Protein AF-0000000080302001 (afdb_homodimer)

Sequence (692 aa):
MNLHLGKTWGLRRMANEAGHFTMVALDQRPPIANLVAAKRGIAPADVGFADMVAVKRLLVDVLGRSASAMLMDPNYAFPAALDRLPAQAGLVVTLEDHRFRDTPGGRLSHSIRDWSVEKIKRAGGDGVKVLAWYRPDAAPDVLAHQKDYVRTIGEACRRWDIPYVLELLVYPFPKSAGHTTDYVEAPEKLPQLVLDSVAEFARPEYGVDLYKLESPLPGATLPAPDGSAAHAAAQRWFDDLGAICRQAGIPWVMLSAGVTPAQFQRVMAYAYAAGANGFLAGRAIWWEALQAFPDLEACRARLQAQGVRTLDELGALTQRHATAWRPDYSAFGRMQAEGELCAAYAMNLHLGKTWGLRRMANEAGHFTMVALDQRPPIANLVAAKRGIAPADVGFADMVAVKRLLVDVLGRSASAMLMDPNYAFPAALDRLPAQAGLVVTLEDHRFRDTPGGRLSHSIRDWSVEKIKRAGGDGVKVLAWYRPDAAPDVLAHQKDYVRTIGEACRRWDIPYVLELLVYPFPKSAGHTTDYVEAPEKLPQLVLDSVAEFARPEYGVDLYKLESPLPGATLPAPDGSAAHAAAQRWFDDLGAICRQAGIPWVMLSAGVTPAQFQRVMAYAYAAGANGFLAGRAIWWEALQAFPDLEACRARLQAQGVRTLDELGALTQRHATAWRPDYSAFGRMQAEGELCAAYA

Structure (mmCIF, N/CA/C/O backbone):
data_AF-0000000080302001-model_v1
#
loop_
_entity.id
_entity.type
_entity.pdbx_description
1 polymer 'Tagatose 1,6-bisphosphate aldolase'
#
loop_
_atom_site.group_PDB
_atom_site.id
_atom_site.type_symbol
_atom_site.label_atom_id
_atom_site.label_alt_id
_atom_site.label_comp_id
_atom_site.label_asym_id
_atom_site.label_entity_id
_atom_site.label_seq_id
_atom_site.pdbx_PDB_ins_code
_atom_site.Cartn_x
_atom_site.Cartn_y
_atom_site.Cartn_z
_atom_site.occupancy
_atom_site.B_iso_or_equiv
_atom_site.auth_seq_id
_atom_site.auth_comp_id
_atom_site.auth_asym_id
_atom_site.auth_atom_id
_atom_site.pdbx_PDB_model_num
ATOM 1 N N . MET A 1 1 ? 18.281 9.445 -14.266 1 58.34 1 MET A N 1
ATOM 2 C CA . MET A 1 1 ? 18.125 8.258 -13.43 1 58.34 1 MET A CA 1
ATOM 3 C C . MET A 1 1 ? 16.672 7.773 -13.438 1 58.34 1 MET A C 1
ATOM 5 O O . MET A 1 1 ? 15.75 8.586 -13.43 1 58.34 1 MET A O 1
ATOM 9 N N . ASN A 1 2 ? 16.391 6.535 -13.992 1 70.69 2 ASN A N 1
ATOM 10 C CA . ASN A 1 2 ? 15.023 6.008 -14 1 70.69 2 ASN A CA 1
ATOM 11 C C . ASN A 1 2 ? 14.625 5.445 -12.641 1 70.69 2 ASN A C 1
ATOM 13 O O . ASN A 1 2 ? 15.203 4.461 -12.18 1 70.69 2 ASN A O 1
ATOM 17 N N . LEU A 1 3 ? 13.859 6.285 -11.844 1 86.69 3 LEU A N 1
ATOM 18 C CA . LEU A 1 3 ? 13.406 5.863 -10.523 1 86.69 3 LEU A CA 1
ATOM 19 C C . LEU A 1 3 ? 12.156 4.996 -10.625 1 86.69 3 LEU A C 1
ATOM 21 O O . LEU A 1 3 ? 11.234 5.32 -11.375 1 86.69 3 LEU A O 1
ATOM 25 N N . HIS A 1 4 ? 12.297 3.797 -10.125 1 92.19 4 HIS A N 1
ATOM 26 C CA . HIS A 1 4 ? 11.133 2.918 -10.008 1 92.19 4 HIS A CA 1
ATOM 27 C C . HIS A 1 4 ? 10.703 2.764 -8.555 1 92.19 4 HIS A C 1
ATOM 29 O O . HIS A 1 4 ? 10.789 1.673 -7.988 1 92.19 4 HIS A O 1
ATOM 35 N N . LEU A 1 5 ? 10.125 3.818 -8.047 1 96.25 5 LEU A N 1
ATOM 36 C CA . LEU A 1 5 ? 9.789 3.869 -6.629 1 96.25 5 LEU A CA 1
ATOM 37 C C . LEU A 1 5 ? 8.633 2.93 -6.312 1 96.25 5 LEU A C 1
ATOM 39 O O . LEU A 1 5 ? 8.656 2.229 -5.297 1 96.25 5 LEU A O 1
ATOM 43 N N . GLY A 1 6 ? 7.66 2.934 -7.23 1 97.5 6 GLY A N 1
ATOM 44 C CA . GLY A 1 6 ? 6.496 2.088 -7.023 1 97.5 6 GLY A CA 1
ATOM 45 C C . GLY A 1 6 ? 6.816 0.606 -7.078 1 97.5 6 GLY A C 1
ATOM 46 O O . GLY A 1 6 ? 6.289 -0.179 -6.289 1 97.5 6 GLY A O 1
ATOM 47 N N . LYS A 1 7 ? 7.672 0.201 -8.023 1 97.88 7 LYS A N 1
ATOM 48 C CA . LYS A 1 7 ? 8.086 -1.195 -8.109 1 97.88 7 LYS A CA 1
ATOM 49 C C . LYS A 1 7 ? 8.828 -1.626 -6.848 1 97.88 7 LYS A C 1
ATOM 51 O O . LYS A 1 7 ? 8.531 -2.676 -6.273 1 97.88 7 LYS A O 1
ATOM 56 N N . THR A 1 8 ? 9.719 -0.781 -6.398 1 97.31 8 THR A N 1
ATOM 57 C CA . THR A 1 8 ? 10.492 -1.113 -5.207 1 97.31 8 THR A CA 1
ATOM 58 C C . THR A 1 8 ? 9.594 -1.171 -3.975 1 97.31 8 THR A C 1
ATOM 60 O O . THR A 1 8 ? 9.672 -2.115 -3.186 1 97.31 8 THR A O 1
ATOM 63 N N . TRP A 1 9 ? 8.75 -0.205 -3.826 1 97.56 9 TRP A N 1
ATOM 64 C CA . TRP A 1 9 ? 7.859 -0.138 -2.672 1 97.56 9 TRP A CA 1
ATOM 65 C C . TRP A 1 9 ? 6.895 -1.319 -2.656 1 97.56 9 TRP A C 1
ATOM 67 O O . TRP A 1 9 ? 6.648 -1.912 -1.604 1 97.56 9 TRP A O 1
ATOM 77 N N . GLY A 1 10 ? 6.359 -1.658 -3.814 1 98.5 10 GLY A N 1
ATOM 78 C CA . GLY A 1 10 ? 5.484 -2.816 -3.908 1 98.5 10 GLY A CA 1
ATOM 79 C C . GLY A 1 10 ? 6.16 -4.109 -3.49 1 98.5 10 GLY A C 1
ATOM 80 O O . GLY A 1 10 ? 5.59 -4.895 -2.73 1 98.5 10 GLY A O 1
ATOM 81 N N . LEU A 1 11 ? 7.391 -4.312 -3.963 1 98.69 11 LEU A N 1
ATOM 82 C CA . LEU A 1 11 ? 8.141 -5.504 -3.572 1 98.69 11 LEU A CA 1
ATOM 83 C C . LEU A 1 11 ? 8.391 -5.516 -2.068 1 98.69 11 LEU A C 1
ATOM 85 O O . LEU A 1 11 ? 8.281 -6.562 -1.425 1 98.69 11 LEU A O 1
ATOM 89 N N . ARG A 1 12 ? 8.68 -4.41 -1.46 1 98.12 12 ARG A N 1
ATOM 90 C CA . ARG A 1 12 ? 8.883 -4.324 -0.017 1 98.12 12 ARG A CA 1
ATOM 91 C C . ARG A 1 12 ? 7.617 -4.715 0.739 1 98.12 12 ARG A C 1
ATOM 93 O O . ARG A 1 12 ? 7.684 -5.434 1.738 1 98.12 12 ARG A O 1
ATOM 100 N N . ARG A 1 13 ? 6.531 -4.281 0.211 1 98.31 13 ARG A N 1
ATOM 101 C CA . ARG A 1 13 ? 5.266 -4.551 0.887 1 98.31 13 ARG A CA 1
ATOM 102 C C . ARG A 1 13 ? 4.883 -6.02 0.763 1 98.31 13 ARG A C 1
ATOM 104 O O . ARG A 1 13 ? 4.164 -6.555 1.61 1 98.31 13 ARG A O 1
ATOM 111 N N . MET A 1 14 ? 5.375 -6.629 -0.263 1 98.69 14 MET A N 1
ATOM 112 C CA . MET A 1 14 ? 5.047 -8.039 -0.465 1 98.69 14 MET A CA 1
ATOM 113 C C . MET A 1 14 ? 5.953 -8.93 0.376 1 98.69 14 MET A C 1
ATOM 115 O O . MET A 1 14 ? 5.645 -10.109 0.589 1 98.69 14 MET A O 1
ATOM 119 N N . ALA A 1 15 ? 7.117 -8.438 0.822 1 98.38 15 ALA A N 1
ATOM 120 C CA . ALA A 1 15 ? 8.078 -9.203 1.613 1 98.38 15 ALA A CA 1
ATOM 121 C C . ALA A 1 15 ? 7.848 -8.992 3.107 1 98.38 15 ALA A C 1
ATOM 123 O O . ALA A 1 15 ? 7.25 -7.996 3.516 1 98.38 15 ALA A O 1
ATOM 124 N N . ASN A 1 16 ? 8.203 -9.945 3.916 1 97.19 16 ASN A N 1
ATOM 125 C CA . ASN A 1 16 ? 8.219 -9.703 5.355 1 97.19 16 ASN A CA 1
ATOM 126 C C . ASN A 1 16 ? 9.383 -8.812 5.762 1 97.19 16 ASN A C 1
ATOM 128 O O . ASN A 1 16 ? 10.148 -8.359 4.91 1 97.19 16 ASN A O 1
ATOM 132 N N . GLU A 1 17 ? 9.5 -8.492 6.98 1 94 17 GLU A N 1
ATOM 133 C CA . GLU A 1 17 ? 10.469 -7.512 7.465 1 94 17 GLU A CA 1
ATOM 134 C C . GLU A 1 17 ? 11.898 -7.953 7.172 1 94 17 GLU A C 1
ATOM 136 O O . GLU A 1 17 ? 12.781 -7.121 6.961 1 94 17 GLU A O 1
ATOM 141 N N . ALA A 1 18 ? 12.094 -9.273 7.098 1 96.38 18 ALA A N 1
ATOM 142 C CA . ALA A 1 18 ? 13.43 -9.812 6.875 1 96.38 18 ALA A CA 1
ATOM 143 C C . ALA A 1 18 ? 13.773 -9.852 5.391 1 96.38 18 ALA A C 1
ATOM 145 O O . ALA A 1 18 ? 14.875 -10.242 5.008 1 96.38 18 ALA A O 1
ATOM 146 N N . GLY A 1 19 ? 12.828 -9.445 4.52 1 97.25 19 GLY A N 1
ATOM 147 C CA . GLY A 1 19 ? 13.094 -9.398 3.09 1 97.25 19 GLY A CA 1
ATOM 148 C C . GLY A 1 19 ? 12.766 -10.695 2.375 1 97.25 19 GLY A C 1
ATOM 149 O O . GLY A 1 19 ? 13.273 -10.953 1.281 1 97.25 19 GLY A O 1
ATOM 150 N N . HIS A 1 20 ? 11.992 -11.57 3.043 1 98.56 20 HIS A N 1
ATOM 151 C CA . HIS A 1 20 ? 11.562 -12.82 2.426 1 98.56 20 HIS A CA 1
ATOM 152 C C . HIS A 1 20 ? 10.109 -12.734 1.978 1 98.56 20 HIS A C 1
ATOM 154 O O . HIS A 1 20 ? 9.273 -12.141 2.664 1 98.56 20 HIS A O 1
ATOM 160 N N . PHE A 1 21 ? 9.812 -13.383 0.868 1 98.81 21 PHE A N 1
ATOM 161 C CA . PHE A 1 21 ? 8.438 -13.469 0.393 1 98.81 21 PHE A CA 1
ATOM 162 C C . PHE A 1 21 ? 7.75 -14.719 0.946 1 98.81 21 PHE A C 1
ATOM 164 O O . PHE A 1 21 ? 8.062 -15.836 0.534 1 98.81 21 PHE A O 1
ATOM 171 N N . THR A 1 22 ? 6.898 -14.594 1.874 1 98.75 22 THR A N 1
ATOM 172 C CA . THR A 1 22 ? 6.105 -15.672 2.453 1 98.75 22 THR A CA 1
ATOM 173 C C . THR A 1 22 ? 4.621 -15.477 2.145 1 98.75 22 THR A C 1
ATOM 175 O O . THR A 1 22 ? 3.842 -15.117 3.027 1 98.75 22 THR A O 1
ATOM 178 N N . MET A 1 23 ? 4.246 -15.719 0.925 1 98.88 23 MET A N 1
ATOM 179 C CA . MET A 1 23 ? 2.965 -15.258 0.395 1 98.88 23 MET A CA 1
ATOM 180 C C . MET A 1 23 ? 2.012 -16.438 0.185 1 98.88 23 MET A C 1
ATOM 182 O O . MET A 1 23 ? 2.445 -17.547 -0.104 1 98.88 23 MET A O 1
ATOM 186 N N . VAL A 1 24 ? 0.754 -16.141 0.308 1 98.81 24 VAL A N 1
ATOM 187 C CA . VAL A 1 24 ? -0.282 -17.141 0.104 1 98.81 24 VAL A CA 1
ATOM 188 C C . VAL A 1 24 ? -1.119 -16.781 -1.122 1 98.81 24 VAL A C 1
ATOM 190 O O . VAL A 1 24 ? -1.542 -15.641 -1.276 1 98.81 24 VAL A O 1
ATOM 193 N N . ALA A 1 25 ? -1.299 -17.75 -1.963 1 98.5 25 ALA A N 1
ATOM 194 C CA . ALA A 1 25 ? -2.088 -17.547 -3.176 1 98.5 25 ALA A CA 1
ATOM 195 C C . ALA A 1 25 ? -3.502 -18.109 -3.008 1 98.5 25 ALA A C 1
ATOM 197 O O . ALA A 1 25 ? -3.682 -19.25 -2.578 1 98.5 25 ALA A O 1
ATOM 198 N N . LEU A 1 26 ? -4.453 -17.328 -3.309 1 96.69 26 LEU A N 1
ATOM 199 C CA . LEU A 1 26 ? -5.824 -17.828 -3.295 1 96.69 26 LEU A CA 1
ATOM 200 C C . LEU A 1 26 ? -6.543 -17.469 -4.594 1 96.69 26 LEU A C 1
ATOM 202 O O . LEU A 1 26 ? -7.773 -17.5 -4.656 1 96.69 26 LEU A O 1
ATOM 206 N N . ASP A 1 27 ? -5.785 -17.141 -5.621 1 97.94 27 ASP A N 1
ATOM 207 C CA . ASP A 1 27 ? -6.398 -16.766 -6.895 1 97.94 27 ASP A CA 1
ATOM 208 C C . ASP A 1 27 ? -6.711 -18 -7.73 1 97.94 27 ASP A C 1
ATOM 210 O O . ASP A 1 27 ? -7.086 -17.891 -8.898 1 97.94 27 ASP A O 1
ATOM 214 N N . GLN A 1 28 ? -6.605 -19.234 -7.105 1 96.31 28 GLN A N 1
ATOM 215 C CA . GLN A 1 28 ? -7.012 -20.469 -7.762 1 96.31 28 GLN A CA 1
ATOM 216 C C . GLN A 1 28 ? -8.516 -20.5 -7.996 1 96.31 28 GLN A C 1
ATOM 218 O O . GLN A 1 28 ? -9.297 -20.547 -7.043 1 96.31 28 GLN A O 1
ATOM 223 N N . ARG A 1 29 ? -8.914 -20.453 -9.227 1 96.56 29 ARG A N 1
ATOM 224 C CA . ARG A 1 29 ? -10.336 -20.469 -9.547 1 96.56 29 ARG A CA 1
ATOM 225 C C . ARG A 1 29 ? -10.789 -21.859 -9.969 1 96.56 29 ARG A C 1
ATOM 227 O O . ARG A 1 29 ? -11.57 -22.5 -9.273 1 96.56 29 ARG A O 1
ATOM 234 N N . PRO A 1 30 ? -10.141 -22.5 -10.945 1 95.19 30 PRO A N 1
ATOM 235 C CA . PRO A 1 30 ? -10.625 -23.828 -11.336 1 95.19 30 PRO A CA 1
ATOM 236 C C . PRO A 1 30 ? -10.453 -24.859 -10.227 1 95.19 30 PRO A C 1
ATOM 238 O O . PRO A 1 30 ? -11.383 -25.609 -9.922 1 95.19 30 PRO A O 1
ATOM 241 N N . PRO A 1 31 ? -9.281 -24.891 -9.555 1 94.5 31 PRO A N 1
ATOM 242 C CA . PRO A 1 31 ? -9.133 -25.906 -8.508 1 94.5 31 PRO A CA 1
ATOM 243 C C . PRO A 1 31 ? -10.188 -25.781 -7.41 1 94.5 31 PRO A C 1
ATOM 245 O O . PRO A 1 31 ? -10.742 -26.797 -6.965 1 94.5 31 PRO A O 1
ATOM 248 N N . ILE A 1 32 ? -10.539 -24.578 -6.973 1 97 32 ILE A N 1
ATOM 249 C CA . ILE A 1 32 ? -11.516 -24.391 -5.906 1 97 32 ILE A CA 1
ATOM 250 C C . ILE A 1 32 ? -12.922 -24.672 -6.434 1 97 32 ILE A C 1
ATOM 252 O O . ILE A 1 32 ? -13.719 -25.344 -5.766 1 97 32 ILE A O 1
ATOM 256 N N . ALA A 1 33 ? -13.227 -24.219 -7.684 1 97.19 33 ALA A N 1
ATOM 257 C CA . ALA A 1 33 ? -14.523 -24.516 -8.297 1 97.19 33 ALA A CA 1
ATOM 258 C C . ALA A 1 33 ? -14.727 -26.031 -8.445 1 97.19 33 ALA A C 1
ATOM 260 O O . ALA A 1 33 ? -15.812 -26.531 -8.172 1 97.19 33 ALA A O 1
ATOM 261 N N . ASN A 1 34 ? -13.711 -26.734 -8.859 1 96.44 34 ASN A N 1
ATOM 262 C CA . ASN A 1 34 ? -13.789 -28.188 -9.016 1 96.44 34 ASN A CA 1
ATOM 263 C C . ASN A 1 34 ? -14.047 -28.875 -7.688 1 96.44 34 ASN A C 1
ATOM 265 O O . ASN A 1 34 ? -14.844 -29.828 -7.617 1 96.44 34 ASN A O 1
ATOM 269 N N . LEU A 1 35 ? -13.359 -28.406 -6.648 1 96.75 35 LEU A N 1
ATOM 270 C CA . LEU A 1 35 ? -13.57 -28.984 -5.324 1 96.75 35 LEU A CA 1
ATOM 271 C 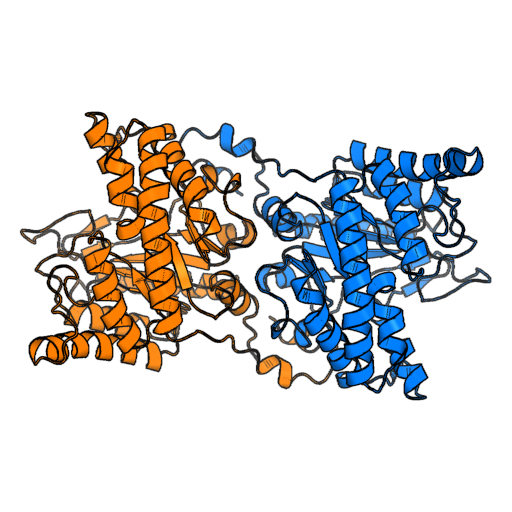C . LEU A 1 35 ? -15.016 -28.766 -4.867 1 96.75 35 LEU A C 1
ATOM 273 O O . LEU A 1 35 ? -15.68 -29.703 -4.441 1 96.75 35 LEU A O 1
ATOM 277 N N . VAL A 1 36 ? -15.5 -27.531 -5.016 1 98.25 36 VAL A N 1
ATOM 278 C CA . VAL A 1 36 ? -16.859 -27.172 -4.602 1 98.25 36 VAL A CA 1
ATOM 279 C C . VAL A 1 36 ? -17.859 -27.984 -5.402 1 98.25 36 VAL A C 1
ATOM 281 O O . VAL A 1 36 ? -18.812 -28.531 -4.84 1 98.25 36 VAL A O 1
ATOM 284 N N . ALA A 1 37 ? -17.625 -28.062 -6.703 1 98.19 37 ALA A N 1
ATOM 285 C CA . ALA A 1 37 ? -18.516 -28.828 -7.59 1 98.19 37 ALA A CA 1
ATOM 286 C C . ALA A 1 37 ? -18.609 -30.281 -7.156 1 98.19 37 ALA A C 1
ATOM 288 O O . ALA A 1 37 ? -19.703 -30.828 -7.055 1 98.19 37 ALA A O 1
ATOM 289 N N . ALA A 1 38 ? -17.484 -30.891 -6.906 1 97.88 38 ALA A N 1
ATOM 290 C CA . ALA A 1 38 ? -17.438 -32.281 -6.488 1 97.88 38 ALA A CA 1
ATOM 291 C C . ALA A 1 38 ? -18.188 -32.5 -5.184 1 97.88 38 ALA A C 1
ATOM 293 O O . ALA A 1 38 ? -18.953 -33.469 -5.043 1 97.88 38 ALA A O 1
ATOM 294 N N . LYS A 1 39 ? -18.016 -31.547 -4.203 1 98.06 39 LYS A N 1
ATOM 295 C CA . LYS A 1 39 ? -18.625 -31.656 -2.887 1 98.06 39 LYS A CA 1
ATOM 296 C C . LYS A 1 39 ? -20.141 -31.422 -2.971 1 98.06 39 LYS A C 1
ATOM 298 O O . LYS A 1 39 ? -20.906 -32 -2.197 1 98.06 39 LYS A O 1
ATOM 303 N N . ARG A 1 40 ? -20.516 -30.688 -3.926 1 97.38 40 ARG A N 1
ATOM 304 C CA . ARG A 1 40 ? -21.922 -30.359 -4.066 1 97.38 40 ARG A CA 1
ATOM 305 C C . ARG A 1 40 ? -22.609 -31.297 -5.066 1 97.38 40 ARG A C 1
ATOM 307 O O . ARG A 1 40 ? -23.828 -31.312 -5.18 1 97.38 40 ARG A O 1
ATOM 314 N N . GLY A 1 41 ? -21.844 -32.031 -5.766 1 97.75 41 GLY A N 1
ATOM 315 C CA . GLY A 1 41 ? -22.406 -32.906 -6.77 1 97.75 41 GLY A CA 1
ATOM 316 C C . GLY A 1 41 ? -22.953 -32.188 -7.984 1 97.75 41 GLY A C 1
ATOM 317 O O . GLY A 1 41 ? -24.016 -32.531 -8.508 1 97.75 41 GLY A O 1
ATOM 318 N N . ILE A 1 42 ? -22.344 -31.125 -8.336 1 98 42 ILE A N 1
ATOM 319 C CA . ILE A 1 42 ? -22.766 -30.344 -9.5 1 98 42 ILE A CA 1
ATOM 320 C C . ILE A 1 42 ? -21.594 -30.188 -10.461 1 98 42 ILE A C 1
ATOM 322 O O . ILE A 1 42 ? -20.469 -30.578 -10.156 1 98 42 ILE A O 1
ATOM 326 N N . ALA A 1 43 ? -21.891 -29.656 -11.656 1 97 43 ALA A N 1
ATOM 327 C CA . ALA A 1 43 ? -20.828 -29.359 -12.609 1 97 43 ALA A CA 1
ATOM 328 C C . ALA A 1 43 ? -20.031 -28.109 -12.195 1 97 43 ALA A C 1
ATOM 330 O O . ALA A 1 43 ? -20.609 -27.188 -11.617 1 97 43 ALA A O 1
ATOM 331 N N . PRO A 1 44 ? -18.75 -28.109 -12.453 1 94.81 44 PRO A N 1
ATOM 332 C CA . PRO A 1 44 ? -17.938 -26.953 -12.102 1 94.81 44 PRO A CA 1
ATOM 333 C C . PRO A 1 44 ? -18.531 -25.641 -12.609 1 94.81 44 PRO A C 1
ATOM 335 O O . PRO A 1 44 ? -18.484 -24.625 -11.906 1 94.81 44 PRO A O 1
ATOM 338 N N . ALA A 1 45 ? -19.094 -25.641 -13.781 1 93.69 45 ALA A N 1
ATOM 339 C CA . ALA A 1 45 ? -19.672 -24.438 -14.391 1 93.69 45 ALA A CA 1
ATOM 340 C C . ALA A 1 45 ? -20.891 -23.953 -13.602 1 93.69 45 ALA A C 1
ATOM 342 O O . ALA A 1 45 ? -21.312 -22.812 -13.742 1 93.69 45 ALA A O 1
ATOM 343 N N . ASP A 1 46 ? -21.422 -24.828 -12.727 1 96.75 46 ASP A N 1
ATOM 344 C CA . ASP A 1 46 ? -22.625 -24.5 -11.977 1 96.75 46 ASP A CA 1
ATOM 345 C C . ASP A 1 46 ? -22.297 -24.031 -10.562 1 96.75 46 ASP A C 1
ATOM 347 O O . ASP A 1 46 ? -23.188 -23.672 -9.789 1 96.75 46 ASP A O 1
ATOM 351 N N . VAL A 1 47 ? -21.016 -24.031 -10.273 1 97.62 47 VAL A N 1
ATOM 352 C CA . VAL A 1 47 ? -20.609 -23.547 -8.953 1 97.62 47 VAL A CA 1
ATOM 353 C C . VAL A 1 47 ? -21 -22.078 -8.797 1 97.62 47 VAL A C 1
ATOM 355 O O . VAL A 1 47 ? -20.703 -21.25 -9.672 1 97.62 47 VAL A O 1
ATOM 358 N N . GLY A 1 48 ? -21.719 -21.766 -7.68 1 96.5 48 GLY A N 1
ATOM 359 C CA . GLY A 1 48 ? -22.219 -20.422 -7.461 1 96.5 48 GLY A CA 1
ATOM 360 C C . GLY A 1 48 ? -21.156 -19.453 -6.973 1 96.5 48 GLY A C 1
ATOM 361 O O . GLY A 1 48 ? -20.203 -19.859 -6.289 1 96.5 48 GLY A O 1
ATOM 362 N N . PHE A 1 49 ? -21.375 -18.219 -7.312 1 98 49 PHE A N 1
ATOM 363 C CA . PHE A 1 49 ? -20.5 -17.141 -6.863 1 98 49 PHE A CA 1
ATOM 364 C C . PHE A 1 49 ? -20.359 -17.156 -5.344 1 98 49 PHE A C 1
ATOM 366 O O . PHE A 1 49 ? -19.25 -17 -4.824 1 98 49 PHE A O 1
ATOM 373 N N . ALA A 1 50 ? -21.406 -17.422 -4.664 1 97.38 50 ALA A N 1
ATOM 374 C CA . ALA A 1 50 ? -21.453 -17.359 -3.205 1 97.38 50 ALA A CA 1
ATOM 375 C C . ALA A 1 50 ? -20.531 -18.406 -2.584 1 97.38 50 ALA A C 1
ATOM 377 O O . ALA A 1 50 ? -19.906 -18.156 -1.549 1 97.38 50 ALA A O 1
ATOM 378 N N . ASP A 1 51 ? -20.484 -19.562 -3.209 1 98.19 51 ASP A N 1
ATOM 379 C CA . ASP A 1 51 ? -19.625 -20.625 -2.693 1 98.19 51 ASP A CA 1
ATOM 380 C C . ASP A 1 51 ? -18.156 -20.25 -2.84 1 98.19 51 ASP A C 1
ATOM 382 O O . ASP A 1 51 ? -17.359 -20.438 -1.913 1 98.19 51 ASP A O 1
ATOM 386 N N . MET A 1 52 ? -17.797 -19.719 -3.971 1 98.31 52 MET A N 1
ATOM 387 C CA . MET A 1 52 ? -16.422 -19.297 -4.211 1 98.31 52 MET A CA 1
ATOM 388 C C . MET A 1 52 ? -16.016 -18.203 -3.236 1 98.31 52 MET A C 1
ATOM 390 O O . MET A 1 52 ? -14.922 -18.25 -2.654 1 98.31 52 MET A O 1
ATOM 394 N N . VAL A 1 53 ? -16.891 -17.25 -3.033 1 98.06 53 VAL A N 1
ATOM 395 C CA . VAL A 1 53 ? -16.641 -16.125 -2.15 1 98.06 53 VAL A CA 1
ATOM 396 C C . VAL A 1 53 ? -16.484 -16.609 -0.713 1 98.06 53 VAL A C 1
ATOM 398 O O . VAL A 1 53 ? -15.57 -16.188 -0.002 1 98.06 53 VAL A O 1
ATOM 401 N N . ALA A 1 54 ? -17.344 -17.531 -0.3 1 98.12 54 ALA A N 1
ATOM 402 C CA . ALA A 1 54 ? -17.297 -18.047 1.067 1 98.12 54 ALA A CA 1
ATOM 403 C C . ALA A 1 54 ? -15.953 -18.719 1.339 1 98.12 54 ALA A C 1
ATOM 405 O O . ALA A 1 54 ? -15.344 -18.516 2.391 1 98.12 54 ALA A O 1
ATOM 406 N N . VAL A 1 55 ? -15.531 -19.516 0.398 1 98.62 55 VAL A N 1
ATOM 407 C CA . VAL A 1 55 ? -14.273 -20.25 0.55 1 98.62 55 VAL A CA 1
ATOM 408 C C . VAL A 1 55 ? -13.102 -19.281 0.606 1 98.62 55 VAL A C 1
ATOM 410 O O . VAL A 1 55 ? -12.258 -19.359 1.5 1 98.62 55 VAL A O 1
ATOM 413 N N . LYS A 1 56 ? -13.07 -18.375 -0.271 1 98.56 56 LYS A N 1
ATOM 414 C CA . LYS A 1 56 ? -11.953 -17.453 -0.366 1 98.56 56 LYS A CA 1
ATOM 415 C C . LYS A 1 56 ? -11.93 -16.5 0.828 1 98.56 56 LYS A C 1
ATOM 417 O O . LYS A 1 56 ? -10.859 -16.156 1.33 1 98.56 56 LYS A O 1
ATOM 422 N N . ARG A 1 57 ? -13.125 -16.062 1.323 1 98.38 57 ARG A N 1
ATOM 423 C CA . ARG A 1 57 ? -13.188 -15.258 2.533 1 98.38 57 ARG A CA 1
ATOM 424 C C . ARG A 1 57 ? -12.594 -16 3.725 1 98.38 57 ARG A C 1
ATOM 426 O O . ARG A 1 57 ? -11.82 -15.43 4.5 1 98.38 57 ARG A O 1
ATOM 433 N N . LEU A 1 58 ? -12.93 -17.266 3.83 1 98.56 58 LEU A N 1
ATOM 434 C CA . LEU A 1 58 ? -12.43 -18.109 4.91 1 98.56 58 LEU A CA 1
ATOM 435 C C . LEU A 1 58 ? -10.906 -18.188 4.879 1 98.56 58 LEU A C 1
ATOM 437 O O . LEU A 1 58 ? -10.25 -18.078 5.918 1 98.56 58 LEU A O 1
ATOM 441 N N . LEU A 1 59 ? -10.328 -18.312 3.711 1 98.62 59 LEU A N 1
ATOM 442 C CA . LEU A 1 59 ? -8.883 -18.438 3.559 1 98.62 59 LEU A CA 1
ATOM 443 C C . LEU A 1 59 ? -8.188 -17.156 4.031 1 98.62 59 LEU A C 1
ATOM 445 O O . LEU A 1 59 ? -7.188 -17.234 4.754 1 98.62 59 LEU A O 1
ATOM 449 N N . VAL A 1 60 ? -8.711 -16.016 3.697 1 98.38 60 VAL A N 1
ATOM 450 C CA . VAL A 1 60 ? -8.086 -14.758 4.082 1 98.38 60 VAL A CA 1
ATOM 451 C C . VAL A 1 60 ? -8.281 -14.523 5.578 1 98.38 60 VAL A C 1
ATOM 453 O O . VAL A 1 60 ? -7.352 -14.094 6.273 1 98.38 60 VAL A O 1
ATOM 456 N N . ASP A 1 61 ? -9.469 -14.859 6.078 1 97.81 61 ASP A N 1
ATOM 457 C CA . ASP A 1 61 ? -9.766 -14.68 7.496 1 97.81 61 ASP A CA 1
ATOM 458 C C . ASP A 1 61 ? -8.766 -15.43 8.367 1 97.81 61 ASP A C 1
ATOM 460 O O . ASP A 1 61 ? -8.352 -14.93 9.422 1 97.81 61 ASP A O 1
ATOM 464 N N . VAL A 1 62 ? -8.383 -16.562 7.891 1 98.25 62 VAL A N 1
ATOM 465 C CA . VAL A 1 62 ? -7.598 -17.438 8.758 1 98.25 62 VAL A CA 1
ATOM 466 C C . VAL A 1 62 ? -6.109 -17.219 8.477 1 98.25 62 VAL A C 1
ATOM 468 O O . VAL A 1 62 ? -5.297 -17.188 9.406 1 98.25 62 VAL A O 1
ATOM 471 N N . LEU A 1 63 ? -5.723 -17.031 7.234 1 98.12 63 LEU A N 1
ATOM 472 C CA . LEU A 1 63 ? -4.312 -17.109 6.871 1 98.12 63 LEU A CA 1
ATOM 473 C C . LEU A 1 63 ? -3.73 -15.711 6.691 1 98.12 63 LEU A C 1
ATOM 475 O O . LEU A 1 63 ? -2.51 -15.547 6.625 1 98.12 63 LEU A O 1
ATOM 479 N N . GLY A 1 64 ? -4.578 -14.711 6.605 1 96.88 64 GLY A N 1
ATOM 480 C CA . GLY A 1 64 ? -4.164 -13.375 6.211 1 96.88 64 GLY A CA 1
ATOM 481 C C . GLY A 1 64 ? -3.084 -12.797 7.105 1 96.88 64 GLY A C 1
ATOM 482 O O . GLY A 1 64 ? -2.164 -12.133 6.625 1 96.88 64 GLY A O 1
ATOM 483 N N . ARG A 1 65 ? -3.117 -13.062 8.406 1 94.81 65 ARG A N 1
ATOM 484 C CA . ARG A 1 65 ? -2.201 -12.453 9.359 1 94.81 65 ARG A CA 1
ATOM 485 C C . ARG A 1 65 ? -0.838 -13.141 9.328 1 94.81 65 ARG A C 1
ATOM 487 O O . ARG A 1 65 ? 0.148 -12.594 9.828 1 94.81 65 ARG A O 1
ATOM 494 N N . SER A 1 66 ? -0.802 -14.289 8.695 1 95.94 66 SER A N 1
ATOM 495 C CA . SER A 1 66 ? 0.43 -15.07 8.727 1 95.94 66 SER A CA 1
ATOM 496 C C . SER A 1 66 ? 1.21 -14.922 7.422 1 95.94 66 SER A C 1
ATOM 498 O O . SER A 1 66 ? 2.33 -15.422 7.305 1 95.94 66 SER A O 1
ATOM 500 N N . ALA A 1 67 ? 0.656 -14.281 6.469 1 97.69 67 ALA A N 1
ATOM 501 C CA . ALA A 1 67 ? 1.297 -14.141 5.164 1 97.69 67 ALA A CA 1
ATOM 502 C C . ALA A 1 67 ? 1.909 -12.758 4.996 1 97.69 67 ALA A C 1
ATOM 504 O O . ALA A 1 67 ? 1.355 -11.766 5.477 1 97.69 67 ALA A O 1
ATOM 505 N N . SER A 1 68 ? 3.07 -12.68 4.324 1 98.25 68 SER A N 1
ATOM 506 C CA . SER A 1 68 ? 3.617 -11.367 4 1 98.25 68 SER A CA 1
ATOM 507 C C . SER A 1 68 ? 2.756 -10.648 2.971 1 98.25 68 SER A C 1
ATOM 509 O O . SER A 1 68 ? 2.73 -9.414 2.924 1 98.25 68 SER A O 1
ATOM 511 N N . ALA A 1 69 ? 2.127 -11.375 2.125 1 98.69 69 ALA A N 1
ATOM 512 C CA . ALA A 1 69 ? 1.204 -10.883 1.104 1 98.69 69 ALA A CA 1
ATOM 513 C C . ALA A 1 69 ? 0.231 -11.977 0.674 1 98.69 69 ALA A C 1
ATOM 515 O O . ALA A 1 69 ? 0.455 -13.164 0.946 1 98.69 69 ALA A O 1
ATOM 516 N N . MET A 1 70 ? -0.846 -11.609 0.121 1 98.81 70 MET A N 1
ATOM 517 C CA . MET A 1 70 ? -1.791 -12.57 -0.431 1 98.81 70 MET A CA 1
ATOM 518 C C . MET A 1 70 ? -2.133 -12.234 -1.878 1 98.81 70 MET A C 1
ATOM 520 O O . MET A 1 70 ? -2.275 -11.062 -2.229 1 98.81 70 MET A O 1
ATOM 524 N N . LEU A 1 71 ? -2.213 -13.25 -2.701 1 98.94 71 LEU A N 1
ATOM 525 C CA . LEU A 1 71 ? -2.539 -13.141 -4.117 1 98.94 71 LEU A CA 1
ATOM 526 C C . LEU A 1 71 ? -4.023 -13.391 -4.355 1 98.94 71 LEU A C 1
ATOM 528 O O . LEU A 1 71 ? -4.516 -14.492 -4.113 1 98.94 71 LEU A O 1
ATOM 532 N N . MET A 1 72 ? -4.719 -12.359 -4.824 1 98.75 72 MET A N 1
ATOM 533 C CA . MET A 1 72 ? -6.172 -12.422 -4.965 1 98.75 72 MET A CA 1
ATOM 534 C C . MET A 1 72 ? -6.594 -12.156 -6.406 1 98.75 72 MET A C 1
ATOM 536 O O . MET A 1 72 ? -6.031 -11.281 -7.07 1 98.75 72 MET A O 1
ATOM 540 N N . ASP A 1 73 ? -7.547 -12.922 -6.906 1 98.69 73 ASP A N 1
ATOM 541 C CA . ASP A 1 73 ? -8.188 -12.609 -8.18 1 98.69 73 ASP A CA 1
ATOM 542 C C . ASP A 1 73 ? -9.297 -11.578 -7.996 1 98.69 73 ASP A C 1
ATOM 544 O O . ASP A 1 73 ? -9.922 -11.516 -6.934 1 98.69 73 ASP A O 1
ATOM 548 N N . PRO A 1 74 ? -9.516 -10.812 -9.047 1 98.12 74 PRO A N 1
ATOM 549 C CA . PRO A 1 74 ? -10.594 -9.82 -8.93 1 98.12 74 PRO A CA 1
ATOM 550 C C . PRO A 1 74 ? -11.977 -10.43 -9.078 1 98.12 74 PRO A C 1
ATOM 552 O O . PRO A 1 74 ? -12.984 -9.781 -8.773 1 98.12 74 PRO A O 1
ATOM 555 N N . ASN A 1 75 ? -12.062 -11.648 -9.57 1 97.88 75 ASN A N 1
ATOM 556 C CA . ASN A 1 75 ? -13.336 -12.305 -9.875 1 97.88 75 ASN A CA 1
ATOM 557 C C . ASN A 1 75 ? -14.07 -12.695 -8.602 1 97.88 75 ASN A C 1
ATOM 559 O O . ASN A 1 75 ? -15.297 -12.547 -8.508 1 97.88 75 ASN A O 1
ATOM 563 N N . TYR A 1 76 ? -13.297 -13.219 -7.641 1 98.31 76 TYR A N 1
ATOM 564 C CA . TYR A 1 76 ? -13.93 -13.781 -6.453 1 98.31 76 TYR A CA 1
ATOM 565 C C . TYR A 1 76 ? -13.219 -13.336 -5.188 1 98.31 76 TYR A C 1
ATOM 567 O O . TYR A 1 76 ? -13.852 -12.828 -4.254 1 98.31 76 TYR A O 1
ATOM 575 N N . ALA A 1 77 ? -11.93 -13.469 -5.129 1 98.19 77 ALA A N 1
ATOM 576 C CA . ALA A 1 77 ? -11.164 -13.25 -3.904 1 98.19 77 ALA A CA 1
ATOM 577 C C . ALA A 1 77 ? -11.242 -11.789 -3.465 1 98.19 77 ALA A C 1
ATOM 579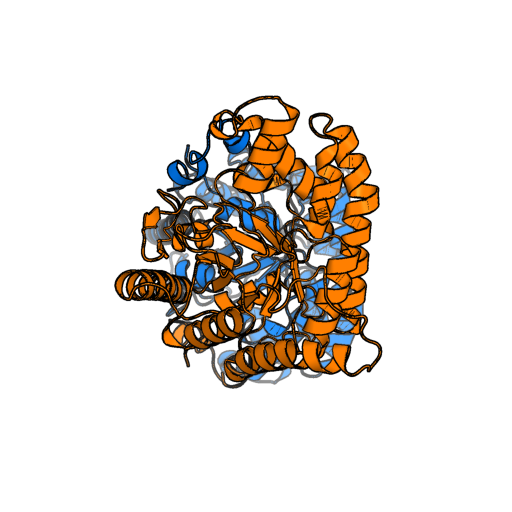 O O . ALA A 1 77 ? -11.406 -11.5 -2.277 1 98.19 77 ALA A O 1
ATOM 580 N N . PHE A 1 78 ? -11.086 -10.875 -4.457 1 96.69 78 PHE A N 1
ATOM 581 C CA 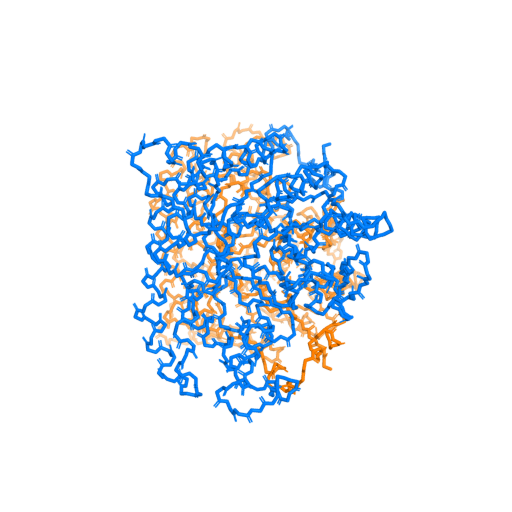. PHE A 1 78 ? -11.109 -9.445 -4.156 1 96.69 78 PHE A CA 1
ATOM 582 C C . PHE A 1 78 ? -12.438 -9.047 -3.518 1 96.69 78 PHE A C 1
ATOM 584 O O . PHE A 1 78 ? -12.461 -8.539 -2.396 1 96.69 78 PHE A O 1
ATOM 591 N N . PRO A 1 79 ? -13.547 -9.289 -4.109 1 95.81 79 PRO A N 1
ATOM 592 C CA . PRO A 1 79 ? -14.812 -8.938 -3.475 1 95.81 79 PRO A CA 1
ATOM 593 C C . PRO A 1 79 ? -15.133 -9.805 -2.26 1 95.81 79 PRO A C 1
ATOM 595 O O . PRO A 1 79 ? -15.922 -9.398 -1.398 1 95.81 79 PRO A O 1
ATOM 598 N N . ALA A 1 80 ? -14.5 -10.961 -2.121 1 96.25 80 ALA A N 1
ATOM 599 C CA . ALA A 1 80 ? -14.758 -11.875 -1.01 1 96.25 80 ALA A CA 1
ATOM 600 C C . ALA A 1 80 ? -14.078 -11.391 0.266 1 96.25 80 ALA A C 1
ATOM 602 O O . ALA A 1 80 ? -14.617 -11.547 1.364 1 96.25 80 ALA A O 1
ATOM 603 N N . ALA A 1 81 ? -12.867 -10.797 0.029 1 96 81 ALA A N 1
ATOM 604 C CA . ALA A 1 81 ? -12.078 -10.875 1.258 1 96 81 ALA A CA 1
ATOM 605 C C . ALA A 1 81 ? -11.18 -9.656 1.419 1 96 81 ALA A C 1
ATOM 607 O O . ALA A 1 81 ? -10.344 -9.609 2.32 1 96 81 ALA A O 1
ATOM 608 N N . LEU A 1 82 ? -11.312 -8.609 0.565 1 95.38 82 LEU A N 1
ATOM 609 C CA . LEU A 1 82 ? -10.492 -7.422 0.746 1 95.38 82 LEU A CA 1
ATOM 610 C C . LEU A 1 82 ? -10.695 -6.82 2.133 1 95.38 82 LEU A C 1
ATOM 612 O O . LEU A 1 82 ? -9.75 -6.352 2.76 1 95.38 82 LEU A O 1
ATOM 616 N N . ASP A 1 83 ? -11.914 -6.879 2.637 1 94.56 83 ASP A N 1
ATOM 617 C CA . ASP A 1 83 ? -12.234 -6.316 3.945 1 94.56 83 ASP A CA 1
ATOM 618 C C . ASP A 1 83 ? -11.602 -7.141 5.066 1 94.56 83 ASP A C 1
ATOM 620 O O . ASP A 1 83 ? -11.523 -6.684 6.211 1 94.56 83 ASP A O 1
ATOM 624 N N . ARG A 1 84 ? -11.133 -8.336 4.73 1 96.19 84 ARG A N 1
ATOM 625 C CA . ARG A 1 84 ? -10.57 -9.234 5.738 1 96.19 84 ARG A CA 1
ATOM 626 C C . ARG A 1 84 ? -9.047 -9.227 5.684 1 96.19 84 ARG A C 1
ATOM 628 O O . ARG A 1 84 ? -8.383 -9.695 6.613 1 96.19 84 ARG A O 1
ATOM 635 N N . LEU A 1 85 ? -8.484 -8.773 4.617 1 97.25 85 LEU A N 1
ATOM 636 C CA . LEU A 1 85 ? -7.031 -8.75 4.48 1 97.25 85 LEU A CA 1
ATOM 637 C C . LEU A 1 85 ? -6.418 -7.719 5.422 1 97.25 85 LEU A C 1
ATOM 639 O O . LEU A 1 85 ? -6.801 -6.547 5.41 1 97.25 85 LEU A O 1
ATOM 643 N N . PRO A 1 86 ? -5.469 -8.148 6.301 1 96.69 86 PRO A N 1
ATOM 644 C CA . PRO A 1 86 ? -4.77 -7.125 7.082 1 96.69 86 PRO A CA 1
ATOM 645 C C . PRO A 1 86 ? -4.125 -6.051 6.207 1 96.69 86 PRO A C 1
ATOM 647 O O . PRO A 1 86 ? -3.494 -6.367 5.199 1 96.69 86 PRO A O 1
ATOM 650 N N . ALA A 1 87 ? -4.258 -4.816 6.598 1 95 87 ALA A N 1
ATOM 651 C CA . ALA A 1 87 ? -3.777 -3.703 5.789 1 95 87 ALA A CA 1
ATOM 652 C C . ALA A 1 87 ? -2.258 -3.734 5.66 1 95 87 ALA A C 1
ATOM 654 O O . ALA A 1 87 ? -1.691 -3.125 4.75 1 95 87 ALA A O 1
ATOM 655 N N . GLN A 1 88 ? -1.606 -4.438 6.562 1 94.31 88 GLN A N 1
ATOM 656 C CA . GLN A 1 88 ? -0.15 -4.52 6.566 1 94.31 88 GLN A CA 1
ATOM 657 C C . GLN A 1 88 ? 0.343 -5.598 5.602 1 94.31 88 GLN A C 1
ATOM 659 O O . GLN A 1 88 ? 1.53 -5.648 5.277 1 94.31 88 GLN A O 1
ATOM 664 N N . ALA A 1 89 ? -0.526 -6.508 5.207 1 96.94 89 ALA A N 1
ATOM 665 C CA . ALA A 1 89 ? -0.153 -7.543 4.242 1 96.94 89 ALA A CA 1
ATOM 666 C C . ALA A 1 89 ? -0.104 -6.977 2.824 1 96.94 89 ALA A C 1
ATOM 668 O O . ALA A 1 89 ? -0.934 -6.145 2.451 1 96.94 89 ALA A O 1
ATOM 669 N N . GLY A 1 90 ? 0.96 -7.426 2.057 1 98.44 90 GLY A N 1
ATOM 670 C CA . GLY A 1 90 ? 0.957 -7.082 0.643 1 98.44 90 GLY A CA 1
ATOM 671 C C . GLY A 1 90 ? -0.255 -7.613 -0.098 1 98.44 90 GLY A C 1
ATOM 672 O O . GLY A 1 90 ? -0.771 -8.688 0.234 1 98.44 90 GLY A O 1
ATOM 673 N N . LEU A 1 91 ? -0.754 -6.855 -1.049 1 98.69 91 LEU A N 1
ATOM 674 C CA . LEU A 1 91 ? -1.872 -7.23 -1.908 1 98.69 91 LEU A CA 1
ATOM 675 C C . LEU A 1 91 ? -1.406 -7.441 -3.344 1 98.69 91 LEU A C 1
ATOM 677 O O . LEU A 1 91 ? -1.117 -6.477 -4.059 1 98.69 91 LEU A O 1
ATOM 681 N N . VAL A 1 92 ? -1.253 -8.664 -3.723 1 98.94 92 VAL A N 1
ATOM 682 C CA . VAL A 1 92 ? -0.978 -8.992 -5.117 1 98.94 92 VAL A CA 1
ATOM 683 C C . VAL A 1 92 ? -2.283 -9.328 -5.836 1 98.94 92 VAL A C 1
ATOM 685 O O . VAL A 1 92 ? -3.143 -10.016 -5.289 1 98.94 92 VAL A O 1
ATOM 688 N N . VAL A 1 93 ? -2.455 -8.828 -7.078 1 98.94 93 VAL A N 1
ATOM 689 C CA . VAL A 1 93 ? -3.73 -9.016 -7.762 1 98.94 93 VAL A CA 1
ATOM 690 C C . VAL A 1 93 ? -3.496 -9.648 -9.125 1 98.94 93 VAL A C 1
ATOM 692 O O . VAL A 1 93 ? -2.617 -9.219 -9.875 1 98.94 93 VAL A O 1
ATOM 695 N N . THR A 1 94 ? -4.309 -10.609 -9.398 1 98.88 94 THR A N 1
ATOM 696 C CA . THR A 1 94 ? -4.211 -11.344 -10.656 1 98.88 94 THR A CA 1
ATOM 697 C C . THR A 1 94 ? -4.77 -10.516 -11.805 1 98.88 94 THR A C 1
ATOM 699 O O . THR A 1 94 ? -5.812 -9.867 -11.664 1 98.88 94 THR A O 1
ATOM 702 N N . LEU A 1 95 ? -4.094 -10.586 -12.93 1 98.94 95 LEU A N 1
ATOM 703 C CA . LEU A 1 95 ? -4.531 -9.883 -14.125 1 98.94 95 LEU A CA 1
ATOM 704 C C . LEU A 1 95 ? -5.129 -10.852 -15.141 1 98.94 95 LEU A C 1
ATOM 706 O O . LEU A 1 95 ? -6.105 -10.523 -15.82 1 98.94 95 LEU A O 1
ATOM 710 N N . GLU A 1 96 ? -4.535 -12.062 -15.273 1 98.75 96 GLU A N 1
ATOM 711 C CA . GLU A 1 96 ? -4.895 -12.969 -16.359 1 98.75 96 GLU A CA 1
ATOM 712 C C . GLU A 1 96 ? -6.195 -13.711 -16.047 1 98.75 96 GLU A C 1
ATOM 714 O O . GLU A 1 96 ? -6.512 -13.953 -14.883 1 98.75 96 GLU A O 1
ATOM 719 N N . ASP A 1 97 ? -6.879 -14 -17.078 1 98.19 97 ASP A N 1
ATOM 720 C CA . ASP A 1 97 ? -8 -14.922 -16.984 1 98.19 97 ASP A CA 1
ATOM 721 C C . ASP A 1 97 ? -7.52 -16.359 -16.812 1 98.19 97 ASP A C 1
ATOM 723 O O . ASP A 1 97 ? -6.531 -16.766 -17.438 1 98.19 97 ASP A O 1
ATOM 727 N N . HIS A 1 98 ? -8.18 -17.109 -15.867 1 95.62 98 HIS A N 1
ATOM 728 C CA . HIS A 1 98 ? -7.797 -18.516 -15.734 1 95.62 98 HIS A CA 1
ATOM 729 C C . HIS A 1 98 ? -8.219 -19.328 -16.969 1 95.62 98 HIS A C 1
ATOM 731 O O . HIS A 1 98 ? -7.699 -20.406 -17.203 1 95.62 98 HIS A O 1
ATOM 737 N N . ARG A 1 99 ? -9.234 -18.828 -17.766 1 95.69 99 ARG A N 1
ATOM 738 C CA . ARG A 1 99 ? -9.602 -19.438 -19.047 1 95.69 99 ARG A CA 1
ATOM 739 C C . ARG A 1 99 ? -8.602 -19.078 -20.141 1 95.69 99 ARG A C 1
ATOM 741 O O . ARG A 1 99 ? -8.141 -17.938 -20.219 1 95.69 99 ARG A O 1
ATOM 748 N N . PHE A 1 100 ? -8.117 -19.953 -20.75 1 94.44 100 PHE A N 1
ATOM 749 C CA . PHE A 1 100 ? -7.219 -19.812 -21.875 1 94.44 100 PHE A CA 1
ATOM 750 C C . PHE A 1 100 ? -7.812 -20.453 -23.125 1 94.44 100 PHE A C 1
ATOM 752 O O . PHE A 1 100 ? -8.836 -21.141 -23.047 1 94.44 100 PHE A O 1
ATOM 759 N N . ARG A 1 101 ? -7.246 -20.047 -24.328 1 94.44 101 ARG A N 1
ATOM 760 C CA . ARG A 1 101 ? -7.609 -20.734 -25.562 1 94.44 101 ARG A CA 1
ATOM 761 C C . ARG A 1 101 ? -6.586 -21.797 -25.922 1 94.44 101 ARG A C 1
ATOM 763 O O . ARG A 1 101 ? -5.398 -21.5 -26.078 1 94.44 101 ARG A O 1
ATOM 770 N N . ASP A 1 102 ? -7.086 -23 -26.031 1 92.31 102 ASP A N 1
ATOM 771 C CA . ASP A 1 102 ? -6.227 -24.094 -26.469 1 92.31 102 ASP A CA 1
ATOM 772 C C . ASP A 1 102 ? -6.23 -24.219 -27.984 1 92.31 102 ASP A C 1
ATOM 774 O O . ASP A 1 102 ? -7.285 -24.141 -28.625 1 92.31 102 ASP A O 1
ATOM 778 N N . THR A 1 103 ? -5.117 -24.312 -28.562 1 93.94 103 THR A N 1
ATOM 779 C CA . THR A 1 103 ? -4.91 -24.641 -29.953 1 93.94 103 THR A CA 1
ATOM 780 C C . THR A 1 103 ? -4.027 -25.875 -30.094 1 93.94 103 THR A C 1
ATOM 782 O O . THR A 1 103 ? -3.365 -26.281 -29.141 1 93.94 103 THR A O 1
ATOM 785 N N . PRO A 1 104 ? -4.055 -26.469 -31.219 1 92.5 104 PRO A N 1
ATOM 786 C CA . PRO A 1 104 ? -3.154 -27.609 -31.391 1 92.5 104 PRO A CA 1
ATOM 787 C C . PRO A 1 104 ? -1.693 -27.25 -31.125 1 92.5 104 PRO A C 1
ATOM 789 O O . PRO A 1 104 ? -0.915 -28.109 -30.703 1 92.5 104 PRO A O 1
ATOM 792 N N . GLY A 1 105 ? -1.371 -26.047 -31.312 1 94.81 105 GLY A N 1
ATOM 793 C CA . GLY A 1 105 ? 0.013 -25.625 -31.172 1 94.81 105 GLY A CA 1
ATOM 794 C C . GLY A 1 105 ? 0.357 -25.156 -29.766 1 94.81 105 GLY A C 1
ATOM 795 O O . GLY A 1 105 ? 1.508 -24.812 -29.484 1 94.81 105 GLY A O 1
ATOM 796 N N . GLY A 1 106 ? -0.626 -25.094 -28.938 1 94.94 106 GLY A N 1
ATOM 797 C CA . GLY A 1 106 ? -0.373 -24.656 -27.562 1 94.94 106 GLY A CA 1
ATOM 798 C C . GLY A 1 106 ? -1.477 -23.781 -27.016 1 94.94 106 GLY A C 1
ATOM 799 O O . GLY A 1 106 ? -2.541 -23.656 -27.609 1 94.94 106 GLY A O 1
ATOM 800 N N . ARG A 1 107 ? -1.203 -23.203 -25.812 1 95.75 107 ARG A N 1
ATOM 801 C CA . ARG A 1 107 ? -2.184 -22.438 -25.047 1 95.75 107 ARG A CA 1
ATOM 802 C C . ARG A 1 107 ? -1.954 -20.938 -25.203 1 95.75 107 ARG A C 1
ATOM 804 O O . ARG A 1 107 ? -0.812 -20.469 -25.203 1 95.75 107 ARG A O 1
ATOM 811 N N . LEU A 1 108 ? -3.049 -20.172 -25.391 1 97.5 108 LEU A N 1
ATOM 812 C CA . LEU A 1 108 ? -3.025 -18.719 -25.5 1 97.5 108 LEU A CA 1
ATOM 813 C C . LEU A 1 108 ? -3.688 -18.078 -24.281 1 97.5 108 LEU A C 1
ATOM 815 O O . LEU A 1 108 ? -4.859 -18.344 -24 1 97.5 108 LEU A O 1
ATOM 819 N N . SER A 1 109 ? -2.893 -17.25 -23.578 1 97.94 109 SER A N 1
ATOM 820 C CA . SER A 1 109 ? -3.389 -16.547 -22.406 1 97.94 109 SER A CA 1
ATOM 821 C C . SER A 1 109 ? -4.016 -15.211 -22.781 1 97.94 109 SER A C 1
ATOM 823 O O . SER A 1 109 ? -3.75 -14.68 -23.844 1 97.94 109 SER A O 1
ATOM 825 N N . HIS A 1 110 ? -4.875 -14.688 -21.984 1 98.44 110 HIS A N 1
ATOM 826 C CA . HIS A 1 110 ? -5.422 -13.344 -22.078 1 98.44 110 HIS A CA 1
ATOM 827 C C . HIS A 1 110 ? -5.816 -12.805 -20.703 1 98.44 110 HIS A C 1
ATOM 829 O O . HIS A 1 110 ? -5.832 -13.555 -19.719 1 98.44 110 HIS A O 1
ATOM 835 N N . SER A 1 111 ? -6.078 -11.555 -20.641 1 98.69 111 SER A N 1
ATOM 836 C CA . SER A 1 111 ? -6.422 -10.922 -19.375 1 98.69 111 SER A CA 1
ATOM 837 C C . SER A 1 111 ? -7.918 -11.008 -19.094 1 98.69 111 SER A C 1
ATOM 839 O O . SER A 1 111 ? -8.711 -11.227 -20.016 1 98.69 111 SER A O 1
ATOM 841 N N . ILE A 1 112 ? -8.25 -10.898 -17.828 1 98.75 112 ILE A N 1
ATOM 842 C CA . ILE A 1 112 ? -9.641 -10.844 -17.391 1 98.75 112 ILE A CA 1
ATOM 843 C C . ILE A 1 112 ? -10.344 -9.656 -18.047 1 98.75 112 ILE A C 1
ATOM 845 O O . ILE A 1 112 ? -9.773 -8.562 -18.141 1 98.75 112 ILE A O 1
ATOM 849 N N . ARG A 1 113 ? -11.562 -9.875 -18.5 1 97.94 113 ARG A N 1
ATOM 850 C CA . ARG A 1 113 ? -12.352 -8.82 -19.156 1 97.94 113 ARG A CA 1
ATOM 851 C C . ARG A 1 113 ? -12.562 -7.641 -18.203 1 97.94 113 ARG A C 1
ATOM 853 O O . ARG A 1 113 ? -12.844 -7.828 -17.016 1 97.94 113 ARG A O 1
ATOM 860 N N . ASP A 1 114 ? -12.414 -6.402 -18.75 1 97.62 114 ASP A N 1
ATOM 861 C CA . ASP A 1 114 ? -12.633 -5.152 -18.031 1 97.62 114 ASP A CA 1
ATOM 862 C C . ASP A 1 114 ? -11.664 -5.012 -16.859 1 97.62 114 ASP A C 1
ATOM 864 O O . ASP A 1 114 ? -12.023 -4.461 -15.812 1 97.62 114 ASP A O 1
ATOM 868 N N . TRP A 1 115 ? -10.57 -5.523 -16.953 1 98.44 115 TRP A N 1
ATOM 869 C CA . TRP A 1 115 ? -9.531 -5.484 -15.922 1 98.44 115 TRP A CA 1
ATOM 870 C C . TRP A 1 115 ? -8.18 -5.117 -16.516 1 98.44 115 TRP A C 1
ATOM 872 O O . TRP A 1 115 ? -7.926 -5.375 -17.703 1 98.44 115 TRP A O 1
ATOM 882 N N . SER A 1 116 ? -7.301 -4.43 -15.742 1 98.75 116 SER A N 1
ATOM 883 C CA . SER A 1 116 ? -6.055 -3.918 -16.297 1 98.75 116 SER A CA 1
ATOM 884 C C . SER A 1 116 ? -5.027 -3.654 -15.203 1 98.75 116 SER A C 1
ATOM 886 O O . SER A 1 116 ? -5.363 -3.656 -14.016 1 98.75 116 SER A O 1
ATOM 888 N N . VAL A 1 117 ? -3.785 -3.471 -15.633 1 98.88 117 VAL A N 1
ATOM 889 C CA . VAL A 1 117 ? -2.713 -3.076 -14.727 1 98.88 117 VAL A CA 1
ATOM 890 C C . VAL A 1 117 ? -3.066 -1.754 -14.047 1 98.88 117 VAL A C 1
ATOM 892 O O . VAL A 1 117 ? -2.855 -1.591 -12.844 1 98.88 117 VAL A O 1
ATOM 895 N N . GLU A 1 118 ? -3.621 -0.85 -14.773 1 98.56 118 GLU A N 1
ATOM 896 C CA . GLU A 1 118 ? -4.047 0.443 -14.242 1 98.56 118 GLU A CA 1
ATOM 897 C C . GLU A 1 118 ? -5.043 0.271 -13.102 1 98.56 118 GLU A C 1
ATOM 899 O O . GLU A 1 118 ? -4.887 0.875 -12.039 1 98.56 118 GLU A O 1
ATOM 904 N N . LYS A 1 119 ? -6.059 -0.525 -13.336 1 98.38 119 LYS A N 1
ATOM 905 C CA . LYS A 1 119 ? -7.086 -0.743 -12.32 1 98.38 119 LYS A CA 1
ATOM 906 C C . LYS A 1 119 ? -6.492 -1.382 -11.07 1 98.38 119 LYS A C 1
ATOM 908 O O . LYS A 1 119 ? -6.867 -1.026 -9.945 1 98.38 119 LYS A O 1
ATOM 913 N N . ILE A 1 120 ? -5.578 -2.312 -11.273 1 98.81 120 ILE A N 1
ATOM 914 C CA . ILE A 1 120 ? -4.922 -2.963 -10.148 1 98.81 120 ILE A CA 1
ATOM 915 C C . ILE A 1 120 ? -4.152 -1.925 -9.328 1 98.81 120 ILE A C 1
ATOM 917 O O . ILE A 1 120 ? -4.27 -1.881 -8.102 1 98.81 120 ILE A O 1
ATOM 921 N N . LYS A 1 121 ? -3.414 -1.07 -10.023 1 98.75 121 LYS A N 1
ATOM 922 C CA . LYS A 1 121 ? -2.674 -0.016 -9.328 1 98.75 121 LYS A CA 1
ATOM 923 C C . LYS A 1 121 ? -3.621 0.921 -8.586 1 98.75 121 LYS A C 1
ATOM 925 O O . LYS A 1 121 ? -3.424 1.197 -7.402 1 98.75 121 LYS A O 1
ATOM 930 N N . ARG A 1 122 ? -4.621 1.368 -9.234 1 98.19 122 ARG A N 1
ATOM 931 C CA . ARG A 1 122 ? -5.555 2.32 -8.641 1 98.19 122 ARG A CA 1
ATOM 932 C C . ARG A 1 122 ? -6.266 1.713 -7.434 1 98.19 122 ARG A C 1
ATOM 934 O O . ARG A 1 122 ? -6.539 2.408 -6.453 1 98.19 122 ARG A O 1
ATOM 941 N N . ALA A 1 123 ? -6.484 0.433 -7.449 1 97.75 123 ALA A N 1
ATOM 942 C CA . ALA A 1 123 ? -7.219 -0.245 -6.383 1 97.75 123 ALA A CA 1
ATOM 943 C C . ALA A 1 123 ? -6.32 -0.489 -5.172 1 97.75 123 ALA A C 1
ATOM 945 O O . ALA A 1 123 ? -6.793 -0.923 -4.121 1 97.75 123 ALA A O 1
ATOM 946 N N . GLY A 1 124 ? -5.031 -0.277 -5.34 1 97.56 124 GLY A N 1
ATOM 947 C CA . GLY A 1 124 ? -4.129 -0.376 -4.203 1 97.56 124 GLY A CA 1
ATOM 948 C C . GLY A 1 124 ? -3.293 -1.641 -4.215 1 97.56 124 GLY A C 1
ATOM 949 O O . GLY A 1 124 ? -2.701 -2.01 -3.199 1 97.56 124 GLY A O 1
ATOM 950 N N . GLY A 1 125 ? -3.307 -2.33 -5.352 1 98.56 125 GLY A N 1
ATOM 951 C CA . GLY A 1 125 ? -2.445 -3.496 -5.457 1 98.56 125 GLY A CA 1
ATOM 952 C C . GLY A 1 125 ? -0.973 -3.168 -5.305 1 98.56 125 GLY A C 1
ATOM 953 O O . GLY A 1 125 ? -0.519 -2.109 -5.742 1 98.56 125 GLY A O 1
ATOM 954 N N . ASP A 1 126 ? -0.207 -4.121 -4.707 1 98.81 126 ASP A N 1
ATOM 955 C CA . ASP A 1 126 ? 1.235 -3.967 -4.543 1 98.81 126 ASP A CA 1
ATOM 956 C C . ASP A 1 126 ? 1.995 -4.688 -5.656 1 98.81 126 ASP A C 1
ATOM 958 O O . ASP A 1 126 ? 3.193 -4.465 -5.84 1 98.81 126 ASP A O 1
ATOM 962 N N . GLY A 1 127 ? 1.311 -5.496 -6.367 1 98.88 127 GLY A N 1
ATOM 963 C CA . GLY A 1 127 ? 1.871 -6.242 -7.484 1 98.88 127 GLY A CA 1
ATOM 964 C C . GLY A 1 127 ? 0.814 -6.809 -8.414 1 98.88 127 GLY A C 1
ATOM 965 O O . GLY A 1 127 ? -0.328 -7.027 -8.008 1 98.88 127 GLY A O 1
ATOM 966 N N . VAL A 1 128 ? 1.198 -6.996 -9.664 1 98.94 128 VAL A N 1
ATOM 967 C CA . VAL A 1 128 ? 0.378 -7.613 -10.695 1 98.94 128 VAL A CA 1
ATOM 968 C C . VAL A 1 128 ? 0.878 -9.023 -10.984 1 98.94 128 VAL A C 1
ATOM 970 O O . VAL A 1 128 ? 2.051 -9.227 -11.312 1 98.94 128 VAL A O 1
ATOM 973 N N . LYS A 1 129 ? -0.003 -9.953 -10.805 1 98.94 129 LYS A N 1
ATOM 974 C CA . LYS A 1 129 ? 0.395 -11.328 -11.102 1 98.94 129 LYS A CA 1
ATOM 975 C C . LYS A 1 129 ? -0.225 -11.812 -12.414 1 98.94 129 LYS A C 1
ATOM 977 O O . LYS A 1 129 ? -1.415 -11.594 -12.656 1 98.94 129 LYS A O 1
ATOM 982 N N . VAL A 1 130 ? 0.588 -12.43 -13.242 1 98.88 130 VAL A N 1
ATOM 983 C CA . VAL A 1 130 ? 0.137 -13.047 -14.484 1 98.88 130 VAL A CA 1
ATOM 984 C C . VAL A 1 130 ? 0.684 -14.477 -14.586 1 98.88 130 VAL A C 1
ATOM 986 O O . VAL A 1 130 ? 1.887 -14.695 -14.422 1 98.88 130 VAL A O 1
ATOM 989 N N . LEU A 1 131 ? -0.184 -15.367 -14.727 1 98.25 131 LEU A N 1
ATOM 990 C CA . LEU A 1 131 ? 0.221 -16.719 -15.125 1 98.25 131 LEU A CA 1
ATOM 991 C C . LEU A 1 131 ? 0.314 -16.828 -16.641 1 98.25 131 LEU A C 1
ATOM 993 O O . LEU A 1 131 ? -0.676 -16.609 -17.344 1 98.25 131 LEU A O 1
ATOM 997 N N . ALA A 1 132 ? 1.445 -17.078 -17.141 1 97.44 132 ALA A N 1
ATOM 998 C CA . ALA A 1 132 ? 1.64 -17.391 -18.547 1 97.44 132 ALA A CA 1
ATOM 999 C C . ALA A 1 132 ? 1.926 -18.875 -18.75 1 97.44 132 ALA A C 1
ATOM 1001 O O . ALA A 1 132 ? 2.916 -19.406 -18.234 1 97.44 132 ALA A O 1
ATOM 1002 N N . TRP A 1 133 ? 1.044 -19.5 -19.5 1 95.88 133 TRP A N 1
ATOM 1003 C CA . TRP A 1 133 ? 1.328 -20.844 -19.969 1 95.88 133 TRP A CA 1
ATOM 1004 C C . TRP A 1 133 ? 2.361 -20.828 -21.094 1 95.88 133 TRP A C 1
ATOM 1006 O O . TRP A 1 133 ? 2.139 -20.203 -22.141 1 95.88 133 TRP A O 1
ATOM 1016 N N . TYR A 1 134 ? 3.449 -21.531 -20.844 1 96.5 134 TYR A N 1
ATOM 1017 C CA . TYR A 1 134 ? 4.5 -21.391 -21.844 1 96.5 134 TYR A CA 1
ATOM 1018 C C . TYR A 1 134 ? 5.227 -22.719 -22.047 1 96.5 134 TYR A C 1
ATOM 1020 O O . TYR A 1 134 ? 5.621 -23.375 -21.078 1 96.5 134 TYR A O 1
ATOM 1028 N N . ARG A 1 135 ? 5.344 -23.094 -23.234 1 94.88 135 ARG A N 1
ATOM 1029 C CA . ARG A 1 135 ? 6.137 -24.219 -23.734 1 94.88 135 ARG A CA 1
ATOM 1030 C C . ARG A 1 135 ? 7.09 -23.75 -24.828 1 94.88 135 ARG A C 1
ATOM 1032 O O . ARG A 1 135 ? 6.656 -23.422 -25.938 1 94.88 135 ARG A O 1
ATOM 1039 N N . PRO A 1 136 ? 8.391 -23.828 -24.484 1 97.06 136 PRO A N 1
ATOM 1040 C CA . PRO A 1 136 ? 9.352 -23.328 -25.484 1 97.06 136 PRO A CA 1
ATOM 1041 C C . PRO A 1 136 ? 9.258 -24.094 -26.812 1 97.06 136 PRO A C 1
ATOM 1043 O O . PRO A 1 136 ? 9.75 -23.609 -27.828 1 97.06 136 PRO A O 1
ATOM 1046 N N . ASP A 1 137 ? 8.672 -25.297 -26.781 1 96.25 137 ASP A N 1
ATOM 1047 C CA . ASP A 1 137 ? 8.555 -26.125 -27.984 1 96.25 137 ASP A CA 1
ATOM 1048 C C . ASP A 1 137 ? 7.156 -26.016 -28.578 1 96.25 137 ASP A C 1
ATOM 1050 O O . ASP A 1 137 ? 6.758 -26.859 -29.391 1 96.25 137 ASP A O 1
ATOM 1054 N N . ALA A 1 138 ? 6.375 -25.031 -28.188 1 96.94 138 ALA A N 1
ATOM 1055 C CA . ALA A 1 138 ? 5.059 -24.797 -28.781 1 96.94 138 ALA A CA 1
ATOM 1056 C C . ALA A 1 138 ? 5.176 -24.219 -30.188 1 96.94 138 ALA A C 1
ATOM 1058 O O . ALA A 1 138 ? 6.281 -23.922 -30.656 1 96.94 138 ALA A O 1
ATOM 1059 N N . ALA A 1 139 ? 4.043 -24.094 -30.891 1 97.81 139 ALA A N 1
ATOM 1060 C CA . ALA A 1 139 ? 4.008 -23.547 -32.25 1 97.81 139 ALA A CA 1
ATOM 1061 C C . ALA A 1 139 ? 4.461 -22.078 -32.25 1 97.81 139 ALA A C 1
ATOM 1063 O O . ALA A 1 139 ? 4.199 -21.344 -31.297 1 97.81 139 ALA A O 1
ATOM 1064 N N . PRO A 1 140 ? 5.094 -21.625 -33.375 1 98.19 140 PRO A N 1
ATOM 1065 C CA . PRO A 1 140 ? 5.664 -20.281 -33.438 1 98.19 140 PRO A CA 1
ATOM 1066 C C . PRO A 1 140 ? 4.637 -19.188 -33.125 1 98.19 140 PRO A C 1
ATOM 1068 O O . PRO A 1 140 ? 4.957 -18.188 -32.469 1 98.19 140 PRO A O 1
ATOM 1071 N N . ASP A 1 141 ? 3.492 -19.344 -33.625 1 98.12 141 ASP A N 1
ATOM 1072 C CA . ASP A 1 141 ? 2.465 -18.328 -33.406 1 98.12 141 ASP A CA 1
ATOM 1073 C C . ASP A 1 141 ? 2.049 -18.266 -31.938 1 98.12 141 ASP A C 1
ATOM 1075 O O . ASP A 1 141 ? 1.731 -17.188 -31.422 1 98.12 141 ASP A O 1
ATOM 1079 N N . VAL A 1 142 ? 2.014 -19.406 -31.266 1 98.19 142 VAL A N 1
ATOM 1080 C CA . VAL A 1 142 ? 1.705 -19.469 -29.828 1 98.19 142 VAL A CA 1
ATOM 1081 C C . VAL A 1 142 ? 2.818 -18.797 -29.031 1 98.19 142 VAL A C 1
ATOM 1083 O O . VAL A 1 142 ? 2.547 -18 -28.141 1 98.19 142 VAL A O 1
ATOM 1086 N N . LEU A 1 143 ? 4.051 -19.109 -29.406 1 98.62 143 LEU A N 1
ATOM 1087 C CA . LEU A 1 143 ? 5.191 -18.469 -28.766 1 98.62 143 LEU A CA 1
ATOM 1088 C C . LEU A 1 143 ? 5.137 -16.953 -28.922 1 98.62 143 LEU A C 1
ATOM 1090 O O . LEU A 1 143 ? 5.344 -16.219 -27.953 1 98.62 143 LEU A O 1
ATOM 1094 N N . ALA A 1 144 ? 4.844 -16.531 -30.125 1 98.62 144 ALA A N 1
ATOM 1095 C CA . ALA A 1 144 ? 4.773 -15.094 -30.406 1 98.62 144 ALA A CA 1
ATOM 1096 C C . ALA A 1 144 ? 3.686 -14.43 -29.562 1 98.62 144 ALA A C 1
ATOM 1098 O O . ALA A 1 144 ? 3.898 -13.352 -29.016 1 98.62 144 ALA A O 1
ATOM 1099 N N . HIS A 1 145 ? 2.557 -15.086 -29.516 1 98.69 145 HIS A N 1
ATOM 1100 C CA . HIS A 1 145 ? 1.442 -14.539 -28.75 1 98.69 145 HIS A CA 1
ATOM 1101 C C . HIS A 1 145 ? 1.807 -14.398 -27.266 1 98.69 145 HIS A C 1
ATOM 1103 O O . HIS A 1 145 ? 1.603 -13.336 -26.672 1 98.69 145 HIS A O 1
ATOM 1109 N N . GLN A 1 146 ? 2.33 -15.469 -26.688 1 98.75 146 GLN A N 1
ATOM 1110 C CA . GLN A 1 146 ? 2.654 -15.461 -25.266 1 98.75 146 GLN A CA 1
ATOM 1111 C C . GLN A 1 146 ? 3.738 -14.438 -24.953 1 98.75 146 GLN A C 1
ATOM 1113 O O . GLN A 1 146 ? 3.66 -13.727 -23.953 1 98.75 146 GLN A O 1
ATOM 1118 N N . LYS A 1 147 ? 4.73 -14.359 -25.797 1 98.88 147 LYS A N 1
ATOM 1119 C CA . LYS A 1 147 ? 5.797 -13.383 -25.609 1 98.88 147 LYS A CA 1
ATOM 1120 C C . LYS A 1 147 ? 5.254 -11.961 -25.688 1 98.88 147 LYS A C 1
ATOM 1122 O O . LYS A 1 147 ? 5.602 -11.109 -24.875 1 98.88 147 LYS A O 1
ATOM 1127 N N . ASP A 1 148 ? 4.422 -11.68 -26.625 1 98.88 148 ASP A N 1
ATOM 1128 C CA . ASP A 1 148 ? 3.818 -10.359 -26.781 1 98.88 148 ASP A CA 1
ATOM 1129 C C . ASP A 1 148 ? 2.926 -10.016 -25.594 1 98.88 148 ASP A C 1
ATOM 1131 O O . ASP A 1 148 ? 2.941 -8.891 -25.109 1 98.88 148 ASP A O 1
ATOM 1135 N N . TYR A 1 149 ? 2.158 -10.984 -25.203 1 98.81 149 TYR A N 1
ATOM 1136 C CA . TYR A 1 149 ? 1.278 -10.805 -24.047 1 98.81 149 TYR A CA 1
ATOM 1137 C C . TYR A 1 149 ? 2.074 -10.406 -22.812 1 98.81 149 TYR A C 1
ATOM 1139 O O . TYR A 1 149 ? 1.779 -9.391 -22.172 1 98.81 149 TYR A O 1
ATOM 1147 N N . VAL A 1 150 ? 3.125 -11.148 -22.484 1 98.88 150 VAL A N 1
ATOM 1148 C CA . VAL A 1 150 ? 3.955 -10.906 -21.312 1 98.88 150 VAL A CA 1
ATOM 1149 C C . VAL A 1 150 ? 4.668 -9.562 -21.469 1 98.88 150 VAL A C 1
ATOM 1151 O O . VAL A 1 150 ? 4.73 -8.781 -20.516 1 98.88 150 VAL A O 1
ATOM 1154 N N . ARG A 1 151 ? 5.145 -9.266 -22.656 1 98.88 151 ARG A N 1
ATOM 1155 C CA . ARG A 1 151 ? 5.863 -8.023 -22.906 1 98.88 151 ARG A CA 1
ATOM 1156 C C . ARG A 1 151 ? 4.957 -6.812 -22.719 1 98.88 151 ARG A C 1
ATOM 1158 O O . ARG A 1 151 ? 5.355 -5.82 -22.094 1 98.88 151 ARG A O 1
ATOM 1165 N N . THR A 1 152 ? 3.742 -6.879 -23.234 1 98.81 152 THR A N 1
ATOM 1166 C CA . THR A 1 152 ? 2.785 -5.781 -23.141 1 98.81 152 THR A CA 1
ATOM 1167 C C . THR A 1 152 ? 2.438 -5.484 -21.688 1 98.81 152 THR A C 1
ATOM 1169 O O . THR A 1 152 ? 2.326 -4.32 -21.297 1 98.81 152 THR A O 1
ATOM 1172 N N . ILE A 1 153 ? 2.297 -6.473 -20.938 1 98.88 153 ILE A N 1
ATOM 1173 C CA . ILE A 1 153 ? 1.989 -6.305 -19.516 1 98.88 153 ILE A CA 1
ATOM 1174 C C . ILE A 1 153 ? 3.186 -5.688 -18.797 1 98.88 153 ILE A C 1
ATOM 1176 O O . ILE A 1 153 ? 3.02 -4.832 -17.922 1 98.88 153 ILE A O 1
ATOM 1180 N N . GLY A 1 154 ? 4.41 -6.164 -19.156 1 98.75 154 GLY A N 1
ATOM 1181 C CA . GLY A 1 154 ? 5.602 -5.547 -18.594 1 98.75 154 GLY A CA 1
ATOM 1182 C C . GLY A 1 154 ? 5.676 -4.055 -18.859 1 98.75 154 GLY A C 1
ATOM 1183 O O . GLY A 1 154 ? 6.059 -3.283 -17.969 1 98.75 154 GLY A O 1
ATOM 1184 N N . GLU A 1 155 ? 5.301 -3.627 -20.047 1 98.62 155 GLU A N 1
ATOM 1185 C CA . GLU A 1 155 ? 5.273 -2.209 -20.391 1 98.62 155 GLU A CA 1
ATOM 1186 C C . GLU A 1 155 ? 4.266 -1.448 -19.531 1 98.62 155 GLU A C 1
ATOM 1188 O O . GLU A 1 155 ? 4.559 -0.352 -19.062 1 98.62 155 GLU A O 1
ATOM 1193 N N . ALA A 1 156 ? 3.123 -2.045 -19.375 1 98.81 156 ALA A N 1
ATOM 1194 C CA . ALA A 1 156 ? 2.1 -1.418 -18.547 1 98.81 156 ALA A CA 1
ATOM 1195 C C . ALA A 1 156 ? 2.562 -1.31 -17.094 1 98.81 156 ALA A C 1
ATOM 1197 O O . ALA A 1 156 ? 2.355 -0.282 -16.453 1 98.81 156 ALA A O 1
ATOM 1198 N N . CYS A 1 157 ? 3.188 -2.373 -16.609 1 98.81 157 CYS A N 1
ATOM 1199 C CA . CYS A 1 157 ? 3.674 -2.365 -15.227 1 98.81 157 CYS A CA 1
ATOM 1200 C C . CYS A 1 157 ? 4.746 -1.3 -15.031 1 98.81 157 CYS A C 1
ATOM 1202 O O . CYS A 1 157 ? 4.828 -0.682 -13.969 1 98.81 157 CYS A O 1
ATOM 1204 N N . ARG A 1 158 ? 5.582 -1.104 -16.016 1 97.81 158 ARG A N 1
ATOM 1205 C CA . ARG A 1 158 ? 6.559 -0.024 -15.969 1 97.81 158 ARG A CA 1
ATOM 1206 C C . ARG A 1 158 ? 5.871 1.337 -15.945 1 97.81 158 ARG A C 1
ATOM 1208 O O . ARG A 1 158 ? 6.234 2.205 -15.148 1 97.81 158 ARG A O 1
ATOM 1215 N N . ARG A 1 159 ? 4.879 1.505 -16.766 1 97.19 159 ARG A N 1
ATOM 1216 C CA . ARG A 1 159 ? 4.16 2.77 -16.859 1 97.19 159 ARG A CA 1
ATOM 1217 C C . ARG A 1 159 ? 3.479 3.123 -15.547 1 97.19 159 ARG A C 1
ATOM 1219 O O . ARG A 1 159 ? 3.547 4.27 -15.094 1 97.19 159 ARG A O 1
ATOM 1226 N N . TRP A 1 160 ? 2.885 2.152 -14.922 1 98.12 160 TRP A N 1
ATOM 1227 C CA . TRP A 1 160 ? 2.121 2.387 -13.703 1 98.12 160 TRP A CA 1
ATOM 1228 C C . TRP A 1 160 ? 2.992 2.18 -12.469 1 98.12 160 TRP A C 1
ATOM 1230 O O . TRP A 1 160 ? 2.525 2.34 -11.336 1 98.12 160 TRP A O 1
ATOM 1240 N N . ASP A 1 161 ? 4.277 1.822 -12.719 1 98.19 161 ASP A N 1
ATOM 1241 C CA . ASP A 1 161 ? 5.297 1.647 -11.695 1 98.19 161 ASP A CA 1
ATOM 1242 C C . ASP A 1 161 ? 4.816 0.699 -10.602 1 98.19 161 ASP A C 1
ATOM 1244 O O . ASP A 1 161 ? 4.852 1.042 -9.414 1 98.19 161 ASP A O 1
ATOM 1248 N N . ILE A 1 162 ? 4.438 -0.48 -10.992 1 98.81 162 ILE A N 1
ATOM 1249 C CA . ILE A 1 162 ? 3.971 -1.539 -10.102 1 98.81 162 ILE A CA 1
ATOM 1250 C C . ILE A 1 162 ? 4.68 -2.848 -10.445 1 98.81 162 ILE A C 1
ATOM 1252 O O . ILE A 1 162 ? 4.91 -3.15 -11.617 1 98.81 162 ILE A O 1
ATOM 1256 N N . PRO A 1 163 ? 5.086 -3.656 -9.406 1 98.94 163 PRO A N 1
ATOM 1257 C CA . PRO A 1 163 ? 5.805 -4.906 -9.664 1 98.94 163 PRO A CA 1
ATOM 1258 C C . PRO A 1 163 ? 5.004 -5.879 -10.523 1 98.94 163 PRO A C 1
ATOM 1260 O O . PRO A 1 163 ? 3.787 -6 -10.359 1 98.94 163 PRO A O 1
ATOM 1263 N N . TYR A 1 164 ? 5.781 -6.48 -11.406 1 98.94 164 TYR A N 1
ATOM 1264 C CA . TYR A 1 164 ? 5.266 -7.539 -12.273 1 98.94 164 TYR A CA 1
ATOM 1265 C C . TYR A 1 164 ? 5.68 -8.914 -11.758 1 98.94 164 TYR A C 1
ATOM 1267 O O . TYR A 1 164 ? 6.852 -9.289 -11.844 1 98.94 164 TYR A O 1
ATOM 1275 N N . VAL A 1 165 ? 4.703 -9.695 -11.219 1 98.94 165 VAL A N 1
ATOM 1276 C CA . VAL A 1 165 ? 4.91 -11.07 -10.781 1 98.94 165 VAL A CA 1
ATOM 1277 C C . VAL A 1 165 ? 4.523 -12.031 -11.906 1 98.94 165 VAL A C 1
ATOM 1279 O O . VAL A 1 165 ? 3.346 -12.156 -12.25 1 98.94 165 VAL A O 1
ATOM 1282 N N . LEU A 1 166 ? 5.473 -12.695 -12.461 1 98.94 166 LEU A N 1
ATOM 1283 C CA . LEU A 1 166 ? 5.215 -13.594 -13.586 1 98.94 166 LEU A CA 1
ATOM 1284 C C . LEU A 1 166 ? 5.273 -15.055 -13.141 1 98.94 166 LEU A C 1
ATOM 1286 O O . LEU A 1 166 ? 6.324 -15.531 -12.703 1 98.94 166 LEU A O 1
ATOM 1290 N N . GLU A 1 167 ? 4.18 -15.68 -13.227 1 98.69 167 GLU A N 1
ATOM 1291 C CA . GLU A 1 167 ? 4.07 -17.125 -13.023 1 98.69 167 GLU A CA 1
ATOM 1292 C C . GLU A 1 167 ? 4.219 -17.875 -14.344 1 98.69 167 GLU A C 1
ATOM 1294 O O . GLU A 1 167 ? 3.498 -17.609 -15.305 1 98.69 167 GLU A O 1
ATOM 1299 N N . LEU A 1 168 ? 5.121 -18.781 -14.359 1 97.25 168 LEU A N 1
ATOM 1300 C CA . LEU A 1 168 ? 5.359 -19.578 -15.562 1 97.25 168 LEU A CA 1
ATOM 1301 C C . LEU A 1 168 ? 5.035 -21.047 -15.32 1 97.25 168 LEU A C 1
ATOM 1303 O O . LEU A 1 168 ? 5.555 -21.656 -14.375 1 97.25 168 LEU A O 1
ATOM 1307 N N . LEU A 1 169 ? 4.23 -21.562 -16.156 1 95.88 169 LEU A N 1
ATOM 1308 C CA . LEU A 1 169 ? 3.84 -22.969 -16.047 1 95.88 169 LEU A CA 1
ATOM 1309 C C . LEU A 1 169 ? 3.994 -23.672 -17.391 1 95.88 169 LEU A C 1
ATOM 1311 O O . LEU A 1 169 ? 3.451 -23.234 -18.406 1 95.88 169 LEU A O 1
ATOM 1315 N N . VAL A 1 170 ? 4.707 -24.734 -17.328 1 94.75 170 VAL A N 1
ATOM 1316 C CA . VAL A 1 170 ? 4.707 -25.672 -18.438 1 94.75 170 VAL A CA 1
ATOM 1317 C C . VAL A 1 170 ? 3.441 -26.516 -18.391 1 94.75 170 VAL A C 1
ATOM 1319 O O . VAL A 1 170 ? 2.936 -26.844 -17.328 1 94.75 170 VAL A O 1
ATOM 1322 N N . TYR A 1 171 ? 2.914 -26.828 -19.531 1 92.44 171 TYR A N 1
ATOM 1323 C CA . TYR A 1 171 ? 1.643 -27.531 -19.625 1 92.44 171 TYR A CA 1
ATOM 1324 C C . TYR A 1 171 ? 1.694 -28.625 -20.688 1 92.44 171 TYR A C 1
ATOM 1326 O O . TYR A 1 171 ? 2.518 -28.562 -21.594 1 92.44 171 TYR A O 1
ATOM 1334 N N . PRO A 1 172 ? 0.919 -29.641 -20.531 1 91.19 172 PRO A N 1
ATOM 1335 C CA . PRO A 1 172 ? 0.84 -30.625 -21.594 1 91.19 172 PRO A CA 1
ATOM 1336 C C . PRO A 1 172 ? 0.063 -30.125 -22.812 1 91.19 172 PRO A C 1
ATOM 1338 O O . PRO A 1 172 ? -0.93 -29.406 -22.656 1 91.19 172 PRO A O 1
ATOM 1341 N N . PHE A 1 173 ? 0.534 -30.547 -24.016 1 89.75 173 PHE A N 1
ATOM 1342 C CA . PHE A 1 173 ? -0.181 -30.172 -25.219 1 89.75 173 PHE A CA 1
ATOM 1343 C C . PHE A 1 173 ? -1.509 -30.906 -25.328 1 89.75 173 PHE A C 1
ATOM 1345 O O . PHE A 1 173 ? -1.687 -31.969 -24.719 1 89.75 173 PHE A O 1
ATOM 1352 N N . PRO A 1 174 ? -2.406 -30.312 -26.109 1 84.19 174 PRO A N 1
ATOM 1353 C CA . PRO A 1 174 ? -3.721 -30.953 -26.234 1 84.19 174 PRO A CA 1
ATOM 1354 C C . PRO A 1 174 ? -3.637 -32.375 -26.75 1 84.19 174 PRO A C 1
ATOM 1356 O O . PRO A 1 174 ? -4.465 -33.219 -26.375 1 84.19 174 PRO A O 1
ATOM 1359 N N . LYS A 1 175 ? -2.682 -32.656 -27.5 1 84.06 175 LYS A N 1
ATOM 1360 C CA . LYS A 1 175 ? -2.574 -34 -28.094 1 84.06 175 LYS A CA 1
ATOM 1361 C C . LYS A 1 175 ? -1.956 -35 -27.109 1 84.06 175 LYS A C 1
ATOM 1363 O O . LYS A 1 175 ? -1.983 -36.188 -27.344 1 84.06 175 LYS A O 1
ATOM 1368 N N . SER A 1 176 ? -1.449 -34.469 -26.047 1 83.5 176 SER A N 1
ATOM 1369 C CA . SER A 1 176 ? -0.819 -35.344 -25.047 1 83.5 176 SER A CA 1
ATOM 1370 C C . SER A 1 176 ? -1.849 -36.219 -24.344 1 83.5 176 SER A C 1
ATOM 1372 O O . SER A 1 176 ? -2.969 -35.781 -24.078 1 83.5 176 SER A O 1
ATOM 1374 N N . ALA A 1 177 ? -1.472 -37.5 -24.062 1 80.5 177 ALA A N 1
ATOM 1375 C CA . ALA A 1 177 ? -2.322 -38.406 -23.312 1 80.5 177 ALA A CA 1
ATOM 1376 C C . ALA A 1 177 ? -2.652 -37.812 -21.938 1 80.5 177 ALA A C 1
ATOM 1378 O O . ALA A 1 177 ? -3.715 -38.094 -21.375 1 80.5 177 ALA A O 1
ATOM 1379 N N . GLY A 1 178 ? -1.842 -36.938 -21.453 1 76.06 178 GLY A N 1
ATOM 1380 C CA . GLY A 1 178 ? -2.021 -36.312 -20.141 1 76.06 178 GLY A CA 1
ATOM 1381 C C . GLY A 1 178 ? -2.617 -34.938 -20.219 1 76.06 178 GLY A C 1
ATOM 1382 O O . GLY A 1 178 ? -2.443 -34.125 -19.297 1 76.06 178 GLY A O 1
ATOM 1383 N N . HIS A 1 179 ? -3.242 -34.719 -21.266 1 77.69 179 HIS A N 1
ATOM 1384 C CA . HIS A 1 179 ? -3.807 -33.375 -21.438 1 77.69 179 HIS A CA 1
ATOM 1385 C C . HIS A 1 179 ? -4.809 -33.062 -20.328 1 77.69 179 HIS A C 1
ATOM 1387 O O . HIS A 1 179 ? -5.609 -33.906 -19.953 1 77.69 179 HIS A O 1
ATOM 1393 N N . THR A 1 180 ? -4.637 -31.891 -19.734 1 74.75 180 THR A N 1
ATOM 1394 C CA . THR A 1 180 ? -5.547 -31.359 -18.719 1 74.75 180 THR A CA 1
ATOM 1395 C C . THR A 1 180 ? -5.59 -29.844 -18.766 1 74.75 180 THR A C 1
ATOM 1397 O O . THR A 1 180 ? -4.645 -29.203 -19.234 1 74.75 180 THR A O 1
ATOM 1400 N N . THR A 1 181 ? -6.75 -29.312 -18.344 1 74.94 181 THR A N 1
ATOM 1401 C CA . THR A 1 181 ? -6.871 -27.859 -18.234 1 74.94 181 THR A CA 1
ATOM 1402 C C . THR A 1 181 ? -6.402 -27.391 -16.859 1 74.94 181 THR A C 1
ATOM 1404 O O . THR A 1 181 ? -6.164 -26.203 -16.656 1 74.94 181 THR A O 1
ATOM 1407 N N . ASP A 1 182 ? -6.23 -28.375 -16.047 1 77 182 ASP A N 1
ATOM 1408 C CA . ASP A 1 182 ? -5.695 -28.062 -14.734 1 77 182 ASP A CA 1
ATOM 1409 C C . ASP A 1 182 ? -4.172 -28.156 -14.727 1 77 182 ASP A C 1
ATOM 1411 O O . ASP A 1 182 ? -3.58 -28.844 -15.555 1 77 182 ASP A O 1
ATOM 1415 N N . TYR A 1 183 ? -3.641 -27.359 -13.906 1 78.31 183 TYR A N 1
ATOM 1416 C CA . TYR A 1 183 ? -2.205 -27.547 -13.734 1 78.31 183 TYR A CA 1
ATOM 1417 C C . TYR A 1 183 ? -1.904 -28.844 -13.008 1 78.31 183 TYR A C 1
ATOM 1419 O O . TYR A 1 183 ? -2.441 -29.094 -11.93 1 78.31 183 TYR A O 1
ATOM 1427 N N . VAL A 1 184 ? -1.142 -29.656 -13.648 1 72.25 184 VAL A N 1
ATOM 1428 C CA . VAL A 1 184 ? -0.641 -30.891 -13.07 1 72.25 184 VAL A CA 1
ATOM 1429 C C . VAL A 1 184 ? 0.863 -31.016 -13.312 1 72.25 184 VAL A C 1
ATOM 1431 O O . VAL A 1 184 ? 1.401 -30.375 -14.219 1 72.25 184 VAL A O 1
ATOM 1434 N N . GLU A 1 185 ? 1.446 -31.719 -12.422 1 78.56 185 GLU A N 1
ATOM 1435 C CA . GLU A 1 185 ? 2.828 -32.094 -12.711 1 78.56 185 GLU A CA 1
ATOM 1436 C C . GLU A 1 185 ? 2.889 -33.25 -13.719 1 78.56 185 GLU A C 1
ATOM 1438 O O . GLU A 1 185 ? 3.086 -34.406 -13.344 1 78.56 185 GLU A O 1
ATOM 1443 N N . ALA A 1 186 ? 2.877 -32.812 -14.969 1 75.38 186 ALA A N 1
ATOM 1444 C CA . ALA A 1 186 ? 2.764 -33.781 -16.047 1 75.38 186 ALA A CA 1
ATOM 1445 C C . ALA A 1 186 ? 4.094 -34.5 -16.297 1 75.38 186 ALA A C 1
ATOM 1447 O O . ALA A 1 186 ? 5.16 -33.906 -16.141 1 75.38 186 ALA A O 1
ATOM 1448 N N . PRO A 1 187 ? 3.924 -35.719 -16.672 1 76.19 187 PRO A N 1
ATOM 1449 C CA . PRO A 1 187 ? 5.148 -36.438 -17.031 1 76.19 187 PRO A CA 1
ATOM 1450 C C . PRO A 1 187 ? 5.938 -35.75 -18.141 1 76.19 187 PRO A C 1
ATOM 1452 O O . PRO A 1 187 ? 7.16 -35.875 -18.219 1 76.19 187 PRO A O 1
ATOM 1455 N N . GLU A 1 188 ? 5.285 -35.031 -18.953 1 79.56 188 GLU A N 1
ATOM 1456 C CA . GLU A 1 188 ? 5.91 -34.344 -20.078 1 79.56 188 GLU A CA 1
ATOM 1457 C C . GLU A 1 188 ? 6.59 -33.062 -19.625 1 79.56 188 GLU A C 1
ATOM 1459 O O . GLU A 1 188 ? 7.289 -32.406 -20.422 1 79.56 188 GLU A O 1
ATOM 1464 N N . LYS A 1 189 ? 6.348 -32.75 -18.453 1 85.38 189 LYS A N 1
ATOM 1465 C CA . LYS A 1 189 ? 7.035 -31.562 -17.922 1 85.38 189 LYS A CA 1
ATOM 1466 C C . LYS A 1 189 ? 8.5 -31.875 -17.625 1 85.38 189 LYS A C 1
ATOM 1468 O O . LYS A 1 189 ? 8.875 -32.125 -16.484 1 85.38 189 LYS A O 1
ATOM 1473 N N . LEU A 1 190 ? 9.273 -31.781 -18.719 1 90.75 190 LEU A N 1
ATOM 1474 C CA . LEU A 1 190 ? 10.719 -31.969 -18.562 1 90.75 190 LEU A CA 1
ATOM 1475 C C . LEU A 1 190 ? 11.359 -30.75 -17.906 1 90.75 190 LEU A C 1
ATOM 1477 O O . LEU A 1 190 ? 10.984 -29.609 -18.188 1 90.75 190 LEU A O 1
ATOM 1481 N N . PRO A 1 191 ? 12.344 -31 -17.016 1 96.12 191 PRO A N 1
ATOM 1482 C CA . PRO A 1 191 ? 12.969 -29.875 -16.297 1 96.12 191 PRO A CA 1
ATOM 1483 C C . PRO A 1 191 ? 13.562 -28.844 -17.25 1 96.12 191 PRO A C 1
ATOM 1485 O O . PRO A 1 191 ? 13.539 -27.641 -16.953 1 96.12 191 PRO A O 1
ATOM 1488 N N . GLN A 1 192 ? 14.039 -29.281 -18.438 1 97.38 192 GLN A N 1
ATOM 1489 C CA . GLN A 1 192 ? 14.648 -28.359 -19.391 1 97.38 192 GLN A CA 1
ATOM 1490 C C . GLN A 1 192 ? 13.617 -27.359 -19.922 1 97.38 192 GLN A C 1
ATOM 1492 O O . GLN A 1 192 ? 13.945 -26.219 -20.219 1 97.38 192 GLN A O 1
ATOM 1497 N N . LEU A 1 193 ? 12.367 -27.766 -20.078 1 97 193 LEU A N 1
ATOM 1498 C CA . LEU A 1 193 ? 11.312 -26.875 -20.531 1 97 193 LEU A CA 1
ATOM 1499 C C . LEU A 1 193 ? 11.086 -25.75 -19.531 1 97 193 LEU A C 1
ATOM 1501 O O . LEU A 1 193 ? 10.836 -24.609 -19.922 1 97 193 LEU A O 1
ATOM 1505 N N . VAL A 1 194 ? 11.141 -26.094 -18.234 1 97.38 194 VAL A N 1
ATOM 1506 C CA . VAL A 1 194 ? 10.992 -25.094 -17.172 1 97.38 194 VAL A CA 1
ATOM 1507 C C . VAL A 1 194 ? 12.133 -24.078 -17.266 1 97.38 194 VAL A C 1
ATOM 1509 O O . VAL A 1 194 ? 11.898 -22.875 -17.281 1 97.38 194 VAL A O 1
ATOM 1512 N N . LEU A 1 195 ? 13.383 -24.578 -17.375 1 98.56 195 LEU A N 1
ATOM 1513 C CA . LEU A 1 195 ? 14.555 -23.719 -17.422 1 98.56 195 LEU A CA 1
ATOM 1514 C C . LEU A 1 195 ? 14.523 -22.812 -18.656 1 98.56 195 LEU A C 1
ATOM 1516 O O . LEU A 1 195 ? 14.781 -21.625 -18.562 1 98.56 195 LEU A O 1
ATOM 1520 N N . ASP A 1 196 ? 14.141 -23.391 -19.812 1 98.56 196 ASP A N 1
ATOM 1521 C CA . ASP A 1 196 ? 14.094 -22.625 -21.062 1 98.56 196 ASP A CA 1
ATOM 1522 C C . ASP A 1 196 ? 13.031 -21.531 -20.984 1 98.56 196 ASP A C 1
ATOM 1524 O O . ASP A 1 196 ? 13.219 -20.438 -21.547 1 98.56 196 ASP A O 1
ATOM 1528 N N . SER A 1 197 ? 11.93 -21.859 -20.344 1 98.44 197 SER A N 1
ATOM 1529 C CA . SER A 1 197 ? 10.883 -20.859 -20.172 1 98.44 197 SER A CA 1
ATOM 1530 C C . SER A 1 197 ? 11.375 -19.688 -19.328 1 98.44 197 SER A C 1
ATOM 1532 O O . SER A 1 197 ? 11.195 -18.531 -19.719 1 98.44 197 SER A O 1
ATOM 1534 N N . VAL A 1 198 ? 12 -19.984 -18.203 1 98.75 198 VAL A N 1
ATOM 1535 C CA . VAL A 1 198 ? 12.5 -18.938 -17.312 1 98.75 198 VAL A CA 1
ATOM 1536 C C . VAL A 1 198 ? 13.578 -18.125 -18.031 1 98.75 198 VAL A C 1
ATOM 1538 O O . VAL A 1 198 ? 13.609 -16.906 -17.922 1 98.75 198 VAL A O 1
ATOM 1541 N N . ALA A 1 199 ? 14.438 -18.797 -18.781 1 98.75 199 ALA A N 1
ATOM 1542 C CA . ALA A 1 199 ? 15.5 -18.125 -19.516 1 98.75 199 ALA A CA 1
ATOM 1543 C C . ALA A 1 199 ? 14.93 -17.125 -20.516 1 98.75 199 ALA A C 1
ATOM 1545 O O . ALA A 1 199 ? 15.438 -16.016 -20.656 1 98.75 199 ALA A O 1
ATOM 1546 N N . GLU A 1 200 ? 13.883 -17.516 -21.219 1 98.81 200 GLU A N 1
ATOM 1547 C CA . GLU A 1 200 ? 13.242 -16.609 -22.172 1 98.81 200 GLU A CA 1
ATOM 1548 C C . GLU A 1 200 ? 12.742 -15.352 -21.484 1 98.81 200 GLU A C 1
ATOM 1550 O O . GLU A 1 200 ? 13.062 -14.234 -21.906 1 98.81 200 GLU A O 1
ATOM 1555 N N . PHE A 1 201 ? 12.055 -15.492 -20.469 1 98.81 201 PHE A N 1
ATOM 1556 C CA . PHE A 1 201 ? 11.352 -14.359 -19.875 1 98.81 201 PHE A CA 1
ATOM 1557 C C . PHE A 1 201 ? 12.234 -13.648 -18.859 1 98.81 201 PHE A C 1
ATOM 1559 O O . PHE A 1 201 ? 11.789 -12.727 -18.172 1 98.81 201 PHE A O 1
ATOM 1566 N N . ALA A 1 202 ? 13.508 -14.109 -18.766 1 98.44 202 ALA A N 1
ATOM 1567 C CA . ALA A 1 202 ? 14.508 -13.391 -17.969 1 98.44 202 ALA A CA 1
ATOM 1568 C C . ALA A 1 202 ? 15.039 -12.18 -18.734 1 98.44 202 ALA A C 1
ATOM 1570 O O . ALA A 1 202 ? 15.711 -11.32 -18.156 1 98.44 202 ALA A O 1
ATOM 1571 N N . ARG A 1 203 ? 14.727 -12.086 -20 1 98.44 203 ARG A N 1
ATOM 1572 C CA . ARG A 1 203 ? 15.164 -10.953 -20.812 1 98.44 203 ARG A CA 1
ATOM 1573 C C . ARG A 1 203 ? 14.523 -9.656 -20.328 1 98.44 203 ARG A C 1
ATOM 1575 O O . ARG A 1 203 ? 13.344 -9.641 -19.969 1 98.44 203 ARG A O 1
ATOM 1582 N N . PRO A 1 204 ? 15.273 -8.523 -20.391 1 97.62 204 PRO A N 1
ATOM 1583 C CA . PRO A 1 204 ? 14.828 -7.273 -19.766 1 97.62 204 PRO A CA 1
ATOM 1584 C C . PRO A 1 204 ? 13.594 -6.691 -20.453 1 97.62 204 PRO A C 1
ATOM 1586 O O . PRO A 1 204 ? 12.836 -5.938 -19.828 1 97.62 204 PRO A O 1
ATOM 1589 N N . GLU A 1 205 ? 13.336 -7 -21.656 1 98.12 205 GLU A N 1
ATOM 1590 C CA . GLU A 1 205 ? 12.227 -6.41 -22.406 1 98.12 205 GLU A CA 1
ATOM 1591 C C . GLU A 1 205 ? 10.883 -6.801 -21.797 1 98.12 205 GLU A C 1
ATOM 1593 O O . GLU A 1 205 ? 9.867 -6.137 -22.031 1 98.12 205 GLU A O 1
ATOM 1598 N N . TYR A 1 206 ? 10.859 -7.875 -21.031 1 98.75 206 TYR A N 1
ATOM 1599 C CA . TYR A 1 206 ? 9.594 -8.336 -20.469 1 98.75 206 TYR A CA 1
ATOM 1600 C C . TYR A 1 206 ? 9.266 -7.602 -19.172 1 98.75 206 TYR A C 1
ATOM 1602 O O . TYR A 1 206 ? 8.117 -7.602 -18.734 1 98.75 206 TYR A O 1
ATOM 1610 N N . GLY A 1 207 ? 10.234 -7.043 -18.484 1 98.31 207 GLY A N 1
ATOM 1611 C CA . GLY A 1 207 ? 10.008 -6.168 -17.344 1 98.31 207 GLY A CA 1
ATOM 1612 C C . GLY A 1 207 ? 9.508 -6.906 -16.125 1 98.31 207 GLY A C 1
ATOM 1613 O O . GLY A 1 207 ? 8.766 -6.344 -15.312 1 98.31 207 GLY A O 1
ATOM 1614 N N . VAL A 1 208 ? 9.93 -8.18 -15.984 1 98.88 208 VAL A N 1
ATOM 1615 C CA . VAL A 1 208 ? 9.5 -8.977 -14.844 1 98.88 208 VAL A CA 1
ATOM 1616 C C . VAL A 1 208 ? 10.25 -8.531 -13.586 1 98.88 208 VAL A C 1
ATOM 1618 O O . VAL A 1 208 ? 11.453 -8.281 -13.641 1 98.88 208 VAL A O 1
ATOM 1621 N N . ASP A 1 209 ? 9.5 -8.469 -12.414 1 98.81 209 ASP A N 1
ATOM 1622 C CA . ASP A 1 209 ? 10.125 -7.996 -11.188 1 98.81 209 ASP A CA 1
ATOM 1623 C C . ASP A 1 209 ? 10.227 -9.117 -10.156 1 98.81 209 ASP A C 1
ATOM 1625 O O . ASP A 1 209 ? 10.992 -9.023 -9.195 1 98.81 209 ASP A O 1
ATOM 1629 N N . LEU A 1 210 ? 9.414 -10.141 -10.273 1 98.94 210 LEU A N 1
ATOM 1630 C CA . LEU A 1 210 ? 9.391 -11.312 -9.391 1 98.94 210 LEU A CA 1
ATOM 1631 C C . LEU A 1 210 ? 8.891 -12.539 -10.141 1 98.94 210 LEU A C 1
ATOM 1633 O O . LEU A 1 210 ? 7.84 -12.5 -10.789 1 98.94 210 LEU A O 1
ATOM 1637 N N . TYR A 1 211 ? 9.648 -13.625 -10.055 1 98.88 211 TYR A N 1
ATOM 1638 C CA . TYR A 1 211 ? 9.195 -14.867 -10.664 1 98.88 211 TYR A CA 1
ATOM 1639 C C . TYR A 1 211 ? 8.43 -15.727 -9.656 1 98.88 211 TYR A C 1
ATOM 1641 O O . TYR A 1 211 ? 8.836 -15.828 -8.492 1 98.88 211 TYR A O 1
ATOM 1649 N N . LYS A 1 212 ? 7.375 -16.203 -10.086 1 98.88 212 LYS A N 1
ATOM 1650 C CA . LYS A 1 212 ? 6.676 -17.297 -9.422 1 98.88 212 LYS A CA 1
ATOM 1651 C C . LYS A 1 212 ? 6.797 -18.594 -10.227 1 98.88 212 LYS A C 1
ATOM 1653 O O . LYS A 1 212 ? 6.141 -18.75 -11.258 1 98.88 212 LYS A O 1
ATOM 1658 N N . LEU A 1 213 ? 7.578 -19.547 -9.688 1 98.44 213 LEU A N 1
ATOM 1659 C CA . LEU A 1 213 ? 8.039 -20.609 -10.562 1 98.44 213 LEU A CA 1
ATOM 1660 C C . LEU A 1 213 ? 7.602 -21.969 -10.031 1 98.44 213 LEU A C 1
ATOM 1662 O O . LEU A 1 213 ? 7.461 -22.156 -8.82 1 98.44 213 LEU A O 1
ATOM 1666 N N . GLU A 1 214 ? 7.422 -22.875 -10.945 1 96.94 214 GLU A N 1
ATOM 1667 C CA . GLU A 1 214 ? 7.191 -24.266 -10.586 1 96.94 214 GLU A CA 1
ATOM 1668 C C . GLU A 1 214 ? 8.508 -25.016 -10.391 1 96.94 214 GLU A C 1
ATOM 1670 O O . GLU A 1 214 ? 9.555 -24.594 -10.898 1 96.94 214 GLU A O 1
ATOM 1675 N N . SER A 1 215 ? 8.422 -26.047 -9.617 1 96.56 215 SER A N 1
ATOM 1676 C CA . SER A 1 215 ? 9.586 -26.906 -9.461 1 96.56 215 SER A CA 1
ATOM 1677 C C . SER A 1 215 ? 10 -27.516 -10.797 1 96.56 215 SER A C 1
ATOM 1679 O O . SER A 1 215 ? 9.148 -27.984 -11.57 1 96.56 215 SER A O 1
ATOM 1681 N N . PRO A 1 216 ? 11.328 -27.484 -11.094 1 96.62 216 PRO A N 1
ATOM 1682 C CA . PRO A 1 216 ? 11.75 -28.109 -12.352 1 96.62 216 PRO A CA 1
ATOM 1683 C C . PRO A 1 216 ? 11.477 -29.625 -12.367 1 96.62 216 PRO A C 1
ATOM 1685 O O . PRO A 1 216 ? 11.273 -30.203 -13.43 1 96.62 216 PRO A O 1
ATOM 1688 N N . LEU A 1 217 ? 11.5 -30.203 -11.195 1 95.19 217 LEU A N 1
ATOM 1689 C CA . LEU A 1 217 ? 11.195 -31.625 -11.023 1 95.19 217 LEU A CA 1
ATOM 1690 C C . LEU A 1 217 ? 9.906 -31.812 -10.219 1 95.19 217 LEU A C 1
ATOM 1692 O O . LEU A 1 217 ? 9.555 -30.953 -9.414 1 95.19 217 LEU A O 1
ATOM 1696 N N . PRO A 1 218 ? 9.242 -32.969 -10.492 1 92.75 218 PRO A N 1
ATOM 1697 C CA . PRO A 1 218 ? 8.055 -33.188 -9.672 1 92.75 218 PRO A CA 1
ATOM 1698 C C . PRO A 1 218 ? 8.352 -33.219 -8.172 1 92.75 218 PRO A C 1
ATOM 1700 O O . PRO A 1 218 ? 9.195 -33.969 -7.719 1 92.75 218 PRO A O 1
ATOM 1703 N N . GLY A 1 219 ? 7.668 -32.375 -7.414 1 91.88 219 GLY A N 1
ATOM 1704 C CA . GLY A 1 219 ? 7.895 -32.219 -5.988 1 91.88 219 GLY A CA 1
ATOM 1705 C C . GLY A 1 219 ? 7.703 -33.531 -5.215 1 91.88 219 GLY A C 1
ATOM 1706 O O . GLY A 1 219 ? 8.414 -33.781 -4.238 1 91.88 219 GLY A O 1
ATOM 1707 N N . ALA A 1 220 ? 6.824 -34.312 -5.73 1 89.88 220 ALA A N 1
ATOM 1708 C CA . ALA A 1 220 ? 6.461 -35.531 -5.031 1 89.88 220 ALA A CA 1
ATOM 1709 C C . ALA A 1 220 ? 7.59 -36.562 -5.105 1 89.88 220 ALA A C 1
ATOM 1711 O O . ALA A 1 220 ? 7.637 -37.5 -4.309 1 89.88 220 ALA A O 1
ATOM 1712 N N . THR A 1 221 ? 8.492 -36.375 -5.988 1 90.81 221 THR A N 1
ATOM 1713 C CA . THR A 1 221 ? 9.477 -37.406 -6.23 1 90.81 221 THR A CA 1
ATOM 1714 C C . THR A 1 221 ? 10.883 -36.938 -5.859 1 90.81 221 THR A C 1
ATOM 1716 O O . THR A 1 221 ? 11.859 -37.656 -6.078 1 90.81 221 THR A O 1
ATOM 1719 N N . LEU A 1 222 ? 10.984 -35.781 -5.297 1 95.31 222 LEU A N 1
ATOM 1720 C CA . LEU A 1 222 ? 12.305 -35.25 -4.969 1 95.31 222 LEU A CA 1
ATOM 1721 C C . LEU A 1 222 ? 12.961 -36.094 -3.871 1 95.31 222 LEU A C 1
ATOM 1723 O O . LEU A 1 222 ? 12.328 -36.406 -2.863 1 95.31 222 LEU A O 1
ATOM 1727 N N . PRO A 1 223 ? 14.242 -36.406 -4.086 1 96.62 223 PRO A N 1
ATOM 1728 C CA . PRO A 1 223 ? 14.961 -37.125 -3.035 1 96.62 223 PRO A CA 1
ATOM 1729 C C . PRO A 1 223 ? 15.219 -36.281 -1.797 1 96.62 223 PRO A C 1
ATOM 1731 O O . PRO A 1 223 ? 15.156 -35.031 -1.866 1 96.62 223 PRO A O 1
ATOM 1734 N N . ALA A 1 224 ? 15.438 -36.969 -0.696 1 94.62 224 ALA A N 1
ATOM 1735 C CA . ALA A 1 224 ? 15.852 -36.25 0.514 1 94.62 224 ALA A CA 1
ATOM 1736 C C . ALA A 1 224 ? 17.172 -35.531 0.298 1 94.62 224 ALA A C 1
ATOM 1738 O O . ALA A 1 224 ? 18.047 -36.031 -0.428 1 94.62 224 ALA A O 1
ATOM 1739 N N . PRO A 1 225 ? 17.25 -34.375 0.866 1 93.19 225 PRO A N 1
ATOM 1740 C CA . PRO A 1 225 ? 18.516 -33.656 0.764 1 93.19 225 PRO A CA 1
ATOM 1741 C C . PRO A 1 225 ? 19.609 -34.219 1.661 1 93.19 225 PRO A C 1
ATOM 1743 O O . PRO A 1 225 ? 20.016 -33.594 2.641 1 93.19 225 PRO A O 1
ATOM 1746 N N . ASP A 1 226 ? 20.141 -35.344 1.305 1 93.94 226 ASP A N 1
ATOM 1747 C CA . ASP A 1 226 ? 21.031 -36.125 2.18 1 93.94 226 ASP A CA 1
ATOM 1748 C C . ASP A 1 226 ? 22.438 -36.188 1.604 1 93.94 226 ASP A C 1
ATOM 1750 O O . ASP A 1 226 ? 23.266 -36.969 2.076 1 93.94 226 ASP A O 1
ATOM 1754 N N . GLY A 1 227 ? 22.703 -35.5 0.6 1 94.38 227 GLY A N 1
ATOM 1755 C CA . GLY A 1 227 ? 24.031 -35.469 0.006 1 94.38 227 GLY A CA 1
ATOM 1756 C C . GLY A 1 227 ? 24.281 -36.625 -0.966 1 94.38 227 GLY A C 1
ATOM 1757 O O . GLY A 1 227 ? 25.359 -36.719 -1.547 1 94.38 227 GLY A O 1
ATOM 1758 N N . SER A 1 228 ? 23.297 -37.375 -1.242 1 97.06 228 SER A N 1
ATOM 1759 C CA . SER A 1 228 ? 23.422 -38.5 -2.17 1 97.06 228 SER A CA 1
ATOM 1760 C C . SER A 1 228 ? 23.594 -38.031 -3.605 1 97.06 228 SER A C 1
ATOM 1762 O O . SER A 1 228 ? 23.438 -36.844 -3.885 1 97.06 228 SER A O 1
ATOM 1764 N N . ALA A 1 229 ? 23.922 -38.938 -4.469 1 97.44 229 ALA A N 1
ATOM 1765 C CA . ALA A 1 229 ? 24.031 -38.656 -5.891 1 97.44 229 ALA A CA 1
ATOM 1766 C C . ALA A 1 229 ? 22.688 -38.188 -6.465 1 97.44 229 ALA A C 1
ATOM 1768 O O . ALA A 1 229 ? 22.641 -37.312 -7.32 1 97.44 229 ALA A O 1
ATOM 1769 N N . ALA A 1 230 ? 21.641 -38.844 -5.984 1 97.25 230 ALA A N 1
ATOM 1770 C CA . ALA A 1 230 ? 20.312 -38.469 -6.43 1 97.25 230 ALA A CA 1
ATOM 1771 C C . ALA A 1 230 ? 19.969 -37.031 -6.004 1 97.25 230 ALA A C 1
ATOM 1773 O O . ALA A 1 230 ? 19.406 -36.25 -6.785 1 97.25 230 ALA A O 1
ATOM 1774 N N . HIS A 1 231 ? 20.328 -36.719 -4.77 1 97.56 231 HIS A N 1
ATOM 1775 C CA . HIS A 1 231 ? 20.141 -35.344 -4.281 1 97.56 231 HIS A CA 1
ATOM 1776 C C . HIS A 1 231 ? 20.938 -34.344 -5.129 1 97.56 231 HIS A C 1
ATOM 1778 O O . HIS A 1 231 ? 20.375 -33.344 -5.582 1 97.56 231 HIS A O 1
ATOM 1784 N N . ALA A 1 232 ? 22.109 -34.625 -5.379 1 98 232 ALA A N 1
ATOM 1785 C CA . ALA A 1 232 ? 22.969 -33.75 -6.145 1 98 232 ALA A CA 1
ATOM 1786 C C . ALA A 1 232 ? 22.438 -33.531 -7.559 1 98 232 ALA A C 1
ATOM 1788 O O . ALA A 1 232 ? 22.453 -32.438 -8.086 1 98 232 ALA A O 1
ATOM 1789 N N . ALA A 1 233 ? 21.984 -34.625 -8.117 1 97.88 233 ALA A N 1
ATOM 1790 C CA . ALA A 1 233 ? 21.453 -34.562 -9.477 1 97.88 233 ALA A CA 1
ATOM 1791 C C . ALA A 1 233 ? 20.203 -33.688 -9.516 1 97.88 233 ALA A C 1
ATOM 1793 O O . ALA A 1 233 ? 20.047 -32.844 -10.422 1 97.88 233 ALA A O 1
ATOM 1794 N N . ALA A 1 234 ? 19.344 -33.844 -8.578 1 97.94 234 ALA A N 1
ATOM 1795 C CA . ALA A 1 234 ? 18.141 -33.031 -8.508 1 97.94 234 ALA A CA 1
ATOM 1796 C C . ALA A 1 234 ? 18.469 -31.578 -8.234 1 97.94 234 ALA A C 1
ATOM 1798 O O . ALA A 1 234 ? 17.922 -30.672 -8.859 1 97.94 234 ALA A O 1
ATOM 1799 N N . GLN A 1 235 ? 19.422 -31.312 -7.336 1 98.56 235 GLN A N 1
ATOM 1800 C CA . GLN A 1 235 ? 19.812 -29.969 -6.941 1 98.56 235 GLN A CA 1
ATOM 1801 C C . GLN A 1 235 ? 20.359 -29.188 -8.133 1 98.56 235 GLN A C 1
ATOM 1803 O O . GLN A 1 235 ? 20.156 -27.969 -8.227 1 98.56 235 GLN A O 1
ATOM 1808 N N . ARG A 1 236 ? 21 -29.859 -8.992 1 98.62 236 ARG A N 1
ATOM 1809 C CA . ARG A 1 236 ? 21.578 -29.203 -10.156 1 98.62 236 ARG A CA 1
ATOM 1810 C C . ARG A 1 236 ? 20.516 -28.484 -10.969 1 98.62 236 ARG A C 1
ATOM 1812 O O . ARG A 1 236 ? 20.75 -27.391 -11.484 1 98.62 236 ARG A O 1
ATOM 1819 N N . TRP A 1 237 ? 19.344 -29.047 -11.094 1 98.31 237 TRP A N 1
ATOM 1820 C CA . TRP A 1 237 ? 18.25 -28.422 -11.828 1 98.31 237 TRP A CA 1
ATOM 1821 C C . TRP A 1 237 ? 17.797 -27.125 -11.141 1 98.31 237 TRP A C 1
ATOM 1823 O O . TRP A 1 237 ? 17.562 -26.109 -11.797 1 98.31 237 TRP A O 1
ATOM 1833 N N . PHE A 1 238 ? 17.703 -27.188 -9.844 1 98.62 238 PHE A N 1
ATOM 1834 C CA . PHE A 1 238 ? 17.344 -26 -9.086 1 98.62 238 PHE A CA 1
ATOM 1835 C C . PHE A 1 238 ? 18.438 -24.938 -9.164 1 98.62 238 PHE A C 1
ATOM 1837 O O . PHE A 1 238 ? 18.156 -23.75 -9.289 1 98.62 238 PHE A O 1
ATOM 1844 N N . ASP A 1 239 ? 19.688 -25.406 -9.109 1 98.88 239 ASP A N 1
ATOM 1845 C CA . ASP A 1 239 ? 20.812 -24.469 -9.203 1 98.88 239 ASP A CA 1
ATOM 1846 C C . ASP A 1 239 ? 20.797 -23.734 -10.539 1 98.88 239 ASP A C 1
ATOM 1848 O O . ASP A 1 239 ? 21.078 -22.547 -10.594 1 98.88 239 ASP A O 1
ATOM 1852 N N . ASP A 1 240 ? 20.531 -24.5 -11.562 1 98.81 240 ASP A N 1
ATOM 1853 C CA . ASP A 1 240 ? 20.453 -23.891 -12.883 1 98.81 240 ASP A CA 1
ATOM 1854 C C . ASP A 1 240 ? 19.312 -22.859 -12.945 1 98.81 240 ASP A C 1
ATOM 1856 O O . ASP A 1 240 ? 19.484 -21.766 -13.508 1 98.81 240 ASP A O 1
ATOM 1860 N N . LEU A 1 241 ? 18.203 -23.203 -12.398 1 98.75 241 LEU A N 1
ATOM 1861 C CA . LEU A 1 241 ? 17.078 -22.281 -12.32 1 98.75 241 LEU A CA 1
ATOM 1862 C C . LEU A 1 241 ? 17.469 -21.016 -11.562 1 98.75 241 LEU A C 1
ATOM 1864 O O . LEU A 1 241 ? 17.25 -19.906 -12.047 1 98.75 241 LEU A O 1
ATOM 1868 N N . GLY A 1 242 ? 18.047 -21.188 -10.391 1 98.75 242 GLY A N 1
ATOM 1869 C CA . GLY A 1 242 ? 18.516 -20.062 -9.594 1 98.75 242 GLY A CA 1
ATOM 1870 C C . GLY A 1 242 ? 19.547 -19.203 -10.32 1 98.75 242 GLY A C 1
ATOM 1871 O O . GLY A 1 242 ? 19.547 -17.984 -10.188 1 98.75 242 GLY A O 1
ATOM 1872 N N . ALA A 1 243 ? 20.406 -19.859 -11.086 1 98.81 243 ALA A N 1
ATOM 1873 C CA . ALA A 1 243 ? 21.438 -19.141 -11.836 1 98.81 243 ALA A CA 1
ATOM 1874 C C . ALA A 1 243 ? 20.812 -18.219 -12.867 1 98.81 243 ALA A C 1
ATOM 1876 O O . ALA A 1 243 ? 21.266 -17.078 -13.047 1 98.81 243 ALA A O 1
ATOM 1877 N N . ILE A 1 244 ? 19.766 -18.703 -13.547 1 98.81 244 ILE A N 1
ATOM 1878 C CA . ILE A 1 244 ? 19.078 -17.859 -14.523 1 98.81 244 ILE A CA 1
ATOM 1879 C C . ILE A 1 244 ? 18.484 -16.641 -13.82 1 98.81 244 ILE A C 1
ATOM 1881 O O . ILE A 1 244 ? 18.656 -15.508 -14.297 1 98.81 244 ILE A O 1
ATOM 1885 N N . CYS A 1 245 ? 17.828 -16.859 -12.695 1 98.69 245 CYS A N 1
ATOM 1886 C CA . CYS A 1 245 ? 17.203 -15.773 -11.953 1 98.69 245 CYS A CA 1
ATOM 1887 C C . CYS A 1 245 ? 18.25 -14.789 -11.438 1 98.69 245 CYS A C 1
ATOM 1889 O O . CYS A 1 245 ? 18.062 -13.57 -11.539 1 98.69 245 CYS A O 1
ATOM 1891 N N . ARG A 1 246 ? 19.328 -15.305 -10.914 1 98.31 246 ARG A N 1
ATOM 1892 C CA . ARG A 1 246 ? 20.406 -14.469 -10.398 1 98.31 246 ARG A CA 1
ATOM 1893 C C . ARG A 1 246 ? 21.016 -13.617 -11.508 1 98.31 246 ARG A C 1
ATOM 1895 O O . ARG A 1 246 ? 21.281 -12.43 -11.312 1 98.31 246 ARG A O 1
ATOM 1902 N N . GLN A 1 247 ? 21.219 -14.234 -12.617 1 98.38 247 GLN A N 1
ATOM 1903 C CA . GLN A 1 247 ? 21.797 -13.508 -13.75 1 98.38 247 GLN A CA 1
ATOM 1904 C C . GLN A 1 247 ? 20.875 -12.383 -14.211 1 98.38 247 GLN A C 1
ATOM 1906 O O . GLN A 1 247 ? 21.328 -11.305 -14.586 1 98.38 247 GLN A O 1
ATOM 1911 N N . ALA A 1 248 ? 19.594 -12.641 -14.188 1 98.19 248 ALA A N 1
ATOM 1912 C CA . ALA A 1 248 ? 18.594 -11.633 -14.57 1 98.19 248 ALA A CA 1
ATOM 1913 C C . ALA A 1 248 ? 18.469 -10.562 -13.5 1 98.19 248 ALA A C 1
ATOM 1915 O O . ALA A 1 248 ? 17.906 -9.484 -13.75 1 98.19 248 ALA A O 1
ATOM 1916 N N . GLY A 1 249 ? 18.938 -10.836 -12.266 1 97.56 249 GLY A N 1
ATOM 1917 C CA . GLY A 1 249 ? 18.75 -9.938 -11.133 1 97.56 249 GLY A CA 1
ATOM 1918 C C . GLY A 1 249 ? 17.328 -9.883 -10.648 1 97.56 249 GLY A C 1
ATOM 1919 O O . GLY A 1 249 ? 16.875 -8.859 -10.133 1 97.56 249 GLY A O 1
ATOM 1920 N N . ILE A 1 250 ? 16.547 -10.898 -10.859 1 98.56 250 ILE A N 1
ATOM 1921 C CA . ILE A 1 250 ? 15.133 -10.938 -10.508 1 98.56 250 ILE A CA 1
ATOM 1922 C C . ILE A 1 250 ? 14.898 -11.961 -9.398 1 98.56 250 ILE A C 1
ATOM 1924 O O . ILE A 1 250 ? 15.266 -13.125 -9.531 1 98.56 250 ILE A O 1
ATOM 1928 N N . PRO A 1 251 ? 14.359 -11.461 -8.211 1 98.81 251 PRO A N 1
ATOM 1929 C CA . PRO A 1 251 ? 14.016 -12.43 -7.172 1 98.81 251 PRO A CA 1
ATOM 1930 C C . PRO A 1 251 ? 12.953 -13.438 -7.629 1 98.81 251 PRO A C 1
ATOM 1932 O O . PRO A 1 251 ? 12.227 -13.172 -8.586 1 98.81 251 PRO A O 1
ATOM 1935 N N . TRP A 1 252 ? 12.93 -14.609 -6.914 1 98.88 252 TRP A N 1
ATOM 1936 C CA . TRP A 1 252 ? 12 -15.641 -7.363 1 98.88 252 TRP A CA 1
ATOM 1937 C C . TRP A 1 252 ? 11.469 -16.453 -6.18 1 98.88 252 TRP A C 1
ATOM 1939 O O . TRP A 1 252 ? 12.125 -16.547 -5.141 1 98.88 252 TRP A O 1
ATOM 1949 N N . VAL A 1 253 ? 10.25 -16.891 -6.328 1 98.94 253 VAL A N 1
ATOM 1950 C CA . VAL A 1 253 ? 9.539 -17.703 -5.344 1 98.94 253 VAL A CA 1
ATOM 1951 C C . VAL A 1 253 ? 9 -18.969 -6.008 1 98.94 253 VAL A C 1
ATOM 1953 O O . VAL A 1 253 ? 8.93 -19.047 -7.234 1 98.94 253 VAL A O 1
ATOM 1956 N N . MET A 1 254 ? 8.656 -19.938 -5.133 1 98.38 254 MET A N 1
ATOM 1957 C CA . MET A 1 254 ? 8.109 -21.188 -5.652 1 98.38 254 MET A CA 1
ATOM 1958 C C . MET A 1 254 ? 6.613 -21.281 -5.398 1 98.38 254 MET A C 1
ATOM 1960 O O . MET A 1 254 ? 6.137 -20.891 -4.324 1 98.38 254 MET A O 1
ATOM 1964 N N . LEU A 1 255 ? 5.953 -21.75 -6.414 1 97.44 255 LEU A N 1
ATOM 1965 C CA . LEU A 1 255 ? 4.574 -22.172 -6.195 1 97.44 255 LEU A CA 1
ATOM 1966 C C . LEU A 1 255 ? 4.52 -23.641 -5.773 1 97.44 255 LEU A C 1
ATOM 1968 O O . LEU A 1 255 ? 5.473 -24.391 -5.996 1 97.44 255 LEU A O 1
ATOM 1972 N N . SER A 1 256 ? 3.469 -24.109 -5.145 1 93 256 SER A N 1
ATOM 1973 C CA . SER A 1 256 ? 3.461 -25.422 -4.531 1 93 256 SER A CA 1
ATOM 1974 C C . SER A 1 256 ? 2.891 -26.469 -5.484 1 93 256 SER A C 1
ATOM 1976 O O . SER A 1 256 ? 3.146 -27.672 -5.328 1 93 256 SER A O 1
ATOM 1978 N N . ALA A 1 257 ? 2.133 -26.109 -6.5 1 83.19 257 ALA A N 1
ATOM 1979 C CA . ALA A 1 257 ? 1.636 -27 -7.547 1 83.19 257 ALA A CA 1
ATOM 1980 C C . ALA A 1 257 ? 0.771 -28.109 -6.961 1 83.19 257 ALA A C 1
ATOM 1982 O O . ALA A 1 257 ? 0.748 -29.234 -7.48 1 83.19 257 ALA A O 1
ATOM 1983 N N . GLY A 1 258 ? 0.262 -28.094 -5.805 1 84.62 258 GLY A N 1
ATOM 1984 C CA . GLY A 1 258 ? -0.709 -29.031 -5.27 1 84.62 258 GLY A CA 1
ATOM 1985 C C . GLY A 1 258 ? -0.07 -30.188 -4.535 1 84.62 258 GLY A C 1
ATOM 1986 O O . GLY A 1 258 ? -0.736 -31.188 -4.242 1 84.62 258 GLY A O 1
ATOM 1987 N N . VAL A 1 259 ? 1.205 -30.125 -4.254 1 90.81 259 VAL A N 1
ATOM 1988 C CA . VAL A 1 259 ? 1.862 -31.156 -3.461 1 90.81 259 VAL A CA 1
ATOM 1989 C C . VAL A 1 259 ? 1.439 -31.031 -1.998 1 90.81 259 VAL A C 1
ATOM 1991 O O . VAL A 1 259 ? 0.81 -30.047 -1.608 1 90.81 259 VAL A O 1
ATOM 1994 N N . THR A 1 260 ? 1.792 -32.094 -1.232 1 94.56 260 THR A N 1
ATOM 1995 C CA . THR A 1 260 ? 1.518 -32.031 0.199 1 94.56 260 THR A CA 1
ATOM 1996 C C . THR A 1 260 ? 2.434 -31.047 0.895 1 94.56 260 THR A C 1
ATOM 1998 O O . THR A 1 260 ? 3.461 -30.641 0.34 1 94.56 260 THR A O 1
ATOM 2001 N N . PRO A 1 261 ? 2 -30.641 2.123 1 96 261 PRO A N 1
ATOM 2002 C CA . PRO A 1 261 ? 2.859 -29.719 2.865 1 96 261 PRO A CA 1
ATOM 2003 C C . PRO A 1 261 ? 4.285 -30.234 3.025 1 96 261 PRO A C 1
ATOM 2005 O O . PRO A 1 261 ? 5.246 -29.484 2.805 1 96 261 PRO A O 1
ATOM 2008 N N . ALA A 1 262 ? 4.449 -31.484 3.312 1 95.81 262 ALA A N 1
ATOM 2009 C CA . ALA A 1 262 ? 5.777 -32.062 3.506 1 95.81 262 ALA A CA 1
ATOM 2010 C C . ALA A 1 262 ? 6.57 -32.062 2.203 1 95.81 262 ALA A C 1
ATOM 2012 O O . ALA A 1 262 ? 7.77 -31.781 2.199 1 95.81 262 ALA A O 1
ATOM 2013 N N . GLN A 1 263 ? 5.938 -32.469 1.159 1 95.75 263 GLN A N 1
ATOM 2014 C CA . GLN A 1 263 ? 6.578 -32.438 -0.151 1 95.75 263 GLN A CA 1
ATOM 2015 C C . GLN A 1 263 ? 6.992 -31.031 -0.541 1 95.75 263 GLN A C 1
ATOM 2017 O O . GLN A 1 263 ? 8.07 -30.828 -1.105 1 95.75 263 GLN A O 1
ATOM 2022 N N . PHE A 1 264 ? 6.117 -30.047 -0.208 1 97.38 264 PHE A N 1
ATOM 2023 C CA . PHE A 1 264 ? 6.438 -28.656 -0.547 1 97.38 264 PHE A CA 1
ATOM 2024 C C . PHE A 1 264 ? 7.629 -28.172 0.267 1 97.38 264 PHE A C 1
ATOM 2026 O O . PHE A 1 264 ? 8.477 -27.438 -0.247 1 97.38 264 PHE A O 1
ATOM 2033 N N . GLN A 1 265 ? 7.719 -28.531 1.523 1 97.19 265 GLN A N 1
ATOM 2034 C CA . GLN A 1 265 ? 8.883 -28.188 2.33 1 97.19 265 GLN A CA 1
ATOM 2035 C C . GLN A 1 265 ? 10.164 -28.703 1.694 1 97.19 265 GLN A C 1
ATOM 2037 O O . GLN A 1 265 ? 11.195 -28.031 1.697 1 97.19 265 GLN A O 1
ATOM 2042 N N . ARG A 1 266 ? 10.086 -29.875 1.155 1 97 266 ARG A N 1
ATOM 2043 C CA . ARG A 1 266 ? 11.234 -30.453 0.463 1 97 266 ARG A CA 1
ATOM 2044 C C . ARG A 1 266 ? 11.586 -29.641 -0.78 1 97 266 ARG A C 1
ATOM 2046 O O . ARG A 1 266 ? 12.758 -29.344 -1.027 1 97 266 ARG A O 1
ATOM 2053 N N . VAL A 1 267 ? 10.562 -29.281 -1.545 1 97.56 267 VAL A N 1
ATOM 2054 C CA . VAL A 1 267 ? 10.781 -28.438 -2.713 1 97.56 267 VAL A CA 1
ATOM 2055 C C . VAL A 1 267 ? 11.484 -27.156 -2.293 1 97.56 267 VAL A C 1
ATOM 2057 O O . VAL A 1 267 ? 12.445 -26.719 -2.934 1 97.56 267 VAL A O 1
ATOM 2060 N N . MET A 1 268 ? 11.031 -26.578 -1.162 1 98.19 268 MET A N 1
ATOM 2061 C CA . MET A 1 268 ? 11.57 -25.297 -0.722 1 98.19 268 MET A CA 1
ATOM 2062 C C . MET A 1 268 ? 13.016 -25.438 -0.274 1 98.19 268 MET A C 1
ATOM 2064 O O . MET A 1 268 ? 13.828 -24.531 -0.466 1 98.19 268 MET A O 1
ATOM 2068 N N . ALA A 1 269 ? 13.344 -26.562 0.284 1 97.75 269 ALA A N 1
ATOM 2069 C CA . ALA A 1 269 ? 14.734 -26.781 0.664 1 97.75 269 ALA A CA 1
ATOM 2070 C C . ALA A 1 269 ? 15.656 -26.719 -0.554 1 97.75 269 ALA A C 1
ATOM 2072 O O . ALA A 1 269 ? 16.703 -26.078 -0.51 1 97.75 269 ALA A O 1
ATOM 2073 N N . TYR A 1 270 ? 15.273 -27.359 -1.633 1 98.38 270 TYR A N 1
ATOM 2074 C CA . TYR A 1 270 ? 16.031 -27.328 -2.873 1 98.38 270 TYR A CA 1
ATOM 2075 C C . TYR A 1 270 ? 16.109 -25.906 -3.432 1 98.38 270 TYR A C 1
ATOM 2077 O O . TYR A 1 270 ? 17.172 -25.453 -3.857 1 98.38 270 TYR A O 1
ATOM 2085 N N . ALA A 1 271 ? 14.969 -25.234 -3.414 1 98.62 271 ALA A N 1
ATOM 2086 C CA . ALA A 1 271 ? 14.875 -23.891 -3.979 1 98.62 271 ALA A CA 1
ATOM 2087 C C . ALA A 1 271 ? 15.727 -22.906 -3.189 1 98.62 271 ALA A C 1
ATOM 2089 O O . ALA A 1 271 ? 16.391 -22.047 -3.771 1 98.62 271 ALA A O 1
ATOM 2090 N N . TYR A 1 272 ? 15.688 -23.016 -1.869 1 98.56 272 TYR A N 1
ATOM 2091 C CA . TYR A 1 272 ? 16.453 -22.109 -1.029 1 98.56 272 TYR A CA 1
ATOM 2092 C C . TYR A 1 272 ? 17.953 -22.312 -1.23 1 98.56 272 TYR A C 1
ATOM 2094 O O . TYR A 1 272 ? 18.719 -21.359 -1.273 1 98.56 272 TYR A O 1
ATOM 2102 N N . ALA A 1 273 ? 18.344 -23.531 -1.368 1 98.25 273 ALA A N 1
ATOM 2103 C CA . ALA A 1 273 ? 19.75 -23.828 -1.669 1 98.25 273 ALA A CA 1
ATOM 2104 C C . ALA A 1 273 ? 20.172 -23.188 -2.992 1 98.25 273 ALA A C 1
ATOM 2106 O O . ALA A 1 273 ? 21.344 -22.875 -3.195 1 98.25 273 ALA A O 1
ATOM 2107 N N . ALA A 1 274 ? 19.203 -23 -3.844 1 98.69 274 ALA A N 1
ATOM 2108 C CA . ALA A 1 274 ? 19.469 -22.438 -5.168 1 98.69 274 ALA A CA 1
ATOM 2109 C C . ALA A 1 274 ? 19.266 -20.922 -5.18 1 98.69 274 ALA A C 1
ATOM 2111 O O . ALA A 1 274 ? 19.438 -20.281 -6.215 1 98.69 274 ALA A O 1
ATOM 2112 N N . GLY A 1 275 ? 18.812 -20.328 -4.141 1 98.69 275 GLY A N 1
ATOM 2113 C CA . GLY A 1 275 ? 18.812 -18.875 -4.039 1 98.69 275 GLY A CA 1
ATOM 2114 C C . GLY A 1 275 ? 17.406 -18.281 -4.078 1 98.69 275 GLY A C 1
ATOM 2115 O O . GLY A 1 275 ? 17.25 -17.062 -4.27 1 98.69 275 GLY A O 1
ATOM 2116 N N . ALA A 1 276 ? 16.375 -19.094 -3.896 1 98.88 276 ALA A N 1
ATOM 2117 C CA . ALA A 1 276 ? 15.016 -18.578 -3.891 1 98.88 276 ALA A CA 1
ATOM 2118 C C . ALA A 1 276 ? 14.797 -17.625 -2.715 1 98.88 276 ALA A C 1
ATOM 2120 O O . ALA A 1 276 ? 15.445 -17.766 -1.676 1 98.88 276 ALA A O 1
ATOM 2121 N N . ASN A 1 277 ? 13.875 -16.688 -2.908 1 98.88 277 ASN A N 1
ATOM 2122 C CA . ASN A 1 277 ? 13.641 -15.641 -1.915 1 98.88 277 ASN A CA 1
ATOM 2123 C C . ASN A 1 277 ? 12.406 -15.945 -1.07 1 98.88 277 ASN A C 1
ATOM 2125 O O . ASN A 1 277 ? 12.117 -15.227 -0.11 1 98.88 277 ASN A O 1
ATOM 2129 N N . GLY A 1 278 ? 11.688 -16.922 -1.382 1 98.81 278 GLY A N 1
ATOM 2130 C CA . GLY A 1 278 ? 10.508 -17.297 -0.624 1 98.81 278 GLY A CA 1
ATOM 2131 C C . GLY A 1 278 ? 9.539 -18.156 -1.417 1 98.81 278 GLY A C 1
ATOM 2132 O O . GLY A 1 278 ? 9.953 -18.953 -2.258 1 98.81 278 GLY A O 1
ATOM 2133 N N . PHE A 1 279 ? 8.281 -18.078 -1.03 1 98.88 279 PHE A N 1
ATOM 2134 C CA . PHE A 1 279 ? 7.238 -18.859 -1.686 1 98.88 279 PHE A CA 1
ATOM 2135 C C . PHE A 1 279 ? 5.992 -18.016 -1.914 1 98.88 279 PHE A C 1
ATOM 2137 O O . PHE A 1 279 ? 5.805 -16.984 -1.259 1 98.88 279 PHE A O 1
ATOM 2144 N N . LEU A 1 280 ? 5.246 -18.312 -2.865 1 98.81 280 LEU A N 1
ATOM 2145 C CA . LEU A 1 280 ? 3.867 -17.922 -3.143 1 98.81 280 LEU A CA 1
ATOM 2146 C C . LEU A 1 280 ? 3.004 -19.141 -3.453 1 98.81 280 LEU A C 1
ATOM 2148 O O . LEU A 1 280 ? 2.891 -19.547 -4.613 1 98.81 280 LEU A O 1
ATOM 2152 N N . ALA A 1 281 ? 2.43 -19.656 -2.33 1 97.81 281 ALA A N 1
ATOM 2153 C CA . ALA A 1 281 ? 1.837 -20.984 -2.389 1 97.81 281 ALA A CA 1
ATOM 2154 C C . ALA A 1 281 ? 0.378 -20.969 -1.943 1 97.81 281 ALA A C 1
ATOM 2156 O O . ALA A 1 281 ? -0.009 -20.141 -1.115 1 97.81 281 ALA A O 1
ATOM 2157 N N . GLY A 1 282 ? -0.352 -21.859 -2.508 1 97.12 282 GLY A N 1
ATOM 2158 C CA . GLY A 1 282 ? -1.759 -21.969 -2.156 1 97.12 282 GLY A CA 1
ATOM 2159 C C . GLY A 1 282 ? -2.145 -23.359 -1.679 1 97.12 282 GLY A C 1
ATOM 2160 O O . GLY A 1 282 ? -2.148 -23.625 -0.476 1 97.12 282 GLY A O 1
ATOM 2161 N N . ARG A 1 283 ? -2.256 -24.266 -2.557 1 95.19 283 ARG A N 1
ATOM 2162 C CA . ARG A 1 283 ? -2.879 -25.562 -2.33 1 95.19 283 ARG A CA 1
ATOM 2163 C C . ARG A 1 283 ? -2.109 -26.359 -1.288 1 95.19 283 ARG A C 1
ATOM 2165 O O . ARG A 1 283 ? -2.705 -27.094 -0.495 1 95.19 283 ARG A O 1
ATOM 2172 N N . ALA A 1 284 ? -0.852 -26.266 -1.244 1 95.88 284 ALA A N 1
ATOM 2173 C CA . ALA A 1 284 ? -0.093 -26.969 -0.215 1 95.88 284 ALA A CA 1
ATOM 2174 C C . ALA A 1 284 ? -0.504 -26.5 1.182 1 95.88 284 ALA A C 1
ATOM 2176 O O . ALA A 1 284 ? -0.276 -27.219 2.166 1 95.88 284 ALA A O 1
ATOM 2177 N N . ILE A 1 285 ? -1.058 -25.328 1.254 1 97.69 285 ILE A N 1
ATOM 2178 C CA . ILE A 1 285 ? -1.365 -24.719 2.541 1 97.69 285 ILE A CA 1
ATOM 2179 C C . ILE A 1 285 ? -2.834 -24.938 2.885 1 97.69 285 ILE A C 1
ATOM 2181 O O . ILE A 1 285 ? -3.17 -25.25 4.031 1 97.69 285 ILE A O 1
ATOM 2185 N N . TRP A 1 286 ? -3.752 -24.875 1.885 1 97.62 286 TRP A N 1
ATOM 2186 C CA . TRP A 1 286 ? -5.148 -24.797 2.295 1 97.62 286 TRP A CA 1
ATOM 2187 C C . TRP A 1 286 ? -5.98 -25.891 1.629 1 97.62 286 TRP A C 1
ATOM 2189 O O . TRP A 1 286 ? -7.168 -26.047 1.927 1 97.62 286 TRP A O 1
ATOM 2199 N N . TRP A 1 287 ? -5.426 -26.75 0.758 1 95.94 287 TRP A N 1
ATOM 2200 C CA . TRP A 1 287 ? -6.195 -27.734 0.01 1 95.94 287 TRP A CA 1
ATOM 2201 C C . TRP A 1 287 ? -6.824 -28.766 0.95 1 95.94 287 TRP A C 1
ATOM 2203 O O . TRP A 1 287 ? -8.023 -29.047 0.862 1 95.94 287 TRP A O 1
ATOM 2213 N N . GLU A 1 288 ? -6.047 -29.312 1.835 1 96.25 288 GLU A N 1
ATOM 2214 C CA . GLU A 1 288 ? -6.547 -30.344 2.732 1 96.25 288 GLU A CA 1
ATOM 2215 C C . GLU A 1 288 ? -7.691 -29.828 3.596 1 96.25 288 GLU A C 1
ATOM 2217 O O . GLU A 1 288 ? -8.688 -30.516 3.803 1 96.25 288 GLU A O 1
ATOM 2222 N N . ALA A 1 289 ? -7.531 -28.625 4.09 1 97.75 289 ALA A N 1
ATOM 2223 C CA . ALA A 1 289 ? -8.555 -28.031 4.945 1 97.75 289 ALA A CA 1
ATOM 2224 C C . ALA A 1 289 ? -9.867 -27.875 4.191 1 97.75 289 ALA A C 1
ATOM 2226 O O . ALA A 1 289 ? -10.945 -28.094 4.754 1 97.75 289 ALA A O 1
ATOM 2227 N N . LEU A 1 290 ? -9.852 -27.578 2.883 1 97.75 290 LEU A N 1
ATOM 2228 C CA . LEU A 1 290 ? -11.047 -27.297 2.096 1 97.75 290 LEU A CA 1
ATOM 2229 C C . LEU A 1 290 ? -11.797 -28.578 1.771 1 97.75 290 LEU A C 1
ATOM 2231 O O . LEU A 1 290 ? -12.953 -28.547 1.342 1 97.75 290 LEU A O 1
ATOM 2235 N N . GLN A 1 291 ? -11.18 -29.75 2.062 1 97.81 291 GLN A N 1
ATOM 2236 C CA . GLN A 1 291 ? -11.859 -31.016 1.826 1 97.81 291 GLN A CA 1
ATOM 2237 C C . GLN A 1 291 ? -13.078 -31.172 2.732 1 97.81 291 GLN A C 1
ATOM 2239 O O . GLN A 1 291 ? -13.93 -32.031 2.5 1 97.81 291 GLN A O 1
ATOM 2244 N N . ALA A 1 292 ? -13.18 -30.375 3.717 1 98.5 292 ALA A N 1
ATOM 2245 C CA . ALA A 1 292 ? -14.305 -30.422 4.645 1 98.5 292 ALA A CA 1
ATOM 2246 C C . ALA A 1 292 ? -15.508 -29.656 4.098 1 98.5 292 ALA A C 1
ATOM 2248 O O . ALA A 1 292 ? -16.578 -29.672 4.695 1 98.5 292 ALA A O 1
ATOM 2249 N N . PHE A 1 293 ? -15.344 -29.016 2.988 1 98.44 293 PHE A N 1
ATOM 2250 C CA . PHE A 1 293 ? -16.469 -28.328 2.365 1 98.44 293 PHE A CA 1
ATOM 2251 C C . PHE A 1 293 ? -17.609 -29.297 2.08 1 98.44 293 PHE A C 1
ATOM 2253 O O . PHE A 1 293 ? -17.375 -30.469 1.749 1 98.44 293 PHE A O 1
ATOM 2260 N N . PRO A 1 294 ? -18.906 -28.922 2.324 1 98 294 PRO A N 1
ATOM 2261 C CA . PRO A 1 294 ? -19.422 -27.547 2.441 1 98 294 PRO A CA 1
ATOM 2262 C C . PRO A 1 294 ? -19.5 -27.062 3.889 1 98 294 PRO A C 1
ATOM 2264 O O . PRO A 1 294 ? -20.047 -26 4.16 1 98 294 PRO A O 1
ATOM 2267 N N . ASP A 1 295 ? -18.953 -27.828 4.836 1 98.62 295 ASP A N 1
ATOM 2268 C CA . ASP A 1 295 ? -18.922 -27.406 6.23 1 98.62 295 ASP A CA 1
ATOM 2269 C C . ASP A 1 295 ? -17.797 -26.391 6.457 1 98.62 295 ASP A C 1
ATOM 2271 O O . ASP A 1 295 ? -16.672 -26.766 6.793 1 98.62 295 ASP A O 1
ATOM 2275 N N . LEU A 1 296 ? -18.078 -25.094 6.363 1 98.5 296 LEU A N 1
ATOM 2276 C CA . LEU A 1 296 ? -17.078 -24.031 6.422 1 98.5 296 LEU A CA 1
ATOM 2277 C C . LEU A 1 296 ? -16.438 -23.969 7.805 1 98.5 296 LEU A C 1
ATOM 2279 O O . LEU A 1 296 ? -15.273 -23.609 7.934 1 98.5 296 LEU A O 1
ATOM 2283 N N . GLU A 1 297 ? -17.188 -24.297 8.836 1 98.62 297 GLU A N 1
ATOM 2284 C CA . GLU A 1 297 ? -16.625 -24.297 10.18 1 98.62 297 GLU A CA 1
ATOM 2285 C C . GLU A 1 297 ? -15.57 -25.391 10.328 1 98.62 297 GLU A C 1
ATOM 2287 O O . GLU A 1 297 ? -14.539 -25.188 10.977 1 98.62 297 GLU A O 1
ATOM 2292 N N . ALA A 1 298 ? -15.867 -26.5 9.711 1 98.69 298 ALA A N 1
ATOM 2293 C CA . ALA A 1 298 ? -14.875 -27.578 9.711 1 98.69 298 ALA A CA 1
ATOM 2294 C C . ALA A 1 298 ? -13.648 -27.188 8.891 1 98.69 298 ALA A C 1
ATOM 2296 O O . ALA A 1 298 ? -12.516 -27.469 9.281 1 98.69 298 ALA A O 1
ATOM 2297 N N . CYS A 1 299 ? -13.867 -26.562 7.727 1 98.75 299 CYS A N 1
ATOM 2298 C CA . CYS A 1 299 ? -12.75 -26.031 6.945 1 98.75 299 CYS A CA 1
ATOM 2299 C C . CYS A 1 299 ? -11.906 -25.078 7.781 1 98.75 299 CYS A C 1
ATOM 2301 O O . CYS A 1 299 ? -10.68 -25.188 7.797 1 98.75 299 CYS A O 1
ATOM 2303 N N . ARG A 1 300 ? -12.578 -24.203 8.523 1 98.69 300 ARG A N 1
ATOM 2304 C CA . ARG A 1 300 ? -11.898 -23.219 9.359 1 98.69 300 ARG A CA 1
ATOM 2305 C C . ARG A 1 300 ? -11.039 -23.906 10.422 1 98.69 300 ARG A C 1
ATOM 2307 O O . ARG A 1 300 ? -9.875 -23.547 10.602 1 98.69 300 ARG A O 1
ATOM 2314 N N . ALA A 1 301 ? -11.625 -24.828 11.086 1 98.56 301 ALA A N 1
ATOM 2315 C CA . ALA A 1 301 ? -10.914 -25.531 12.148 1 98.56 301 ALA A CA 1
ATOM 2316 C C . ALA A 1 301 ? -9.672 -26.234 11.609 1 98.56 301 ALA A C 1
ATOM 2318 O O . ALA A 1 301 ? -8.602 -26.172 12.219 1 98.56 301 ALA A O 1
ATOM 2319 N N . ARG A 1 302 ? -9.797 -26.859 10.469 1 98.06 302 ARG A N 1
ATOM 2320 C CA . ARG A 1 302 ? -8.664 -27.547 9.852 1 98.06 302 ARG A CA 1
ATOM 2321 C C . ARG A 1 302 ? -7.613 -26.562 9.375 1 98.06 302 ARG A C 1
ATOM 2323 O O . ARG A 1 302 ? -6.41 -26.812 9.492 1 98.06 302 ARG A O 1
ATOM 2330 N N . LEU A 1 303 ? -8.07 -25.484 8.836 1 98.06 303 LEU A N 1
ATOM 2331 C CA . LEU A 1 303 ? -7.152 -24.438 8.375 1 98.06 303 LEU A CA 1
ATOM 2332 C C . LEU A 1 303 ? -6.363 -23.859 9.539 1 98.06 303 LEU A C 1
ATOM 2334 O O . LEU A 1 303 ? -5.152 -23.641 9.422 1 98.06 303 LEU A O 1
ATOM 2338 N N . GLN A 1 304 ? -6.98 -23.594 10.664 1 97.88 304 GLN A N 1
ATOM 2339 C CA . GLN A 1 304 ? -6.332 -23.047 11.852 1 97.88 304 GLN A CA 1
ATOM 2340 C C . GLN A 1 304 ? -5.336 -24.047 12.438 1 97.88 304 GLN A C 1
ATOM 2342 O O . GLN A 1 304 ? -4.281 -23.656 12.938 1 97.88 304 GLN A O 1
ATOM 2347 N N . ALA A 1 305 ? -5.668 -25.266 12.32 1 96.38 305 ALA A N 1
ATOM 2348 C CA . ALA A 1 305 ? -4.828 -26.312 12.906 1 96.38 305 ALA A CA 1
ATOM 2349 C C . ALA A 1 305 ? -3.678 -26.672 11.969 1 96.38 305 ALA A C 1
ATOM 2351 O O . ALA A 1 305 ? -2.52 -26.719 12.391 1 96.3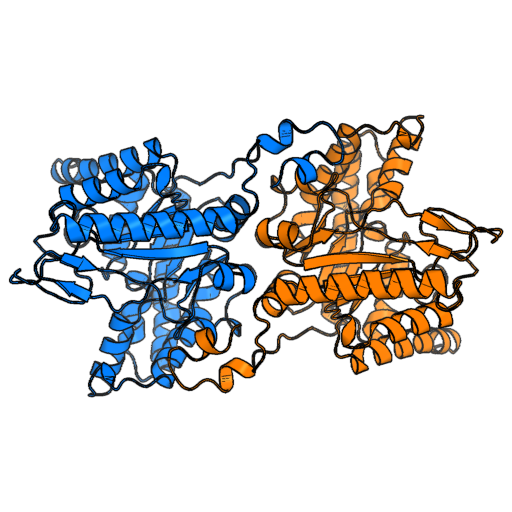8 305 ALA A O 1
ATOM 2352 N N . GLN A 1 306 ? -4.012 -26.891 10.75 1 96.12 306 GLN A N 1
ATOM 2353 C CA . GLN A 1 306 ? -3.027 -27.453 9.828 1 96.12 306 GLN A CA 1
ATOM 2354 C C . GLN A 1 306 ? -2.514 -26.391 8.859 1 96.12 306 GLN A C 1
ATOM 2356 O O . GLN A 1 306 ? -1.32 -26.344 8.547 1 96.12 306 GLN A O 1
ATOM 2361 N N . GLY A 1 307 ? -3.41 -25.562 8.312 1 96.12 307 GLY A N 1
ATOM 2362 C CA . GLY A 1 307 ? -3 -24.531 7.375 1 96.12 307 GLY A CA 1
ATOM 2363 C C . GLY A 1 307 ? -2.023 -23.547 7.973 1 96.12 307 GLY A C 1
ATOM 2364 O O . GLY A 1 307 ? -0.957 -23.297 7.406 1 96.12 307 GLY A O 1
ATOM 2365 N N . VAL A 1 308 ? -2.344 -23.016 9.133 1 97.06 308 VAL A N 1
ATOM 2366 C CA . VAL A 1 308 ? -1.495 -22.062 9.82 1 97.06 308 VAL A CA 1
ATOM 2367 C C . VAL A 1 308 ? -0.178 -22.719 10.219 1 97.06 308 VAL A C 1
ATOM 2369 O O . VAL A 1 308 ? 0.89 -22.109 10.094 1 97.06 308 VAL A O 1
ATOM 2372 N N . ARG A 1 309 ? -0.259 -23.938 10.648 1 96.44 309 ARG A N 1
ATOM 2373 C CA . ARG A 1 309 ? 0.953 -24.672 11 1 96.44 309 ARG A CA 1
ATOM 2374 C C . ARG A 1 309 ? 1.868 -24.828 9.789 1 96.44 309 ARG A C 1
ATOM 2376 O O . ARG A 1 309 ? 3.084 -24.656 9.898 1 96.44 309 ARG A O 1
ATOM 2383 N N . THR A 1 310 ? 1.274 -25.203 8.68 1 96.94 310 THR A N 1
ATOM 2384 C CA . THR A 1 310 ? 2.045 -25.328 7.445 1 96.94 310 THR A CA 1
ATOM 2385 C C . THR A 1 310 ? 2.725 -24.016 7.09 1 96.94 310 THR A C 1
ATOM 2387 O O . THR A 1 310 ? 3.914 -23.984 6.77 1 96.94 310 THR A O 1
ATOM 2390 N N . LEU A 1 311 ? 2.002 -22.938 7.199 1 97.06 311 LEU A N 1
ATOM 2391 C CA . LEU A 1 311 ? 2.545 -21.625 6.898 1 97.06 311 LEU A CA 1
ATOM 2392 C C . LEU A 1 311 ? 3.668 -21.266 7.863 1 97.06 311 LEU A C 1
ATOM 2394 O O . LEU A 1 311 ? 4.703 -20.734 7.449 1 97.06 311 LEU A O 1
ATOM 2398 N N . ASP A 1 312 ? 3.471 -21.562 9.109 1 96.56 312 ASP A N 1
ATOM 2399 C CA . ASP A 1 312 ? 4.488 -21.281 10.125 1 96.56 312 ASP A CA 1
ATOM 2400 C C . ASP A 1 312 ? 5.762 -22.078 9.852 1 96.56 312 ASP A C 1
ATOM 2402 O O . ASP A 1 312 ? 6.871 -21.547 9.969 1 96.56 312 ASP A O 1
ATOM 2406 N N . GLU A 1 313 ? 5.582 -23.297 9.484 1 97.25 313 GLU A N 1
ATOM 2407 C CA . GLU A 1 313 ? 6.723 -24.156 9.188 1 97.25 313 GLU A CA 1
ATOM 2408 C C . GLU A 1 313 ? 7.469 -23.672 7.945 1 97.25 313 GLU A C 1
ATOM 2410 O O . GLU A 1 313 ? 8.703 -23.641 7.926 1 97.25 313 GLU A O 1
ATOM 2415 N N . LEU A 1 314 ? 6.746 -23.312 6.969 1 98 314 LEU A N 1
ATOM 2416 C CA . LEU A 1 314 ? 7.352 -22.734 5.766 1 98 314 LEU A CA 1
ATOM 2417 C C . LEU A 1 314 ? 8.07 -21.438 6.086 1 98 314 LEU A C 1
ATOM 2419 O O . LEU A 1 314 ? 9.156 -21.172 5.57 1 98 314 LEU A O 1
ATOM 2423 N N . GLY A 1 315 ? 7.406 -20.609 6.922 1 97.31 315 GLY A N 1
ATOM 2424 C CA . GLY A 1 315 ? 8.031 -19.375 7.352 1 97.31 315 GLY A CA 1
ATOM 2425 C C . GLY A 1 315 ? 9.344 -19.594 8.078 1 97.31 315 GLY A C 1
ATOM 2426 O O . GLY A 1 315 ? 10.328 -18.891 7.82 1 97.31 315 GLY A O 1
ATOM 2427 N N . ALA A 1 316 ? 9.375 -20.562 8.961 1 97.44 316 ALA A N 1
ATOM 2428 C CA . ALA A 1 316 ? 10.594 -20.875 9.703 1 97.44 316 ALA A CA 1
ATOM 2429 C C . ALA A 1 316 ? 11.695 -21.359 8.773 1 97.44 316 ALA A C 1
ATOM 2431 O O . ALA A 1 316 ? 12.852 -20.969 8.906 1 97.44 316 ALA A O 1
ATOM 2432 N N . LEU A 1 317 ? 11.305 -22.234 7.867 1 97.75 317 LEU A N 1
ATOM 2433 C CA . LEU A 1 317 ? 12.25 -22.719 6.871 1 97.75 317 LEU A CA 1
ATOM 2434 C C . LEU A 1 317 ? 12.812 -21.562 6.051 1 97.75 317 LEU A C 1
ATOM 2436 O O . LEU A 1 317 ? 14.016 -21.5 5.789 1 97.75 317 LEU A O 1
ATOM 2440 N N . THR A 1 318 ? 11.977 -20.656 5.668 1 98.38 318 THR A N 1
ATOM 2441 C CA . THR A 1 318 ? 12.352 -19.469 4.891 1 98.38 318 THR A CA 1
ATOM 2442 C C . THR A 1 318 ? 13.336 -18.609 5.664 1 98.38 318 THR A C 1
ATOM 2444 O O . THR A 1 318 ? 14.391 -18.234 5.141 1 98.38 318 THR A O 1
ATOM 2447 N N . GLN A 1 319 ? 13.023 -18.328 6.902 1 97.56 319 GLN A N 1
ATOM 2448 C CA . GLN A 1 319 ? 13.875 -17.484 7.738 1 97.56 319 GLN A CA 1
ATOM 2449 C C . GLN A 1 319 ? 15.273 -18.062 7.871 1 97.56 319 GLN A C 1
ATOM 2451 O O . GLN A 1 319 ? 16.266 -17.328 7.875 1 97.56 319 GLN A O 1
ATOM 2456 N N . ARG A 1 320 ? 15.359 -19.328 7.863 1 97.56 320 ARG A N 1
ATOM 2457 C CA . ARG A 1 320 ? 16.625 -20.016 8.109 1 97.56 320 ARG A CA 1
ATOM 2458 C C . ARG A 1 320 ? 17.453 -20.125 6.824 1 97.56 320 ARG A C 1
ATOM 2460 O O . ARG A 1 320 ? 18.672 -20.078 6.863 1 97.56 320 ARG A O 1
ATOM 2467 N N . HIS A 1 321 ? 16.719 -20.281 5.676 1 97.69 321 HIS A N 1
ATOM 2468 C CA . HIS A 1 321 ? 17.484 -20.781 4.539 1 97.69 321 HIS A CA 1
ATOM 2469 C C . HIS A 1 321 ? 17.328 -19.875 3.324 1 97.69 321 HIS A C 1
ATOM 2471 O O . HIS A 1 321 ? 18.125 -19.938 2.391 1 97.69 321 HIS A O 1
ATOM 2477 N N . ALA A 1 322 ? 16.312 -19.062 3.281 1 97.88 322 ALA A N 1
ATOM 2478 C CA . ALA A 1 322 ? 16.047 -18.281 2.078 1 97.88 322 ALA A CA 1
ATOM 2479 C C . ALA A 1 322 ? 17.031 -17.125 1.949 1 97.88 322 ALA A C 1
ATOM 2481 O O . ALA A 1 322 ? 17.516 -16.594 2.953 1 97.88 322 ALA A O 1
ATOM 2482 N N . THR A 1 323 ? 17.328 -16.781 0.768 1 96.56 323 THR A N 1
ATOM 2483 C CA . THR A 1 323 ? 18.031 -15.531 0.491 1 96.56 323 THR A CA 1
ATOM 2484 C C . THR A 1 323 ? 17.094 -14.336 0.596 1 96.56 323 THR A C 1
ATOM 2486 O O . THR A 1 323 ? 16.031 -14.32 -0.03 1 96.56 323 THR A O 1
ATOM 2489 N N . ALA A 1 324 ? 17.469 -13.359 1.406 1 97.56 324 ALA A N 1
ATOM 2490 C CA . ALA A 1 324 ? 16.625 -12.18 1.56 1 97.56 324 ALA A CA 1
ATOM 2491 C C . ALA A 1 324 ? 16.734 -11.258 0.347 1 97.56 324 ALA A C 1
ATOM 2493 O O . ALA A 1 324 ? 17.844 -11.047 -0.175 1 97.56 324 ALA A O 1
ATOM 2494 N N . TRP A 1 325 ? 15.625 -10.789 -0.128 1 97.62 325 TRP A N 1
ATOM 2495 C CA . TRP A 1 325 ? 15.617 -9.727 -1.13 1 97.62 325 TRP A CA 1
ATOM 2496 C C . TRP A 1 325 ? 15.875 -8.367 -0.486 1 97.62 325 TRP A C 1
ATOM 2498 O O . TRP A 1 325 ? 15.328 -8.07 0.579 1 97.62 325 TRP A O 1
ATOM 2508 N N . ARG A 1 326 ? 16.719 -7.547 -1.132 1 95.06 326 ARG A N 1
ATOM 2509 C CA . ARG A 1 326 ? 17.031 -6.207 -0.64 1 95.06 326 ARG A CA 1
ATOM 2510 C C . ARG A 1 326 ? 16.703 -5.152 -1.695 1 95.06 326 ARG A C 1
ATOM 2512 O O . ARG A 1 326 ? 17.172 -5.246 -2.834 1 95.06 326 ARG A O 1
ATOM 2519 N N . PRO A 1 327 ? 15.883 -4.156 -1.257 1 94.62 327 PRO A N 1
ATOM 2520 C CA . PRO A 1 327 ? 15.609 -3.076 -2.205 1 94.62 327 PRO A CA 1
ATOM 2521 C C . PRO A 1 327 ? 16.844 -2.227 -2.502 1 94.62 327 PRO A C 1
ATOM 2523 O O . PRO A 1 327 ? 17.703 -2.049 -1.633 1 94.62 327 PRO A O 1
ATOM 2526 N N . ASP A 1 328 ? 16.906 -1.737 -3.703 1 92.31 328 ASP A N 1
ATOM 2527 C CA . ASP A 1 328 ? 17.984 -0.842 -4.102 1 92.31 328 ASP A CA 1
ATOM 2528 C C . ASP A 1 328 ? 17.547 0.618 -4.031 1 92.31 328 ASP A C 1
ATOM 2530 O O . ASP A 1 328 ? 16.734 1.067 -4.848 1 92.31 328 ASP A O 1
ATOM 2534 N N . TYR A 1 329 ? 18.062 1.397 -3.096 1 92.12 329 TYR A N 1
ATOM 2535 C CA . TYR A 1 329 ? 17.75 2.814 -2.938 1 92.12 329 TYR A CA 1
ATOM 2536 C C . TYR A 1 329 ? 18.984 3.674 -3.191 1 92.12 329 TYR A C 1
ATOM 2538 O O . TYR A 1 329 ? 19.062 4.816 -2.736 1 92.12 329 TYR A O 1
ATOM 2546 N N . SER A 1 330 ? 19.938 3.15 -3.939 1 91.19 330 SER A N 1
ATOM 2547 C CA . SER A 1 330 ? 21.203 3.826 -4.16 1 91.19 330 SER A CA 1
ATOM 2548 C C . SER A 1 330 ? 21.016 5.156 -4.883 1 91.19 330 SER A C 1
ATOM 2550 O O . SER A 1 330 ? 21.812 6.078 -4.719 1 91.19 330 SER A O 1
ATOM 2552 N N . ALA A 1 331 ? 19.906 5.246 -5.637 1 90.69 331 ALA A N 1
ATOM 2553 C CA . ALA A 1 331 ? 19.641 6.48 -6.367 1 90.69 331 ALA A CA 1
ATOM 2554 C C . ALA A 1 331 ? 19.469 7.66 -5.41 1 90.69 331 ALA A C 1
ATOM 2556 O O . ALA A 1 331 ? 19.797 8.797 -5.754 1 90.69 331 ALA A O 1
ATOM 2557 N N . PHE A 1 332 ? 18.953 7.387 -4.23 1 92.5 332 PHE A N 1
ATOM 2558 C CA . PHE A 1 332 ? 18.719 8.445 -3.256 1 92.5 332 PHE A CA 1
ATOM 2559 C C . PHE A 1 332 ? 20.047 9.023 -2.754 1 92.5 332 PHE A C 1
ATOM 2561 O O . PHE A 1 332 ? 20.141 10.227 -2.496 1 92.5 332 PHE A O 1
ATOM 2568 N N . GLY A 1 333 ? 21.078 8.18 -2.668 1 90.25 333 GLY A N 1
ATOM 2569 C CA . GLY A 1 333 ? 22.391 8.617 -2.209 1 90.25 333 GLY A CA 1
ATOM 2570 C C . GLY A 1 333 ? 23.062 9.586 -3.158 1 90.25 333 GLY A C 1
ATOM 2571 O O . GLY A 1 333 ? 23.984 10.312 -2.768 1 90.25 333 GLY A O 1
ATOM 2572 N N . ARG A 1 334 ? 22.547 9.719 -4.379 1 92.19 334 ARG A N 1
ATOM 2573 C CA . ARG A 1 334 ? 23.156 10.578 -5.391 1 92.19 334 ARG A CA 1
ATOM 2574 C C . ARG A 1 334 ? 22.5 11.953 -5.406 1 92.19 334 ARG A C 1
ATOM 2576 O O . ARG A 1 334 ? 22.984 12.875 -6.062 1 92.19 334 ARG A O 1
ATOM 2583 N N . MET A 1 335 ? 21.375 12.047 -4.676 1 94.38 335 MET A N 1
ATOM 2584 C CA . MET A 1 335 ? 20.656 13.312 -4.672 1 94.38 335 MET A CA 1
ATOM 2585 C C . MET A 1 335 ? 21.344 14.32 -3.748 1 94.38 335 MET A C 1
ATOM 2587 O O . MET A 1 335 ? 21.797 13.961 -2.66 1 94.38 335 MET A O 1
ATOM 2591 N N . GLN A 1 336 ? 21.375 15.656 -4.258 1 95.12 336 GLN A N 1
ATOM 2592 C CA . GLN A 1 336 ? 22.141 16.656 -3.518 1 95.12 336 GLN A CA 1
ATOM 2593 C C . GLN A 1 336 ? 21.312 17.922 -3.307 1 95.12 336 GLN A C 1
ATOM 2595 O O . GLN A 1 336 ? 21.781 18.875 -2.666 1 95.12 336 GLN A O 1
ATOM 2600 N N . ALA A 1 337 ? 20.094 17.891 -3.863 1 96.5 337 ALA A N 1
ATOM 2601 C CA . ALA A 1 337 ? 19.344 19.141 -3.777 1 96.5 337 ALA A CA 1
ATOM 2602 C C . ALA A 1 337 ? 17.844 18.875 -3.727 1 96.5 337 ALA A C 1
ATOM 2604 O O . ALA A 1 337 ? 17.375 17.828 -4.195 1 96.5 337 ALA A O 1
ATOM 2605 N N . GLU A 1 338 ? 17.203 19.875 -3.15 1 95.81 338 GLU A N 1
ATOM 2606 C CA . GLU A 1 338 ? 15.742 19.859 -3.141 1 95.81 338 GLU A CA 1
ATOM 2607 C C . GLU A 1 338 ? 15.18 19.781 -4.559 1 95.81 338 GLU A C 1
ATOM 2609 O O . GLU A 1 338 ? 15.672 20.438 -5.473 1 95.81 338 GLU A O 1
ATOM 2614 N N . GLY A 1 339 ? 14.141 18.953 -4.824 1 94.88 339 GLY A N 1
ATOM 2615 C CA . GLY A 1 339 ? 13.477 18.891 -6.113 1 94.88 339 GLY A CA 1
ATOM 2616 C C . GLY A 1 339 ? 14.047 17.844 -7.039 1 94.88 339 GLY A C 1
ATOM 2617 O O . GLY A 1 339 ? 13.43 17.484 -8.039 1 94.88 339 GLY A O 1
ATOM 2618 N N . GLU A 1 340 ? 15.219 17.312 -6.703 1 96.62 340 GLU A N 1
ATOM 2619 C CA . GLU A 1 340 ? 15.852 16.344 -7.598 1 96.62 340 GLU A CA 1
ATOM 2620 C C . GLU A 1 340 ? 15.008 15.078 -7.738 1 96.62 340 GLU A C 1
ATOM 2622 O O . GLU A 1 340 ? 14.914 14.516 -8.828 1 96.62 340 GLU A O 1
ATOM 2627 N N . LEU A 1 341 ? 14.398 14.648 -6.664 1 96.88 341 LEU A N 1
ATOM 2628 C CA . LEU A 1 341 ? 13.531 13.477 -6.742 1 96.88 341 LEU A CA 1
ATOM 2629 C C . LEU A 1 341 ? 12.352 13.734 -7.668 1 96.88 341 LEU A C 1
ATOM 2631 O O . LEU A 1 341 ? 12.047 12.922 -8.547 1 96.88 341 LEU A O 1
ATOM 2635 N N . CYS A 1 342 ? 11.672 14.875 -7.508 1 97.19 342 CYS A N 1
ATOM 2636 C CA . CYS A 1 342 ? 10.5 15.219 -8.305 1 97.19 342 CYS A CA 1
ATOM 2637 C C . CYS A 1 342 ? 10.852 15.281 -9.789 1 97.19 342 CYS A C 1
ATOM 2639 O O . CYS A 1 342 ? 10.086 14.805 -10.633 1 97.19 342 CYS A O 1
ATOM 2641 N N . ALA A 1 343 ? 12.023 15.836 -10.039 1 95.88 343 ALA A N 1
ATOM 2642 C CA . ALA A 1 343 ? 12.461 15.984 -11.422 1 95.88 343 ALA A CA 1
ATOM 2643 C C . ALA A 1 343 ? 12.852 14.633 -12.016 1 95.88 343 ALA A C 1
ATOM 2645 O O . ALA A 1 343 ? 12.609 14.375 -13.203 1 95.88 343 ALA A O 1
ATOM 2646 N N . ALA A 1 344 ? 13.469 13.82 -11.172 1 95.06 344 ALA A N 1
ATOM 2647 C CA . ALA A 1 344 ? 14.016 12.555 -11.648 1 95.06 344 ALA A CA 1
ATOM 2648 C C . ALA A 1 344 ? 12.906 11.516 -11.82 1 95.06 344 ALA A C 1
ATOM 2650 O O . ALA A 1 344 ? 13.016 10.617 -12.664 1 95.06 344 ALA A O 1
ATOM 2651 N N . TYR A 1 345 ? 11.898 11.594 -11.016 1 95.88 345 TYR A N 1
ATOM 2652 C CA . TYR A 1 345 ? 10.82 10.609 -11.094 1 95.88 345 TYR A CA 1
ATOM 2653 C C . TYR A 1 345 ? 9.836 10.969 -12.195 1 95.88 345 TYR A C 1
ATOM 2655 O O . TYR A 1 345 ? 9.055 11.914 -12.062 1 95.88 345 TYR A O 1
ATOM 2663 N N . ALA A 1 346 ? 9.844 10.266 -13.383 1 86.19 346 ALA A N 1
ATOM 2664 C CA . ALA A 1 346 ? 9.055 10.578 -14.57 1 86.19 346 ALA A CA 1
ATOM 2665 C C . ALA A 1 346 ? 7.836 9.664 -14.672 1 86.19 346 ALA A C 1
ATOM 2667 O O . ALA A 1 346 ? 7.863 8.531 -14.195 1 86.19 346 ALA A O 1
ATOM 2668 N N . MET B 1 1 ? -22.484 1.411 -9.516 1 58.22 1 MET B N 1
ATOM 2669 C CA . MET B 1 1 ? -21.875 1.604 -8.203 1 58.22 1 MET B CA 1
ATOM 2670 C C . MET B 1 1 ? -20.453 2.139 -8.336 1 58.22 1 MET B C 1
ATOM 2672 O O . MET B 1 1 ? -19.719 1.717 -9.219 1 58.22 1 MET B O 1
ATOM 2676 N N . ASN B 1 2 ? -20.156 3.408 -7.855 1 70.5 2 ASN B N 1
ATOM 2677 C CA . ASN B 1 2 ? -18.812 3.969 -7.938 1 70.5 2 ASN B CA 1
ATOM 2678 C C . ASN B 1 2 ? -17.906 3.398 -6.852 1 70.5 2 ASN B C 1
ATOM 2680 O O . ASN B 1 2 ? -18.141 3.607 -5.66 1 70.5 2 ASN B O 1
ATOM 2684 N N . LEU B 1 3 ? -17.062 2.381 -7.234 1 86.5 3 LEU B N 1
ATOM 2685 C CA . LEU B 1 3 ? -16.141 1.751 -6.301 1 86.5 3 LEU B CA 1
ATOM 2686 C C . LEU B 1 3 ? -14.867 2.584 -6.145 1 86.5 3 LEU B C 1
ATOM 2688 O O . LEU B 1 3 ? -14.305 3.057 -7.133 1 86.5 3 LEU B O 1
ATOM 2692 N N . HIS B 1 4 ? -14.648 2.975 -4.918 1 92.06 4 HIS B N 1
ATOM 2693 C CA . HIS B 1 4 ? -13.391 3.639 -4.59 1 92.06 4 HIS B CA 1
ATOM 2694 C C . HIS B 1 4 ? -12.492 2.73 -3.758 1 92.06 4 HIS B C 1
ATOM 2696 O O . HIS B 1 4 ? -12.227 3.012 -2.586 1 92.06 4 HIS B O 1
ATOM 2702 N N . LEU B 1 5 ? -11.93 1.748 -4.418 1 96.25 5 LEU B N 1
ATOM 2703 C CA . LEU B 1 5 ? -11.156 0.721 -3.729 1 96.25 5 LEU B CA 1
ATOM 2704 C C . LEU B 1 5 ? -9.836 1.282 -3.229 1 96.25 5 LEU B C 1
ATOM 2706 O O . LEU B 1 5 ? -9.414 0.991 -2.105 1 96.25 5 LEU B O 1
ATOM 2710 N N . GLY B 1 6 ? -9.234 2.109 -4.094 1 97.5 6 GLY B N 1
ATOM 2711 C CA . GLY B 1 6 ? -7.949 2.688 -3.732 1 97.5 6 GLY B CA 1
ATOM 2712 C C . GLY B 1 6 ? -8.039 3.658 -2.568 1 97.5 6 GLY B C 1
ATOM 2713 O O . GLY B 1 6 ? -7.168 3.674 -1.697 1 97.5 6 GLY B O 1
ATOM 2714 N N . LYS B 1 7 ? -9.094 4.496 -2.549 1 97.88 7 LYS B N 1
ATOM 2715 C CA . LYS B 1 7 ? -9.289 5.418 -1.434 1 97.88 7 LYS B CA 1
ATOM 2716 C C . LYS B 1 7 ? -9.5 4.66 -0.126 1 97.88 7 LYS B C 1
ATOM 2718 O O . LYS B 1 7 ? -8.875 4.973 0.887 1 97.88 7 LYS B O 1
ATOM 2723 N N . THR B 1 8 ? -10.312 3.629 -0.191 1 97.31 8 THR B N 1
ATOM 2724 C CA . THR B 1 8 ? -10.586 2.852 1.013 1 97.31 8 THR B CA 1
ATOM 2725 C C . THR B 1 8 ? -9.336 2.121 1.484 1 97.31 8 THR B C 1
ATOM 2727 O O . THR B 1 8 ? -9 2.15 2.672 1 97.31 8 THR B O 1
ATOM 2730 N N . TRP B 1 9 ? -8.641 1.506 0.585 1 97.56 9 TRP B N 1
ATOM 2731 C CA . TRP B 1 9 ? -7.438 0.75 0.92 1 97.56 9 TRP B CA 1
ATOM 2732 C C . TRP B 1 9 ? -6.359 1.666 1.484 1 97.56 9 TRP B C 1
ATOM 2734 O O . TRP B 1 9 ? -5.691 1.322 2.463 1 97.56 9 TRP B O 1
ATOM 2744 N N . GLY B 1 10 ? -6.188 2.822 0.87 1 98.5 10 GLY B N 1
ATOM 2745 C CA . GLY B 1 10 ? -5.227 3.789 1.377 1 98.5 10 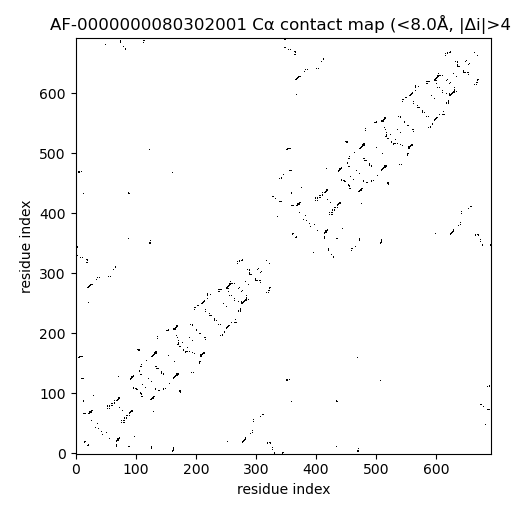GLY B CA 1
ATOM 2746 C C . GLY B 1 10 ? -5.52 4.234 2.799 1 98.5 10 GLY B C 1
ATOM 2747 O O . GLY B 1 10 ? -4.617 4.281 3.637 1 98.5 10 GLY B O 1
ATOM 2748 N N . LEU B 1 11 ? -6.797 4.523 3.078 1 98.69 11 LEU B N 1
ATOM 2749 C CA . LEU B 1 11 ? -7.18 4.91 4.43 1 98.69 11 LEU B CA 1
ATOM 2750 C C . LEU B 1 11 ? -6.918 3.775 5.414 1 98.69 11 LEU B C 1
ATOM 2752 O O . LEU B 1 11 ? -6.445 4.012 6.531 1 98.69 11 LEU B O 1
ATOM 2756 N N . ARG B 1 12 ? -7.156 2.559 5.059 1 98.19 12 ARG B N 1
ATOM 2757 C CA . ARG B 1 12 ? -6.883 1.41 5.914 1 98.19 12 ARG B CA 1
ATOM 2758 C C . ARG B 1 12 ? -5.395 1.309 6.234 1 98.19 12 ARG B C 1
ATOM 2760 O O . ARG B 1 12 ? -5.016 1.04 7.375 1 98.19 12 ARG B O 1
ATOM 2767 N N . ARG B 1 13 ? -4.621 1.573 5.238 1 98.38 13 ARG B N 1
ATOM 2768 C CA . ARG B 1 13 ? -3.178 1.449 5.422 1 98.38 13 ARG B CA 1
ATOM 2769 C C . ARG B 1 13 ? -2.637 2.574 6.301 1 98.38 13 ARG B C 1
ATOM 2771 O O . ARG B 1 13 ? -1.601 2.42 6.949 1 98.38 13 ARG B O 1
ATOM 2778 N N . MET B 1 14 ? -3.344 3.654 6.305 1 98.69 14 MET B N 1
ATOM 2779 C CA . MET B 1 14 ? -2.898 4.785 7.113 1 98.69 14 MET B CA 1
ATOM 2780 C C . MET B 1 14 ? -3.324 4.617 8.57 1 98.69 14 MET B C 1
ATOM 2782 O O . MET B 1 14 ? -2.793 5.281 9.461 1 98.69 14 MET B O 1
ATOM 2786 N N . ALA B 1 15 ? -4.332 3.785 8.852 1 98.44 15 ALA B N 1
ATOM 2787 C CA . ALA B 1 15 ? -4.852 3.557 10.203 1 98.44 15 ALA B CA 1
ATOM 2788 C C . ALA B 1 15 ? -4.176 2.354 10.852 1 98.44 15 ALA B C 1
ATOM 2790 O O . ALA B 1 15 ? -3.629 1.491 10.164 1 98.44 15 ALA B O 1
ATOM 2791 N N . ASN B 1 16 ? -4.098 2.33 12.148 1 97.19 16 ASN B N 1
ATOM 2792 C CA . ASN B 1 16 ? -3.674 1.109 12.828 1 97.19 16 ASN B CA 1
ATOM 2793 C C . ASN B 1 16 ? -4.766 0.041 12.797 1 97.19 16 ASN B C 1
ATOM 2795 O O . ASN B 1 16 ? -5.828 0.253 12.211 1 97.19 16 ASN B O 1
ATOM 2799 N N . GLU B 1 17 ? -4.516 -1.081 13.328 1 94 17 GLU B N 1
ATOM 2800 C CA . GLU B 1 17 ? -5.406 -2.23 13.211 1 94 17 GLU B CA 1
ATOM 2801 C C . GLU B 1 17 ? -6.77 -1.94 13.836 1 94 17 GLU B C 1
ATOM 2803 O O . GLU B 1 17 ? -7.789 -2.471 13.391 1 94 17 GLU B O 1
ATOM 2808 N N . ALA B 1 18 ? -6.777 -1.04 14.828 1 96.44 18 ALA B N 1
ATOM 2809 C CA . ALA B 1 18 ? -8.016 -0.723 15.539 1 96.44 18 ALA B CA 1
ATOM 2810 C C . ALA B 1 18 ? -8.812 0.344 14.797 1 96.44 18 ALA B C 1
ATOM 2812 O O . ALA B 1 18 ? -9.914 0.713 15.219 1 96.44 18 ALA B O 1
ATOM 2813 N N . GLY B 1 19 ? -8.281 0.857 13.664 1 97.25 19 GLY B N 1
ATOM 2814 C CA . GLY B 1 19 ? -9.008 1.835 12.867 1 97.25 19 GLY B CA 1
ATOM 2815 C C . GLY B 1 19 ? -8.734 3.266 13.289 1 97.25 19 GLY B C 1
ATOM 2816 O O . GLY B 1 19 ? -9.531 4.164 13 1 97.25 19 GLY B O 1
ATOM 2817 N N . HIS B 1 20 ? -7.664 3.479 14.078 1 98.56 20 HIS B N 1
ATOM 2818 C CA . HIS B 1 20 ? -7.273 4.82 14.492 1 98.56 20 HIS B CA 1
AT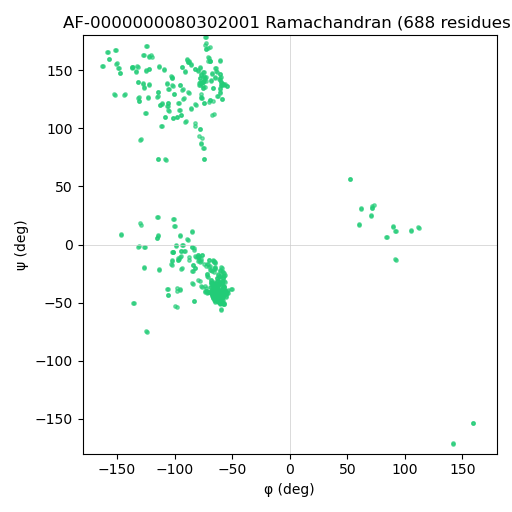OM 2819 C C . HIS B 1 20 ? -6.078 5.316 13.68 1 98.56 20 HIS B C 1
ATOM 2821 O O . HIS B 1 20 ? -5.164 4.547 13.383 1 98.56 20 HIS B O 1
ATOM 2827 N N . PHE B 1 21 ? -6.082 6.598 13.398 1 98.81 21 PHE B N 1
ATOM 2828 C CA . PHE B 1 21 ? -4.941 7.215 12.727 1 98.81 21 PHE B CA 1
ATOM 2829 C C . PHE B 1 21 ? -3.932 7.73 13.742 1 98.81 21 PHE B C 1
ATOM 2831 O O . PHE B 1 21 ? -4.188 8.727 14.43 1 98.81 21 PHE B O 1
ATOM 2838 N N . THR B 1 22 ? -2.85 7.105 13.914 1 98.75 22 THR B N 1
ATOM 2839 C CA . THR B 1 22 ? -1.758 7.508 14.789 1 98.75 22 THR B CA 1
ATOM 2840 C C . THR B 1 22 ? -0.505 7.836 13.984 1 98.75 22 THR B C 1
ATOM 2842 O O . THR B 1 22 ? 0.463 7.074 13.992 1 98.75 22 THR B O 1
ATOM 2845 N N . MET B 1 23 ? -0.519 8.953 13.312 1 98.88 23 MET B N 1
ATOM 2846 C CA . MET B 1 23 ? 0.431 9.234 12.242 1 98.88 23 MET B CA 1
ATOM 2847 C C . MET B 1 23 ? 1.429 10.305 12.664 1 98.88 23 MET B C 1
ATOM 2849 O O . MET B 1 23 ? 1.099 11.188 13.461 1 98.88 23 MET B O 1
ATOM 2853 N N . VAL B 1 24 ? 2.596 10.219 12.109 1 98.81 24 VAL B N 1
ATOM 2854 C CA . VAL B 1 24 ? 3.648 11.188 12.391 1 98.81 24 VAL B CA 1
ATOM 2855 C C . VAL B 1 24 ? 3.971 11.977 11.117 1 98.81 24 VAL B C 1
ATOM 2857 O O . VAL B 1 24 ? 4.145 11.398 10.047 1 98.81 24 VAL B O 1
ATOM 2860 N N . ALA B 1 25 ? 4.004 13.258 11.273 1 98.5 25 ALA B N 1
ATOM 2861 C CA . ALA B 1 25 ? 4.305 14.141 10.141 1 98.5 25 ALA B CA 1
ATOM 2862 C C . ALA B 1 25 ? 5.762 14.602 10.18 1 98.5 25 ALA B C 1
ATOM 2864 O O . ALA B 1 25 ? 6.246 15.07 11.211 1 98.5 25 ALA B O 1
ATOM 2865 N N . LEU B 1 26 ? 6.422 14.453 9.102 1 96.69 26 LEU B N 1
ATOM 2866 C CA . LEU B 1 26 ? 7.789 14.969 9.008 1 96.69 26 LEU B CA 1
ATOM 2867 C C . LEU B 1 26 ? 7.961 15.828 7.758 1 96.69 26 LEU B C 1
ATOM 2869 O O . LEU B 1 26 ? 9.086 16.078 7.328 1 96.69 26 LEU B O 1
ATOM 2873 N N . ASP B 1 27 ? 6.871 16.25 7.172 1 97.88 27 ASP B N 1
ATOM 2874 C CA . ASP B 1 27 ? 6.961 17.047 5.949 1 97.88 27 ASP B CA 1
ATOM 2875 C C . ASP B 1 27 ? 7.16 18.531 6.27 1 97.88 27 ASP B C 1
ATOM 2877 O O . ASP B 1 27 ? 7.086 19.375 5.375 1 97.88 27 ASP B O 1
ATOM 2881 N N . GLN B 1 28 ? 7.461 18.844 7.574 1 96.25 28 GLN B N 1
ATOM 2882 C CA . GLN B 1 28 ? 7.805 20.219 7.969 1 96.25 28 GLN B CA 1
ATOM 2883 C C . GLN B 1 28 ? 9.141 20.641 7.355 1 96.25 28 GLN B C 1
ATOM 2885 O O . GLN B 1 28 ? 10.188 20.094 7.703 1 96.25 28 GLN B O 1
ATOM 2890 N N . ARG B 1 29 ? 9.094 21.562 6.445 1 96.56 29 ARG B N 1
ATOM 2891 C CA . ARG B 1 29 ? 10.312 22.031 5.797 1 96.56 29 ARG B CA 1
ATOM 2892 C C . ARG B 1 29 ? 10.805 23.328 6.434 1 96.56 29 ARG B C 1
ATOM 2894 O O . ARG B 1 29 ? 11.859 23.359 7.066 1 96.56 29 ARG B O 1
ATOM 2901 N N . PRO B 1 30 ? 9.984 24.391 6.547 1 95.25 30 PRO B N 1
ATOM 2902 C CA . PRO B 1 30 ? 10.516 25.609 7.137 1 95.25 30 PRO B CA 1
ATOM 2903 C C . PRO B 1 30 ? 10.875 25.453 8.609 1 95.25 30 PRO B C 1
ATOM 2905 O O . PRO B 1 30 ? 11.961 25.875 9.031 1 95.25 30 PRO B O 1
ATOM 2908 N N . PRO B 1 31 ? 10.016 24.797 9.414 1 94.56 31 PRO B N 1
ATOM 2909 C CA . PRO B 1 31 ? 10.375 24.672 10.828 1 94.56 31 PRO B CA 1
ATOM 2910 C C . PRO B 1 31 ? 11.703 23.938 11.039 1 94.56 31 PRO B C 1
ATOM 2912 O O . PRO B 1 31 ? 12.516 24.359 11.859 1 94.56 31 PRO B O 1
ATOM 2915 N N . ILE B 1 32 ? 11.984 22.891 10.297 1 97 32 ILE B N 1
ATOM 2916 C CA . ILE B 1 32 ? 13.219 22.125 10.461 1 97 32 ILE B CA 1
ATOM 2917 C C . ILE B 1 32 ? 14.398 22.906 9.898 1 97 32 ILE B C 1
ATOM 2919 O O . ILE B 1 32 ? 15.461 22.984 10.516 1 97 32 ILE B O 1
ATOM 2923 N N . ALA B 1 33 ? 14.195 23.594 8.727 1 97.19 33 ALA B N 1
ATOM 2924 C CA . ALA B 1 33 ? 15.242 24.422 8.156 1 97.19 33 ALA B CA 1
ATOM 2925 C C . ALA B 1 33 ? 15.617 25.562 9.102 1 97.19 33 ALA B C 1
ATOM 2927 O O . ALA B 1 33 ? 16.797 25.875 9.273 1 97.19 33 ALA B O 1
ATOM 2928 N N . ASN B 1 34 ? 14.648 26.172 9.719 1 96.44 34 ASN B N 1
ATOM 2929 C CA . ASN B 1 34 ? 14.898 27.266 10.656 1 96.44 34 ASN B CA 1
ATOM 2930 C C . ASN B 1 34 ? 15.688 26.781 11.875 1 96.44 34 ASN B C 1
ATOM 2932 O O . ASN B 1 34 ? 16.594 27.469 12.344 1 96.44 34 ASN B O 1
ATOM 2936 N N . LEU B 1 35 ? 15.312 25.609 12.375 1 96.75 35 LEU B N 1
ATOM 2937 C CA . LEU B 1 35 ? 16.047 25.031 13.508 1 96.75 35 LEU B CA 1
ATOM 2938 C C . LEU B 1 35 ? 17.5 24.781 13.141 1 96.75 35 LEU B C 1
ATOM 2940 O O . LEU B 1 35 ? 18.406 25.188 13.859 1 96.75 35 LEU B O 1
ATOM 2944 N N . VAL B 1 36 ? 17.703 24.156 11.977 1 98.25 36 VAL B N 1
ATOM 2945 C CA . VAL B 1 36 ? 19.047 23.828 11.516 1 98.25 36 VAL B CA 1
ATOM 2946 C C . VAL B 1 36 ? 19.844 25.109 11.305 1 98.25 36 VAL B C 1
ATOM 2948 O O . VAL B 1 36 ? 21 25.188 11.719 1 98.25 36 VAL B O 1
ATOM 2951 N N . ALA B 1 37 ? 19.219 26.078 10.68 1 98.19 37 ALA B N 1
ATOM 2952 C CA . ALA B 1 37 ? 19.859 27.359 10.414 1 98.19 37 ALA B CA 1
ATOM 2953 C C . ALA B 1 37 ? 20.312 28.016 11.711 1 98.19 37 ALA B C 1
ATOM 2955 O O . ALA B 1 37 ? 21.453 28.469 11.82 1 98.19 37 ALA B O 1
ATOM 2956 N N . ALA B 1 38 ? 19.453 28.062 12.68 1 97.88 38 ALA B N 1
ATOM 2957 C CA . ALA B 1 38 ? 19.766 28.672 13.969 1 97.88 38 ALA B CA 1
ATOM 2958 C C . ALA B 1 38 ? 20.938 27.969 14.648 1 97.88 38 ALA B C 1
ATOM 2960 O O . ALA B 1 38 ? 21.828 28.609 15.188 1 97.88 38 ALA B O 1
ATOM 2961 N N . LYS B 1 39 ? 20.938 26.594 14.578 1 98.06 39 LYS B N 1
ATOM 2962 C CA . LYS B 1 39 ? 21.969 25.797 15.227 1 98.06 39 LYS B CA 1
ATOM 2963 C C . LYS B 1 39 ? 23.312 25.938 14.508 1 98.06 39 LYS B C 1
ATOM 2965 O O . LYS B 1 39 ? 24.359 25.875 15.141 1 98.06 39 LYS B O 1
ATOM 2970 N N . ARG B 1 40 ? 23.219 26.203 13.281 1 97.31 40 ARG B N 1
ATOM 2971 C CA . ARG B 1 40 ? 24.438 26.312 12.492 1 97.31 40 ARG B CA 1
ATOM 2972 C C . ARG B 1 40 ? 24.875 27.766 12.367 1 97.31 40 ARG B C 1
ATOM 2974 O O . ARG B 1 40 ? 26 28.047 11.906 1 97.31 40 ARG B O 1
ATOM 2981 N N . GLY B 1 41 ? 24.062 28.641 12.719 1 97.69 41 GLY B N 1
ATOM 2982 C CA . GLY B 1 41 ? 24.391 30.062 12.602 1 97.69 41 GLY B CA 1
ATOM 2983 C C . GLY B 1 41 ? 24.375 30.547 11.164 1 97.69 41 GLY B C 1
ATOM 2984 O O . GLY B 1 41 ? 25.234 31.328 10.766 1 97.69 41 GLY B O 1
ATOM 2985 N N . ILE B 1 42 ? 23.516 30.016 10.383 1 98 42 ILE B N 1
ATOM 2986 C CA . ILE B 1 42 ? 23.406 30.422 8.992 1 98 42 ILE B CA 1
ATOM 2987 C C . ILE B 1 42 ? 21.969 30.844 8.695 1 98 42 ILE B C 1
ATOM 2989 O O . ILE B 1 42 ? 21.078 30.703 9.547 1 98 42 ILE B O 1
ATOM 2993 N N . ALA B 1 43 ? 21.766 31.422 7.488 1 96.94 43 ALA B N 1
ATOM 2994 C CA . ALA B 1 43 ? 20.422 31.766 7.059 1 96.94 43 ALA B CA 1
ATOM 2995 C C . ALA B 1 43 ? 19.641 30.531 6.656 1 96.94 43 ALA B C 1
ATOM 2997 O O . ALA B 1 43 ? 20.203 29.578 6.121 1 96.94 43 ALA B O 1
ATOM 2998 N N . PRO B 1 44 ? 18.344 30.516 6.934 1 94.75 44 PRO B N 1
ATOM 2999 C CA . PRO B 1 44 ? 17.531 29.359 6.555 1 94.75 44 PRO B CA 1
ATOM 3000 C C . PRO B 1 44 ? 17.719 28.969 5.09 1 94.75 44 PRO B C 1
ATOM 3002 O O . PRO B 1 44 ? 17.75 27.781 4.77 1 94.75 44 PRO B O 1
ATOM 3005 N N . ALA B 1 45 ? 17.844 29.906 4.215 1 93.56 45 ALA B N 1
ATOM 3006 C CA . ALA B 1 45 ? 18 29.656 2.785 1 93.56 45 ALA B CA 1
ATOM 3007 C C . ALA B 1 45 ? 19.312 28.938 2.492 1 93.56 45 ALA B C 1
ATOM 3009 O O . ALA B 1 45 ? 19.484 28.359 1.419 1 93.56 45 ALA B O 1
ATOM 3010 N N . ASP B 1 46 ? 20.234 28.953 3.475 1 96.69 46 ASP B N 1
ATOM 3011 C CA . ASP B 1 46 ? 21.562 28.375 3.281 1 96.69 46 ASP B CA 1
ATOM 3012 C C . ASP B 1 46 ? 21.656 26.969 3.881 1 96.69 46 ASP B C 1
ATOM 3014 O O . ASP B 1 46 ? 22.688 26.312 3.773 1 96.69 46 ASP B O 1
ATOM 3018 N N . VAL B 1 47 ? 20.547 26.547 4.461 1 97.56 47 VAL B N 1
ATOM 3019 C CA . VAL B 1 47 ? 20.531 25.203 5.02 1 97.56 47 VAL B CA 1
ATOM 3020 C C . VAL B 1 47 ? 20.734 24.172 3.906 1 97.56 47 VAL B C 1
ATOM 3022 O O . VAL B 1 47 ? 20.047 24.234 2.881 1 97.56 47 VAL B O 1
ATOM 3025 N N . GLY B 1 48 ? 21.719 23.266 4.102 1 96.44 48 GLY B N 1
ATOM 3026 C CA . GLY B 1 48 ? 22.062 22.281 3.076 1 96.44 48 GLY B CA 1
ATOM 3027 C C . GLY B 1 48 ? 21.078 21.125 3.016 1 96.44 48 GLY B C 1
ATOM 3028 O O . GLY B 1 48 ? 20.5 20.75 4.031 1 96.44 48 GLY B O 1
ATOM 3029 N N . PHE B 1 49 ? 21 20.578 1.834 1 97.94 49 PHE B N 1
ATOM 3030 C CA . PHE B 1 49 ? 20.172 19.406 1.593 1 97.94 49 PHE B CA 1
ATOM 3031 C C . PHE B 1 49 ? 20.531 18.281 2.555 1 97.94 49 PHE B C 1
ATOM 3033 O O . PHE B 1 49 ? 19.656 17.625 3.111 1 97.94 49 PHE B O 1
ATOM 3040 N N . ALA B 1 50 ? 21.781 18.109 2.801 1 97.38 50 ALA B N 1
ATOM 3041 C CA . ALA B 1 50 ? 22.297 17 3.605 1 97.38 50 ALA B CA 1
ATOM 3042 C C . ALA B 1 50 ? 21.812 17.109 5.047 1 97.38 50 ALA B C 1
ATOM 3044 O O . ALA B 1 50 ? 21.531 16.078 5.688 1 97.38 50 ALA B O 1
ATOM 3045 N N . ASP B 1 51 ? 21.734 18.312 5.539 1 98.19 51 ASP B N 1
ATOM 3046 C CA . ASP B 1 51 ? 21.25 18.5 6.906 1 98.19 51 ASP B CA 1
ATOM 3047 C C . ASP B 1 51 ? 19.781 18.141 7.027 1 98.19 51 ASP B C 1
ATOM 3049 O O . ASP B 1 51 ? 19.375 17.453 7.977 1 98.19 51 ASP B O 1
ATOM 3053 N N . MET B 1 52 ? 19 18.547 6.09 1 98.31 52 MET B N 1
ATOM 3054 C CA . MET B 1 52 ? 17.562 18.234 6.09 1 98.31 52 MET B CA 1
ATOM 3055 C C . MET B 1 52 ? 17.344 16.734 5.996 1 98.31 52 MET B C 1
ATOM 3057 O O . MET B 1 52 ? 16.531 16.172 6.738 1 98.31 52 MET B O 1
ATOM 3061 N N . VAL B 1 53 ? 18.094 16.109 5.133 1 98 53 VAL B N 1
ATOM 3062 C CA . VAL B 1 53 ? 17.984 14.672 4.906 1 98 53 VAL B CA 1
ATOM 3063 C C . VAL B 1 53 ? 18.375 13.914 6.172 1 98 53 VAL B C 1
ATOM 3065 O O . VAL B 1 53 ? 17.703 12.969 6.578 1 98 53 VAL B O 1
ATOM 3068 N N . ALA B 1 54 ? 19.469 14.344 6.801 1 98.12 54 ALA B N 1
ATOM 3069 C CA . ALA B 1 54 ? 19.938 13.672 8.008 1 98.12 54 ALA B CA 1
ATOM 3070 C C . ALA B 1 54 ? 18.891 13.719 9.109 1 98.12 54 ALA B C 1
ATOM 3072 O O . ALA B 1 54 ? 18.625 12.719 9.781 1 98.12 54 ALA B O 1
ATOM 3073 N N . VAL B 1 55 ? 18.297 14.867 9.273 1 98.62 55 VAL B N 1
ATOM 3074 C CA . VAL B 1 55 ? 17.297 15.055 10.32 1 98.62 55 VAL B CA 1
ATOM 3075 C C . VAL B 1 55 ? 16.078 14.188 10.023 1 98.62 55 VAL B C 1
ATOM 3077 O O . VAL B 1 55 ? 15.594 13.453 10.891 1 98.62 55 VAL B O 1
ATOM 3080 N N . LYS B 1 56 ? 15.617 14.234 8.852 1 98.5 56 LYS B N 1
ATOM 3081 C CA . LYS B 1 56 ? 14.406 13.516 8.484 1 98.5 56 LYS B CA 1
ATOM 3082 C C . LYS B 1 56 ? 14.633 12.008 8.5 1 98.5 56 LYS B C 1
ATOM 3084 O O . LYS B 1 56 ? 13.75 11.242 8.898 1 98.5 56 LYS B O 1
ATOM 3089 N N . ARG B 1 57 ? 15.836 11.547 8.078 1 98.38 57 ARG B N 1
ATOM 3090 C CA . ARG B 1 57 ? 16.172 10.133 8.18 1 98.38 57 ARG B CA 1
ATOM 3091 C C . ARG B 1 57 ? 16.125 9.656 9.625 1 98.38 57 ARG B C 1
ATOM 3093 O O . ARG B 1 57 ? 15.586 8.594 9.922 1 98.38 57 ARG B O 1
ATOM 3100 N N . LEU B 1 58 ? 16.672 10.469 10.508 1 98.56 58 LEU B N 1
ATOM 3101 C CA . LEU B 1 58 ? 16.703 10.156 11.93 1 98.56 58 LEU B CA 1
ATOM 3102 C C . LEU B 1 58 ? 15.281 9.992 12.469 1 98.56 58 LEU B C 1
ATOM 3104 O O . LEU B 1 58 ? 15 9.047 13.219 1 98.56 58 LEU B O 1
ATOM 3108 N N . LEU B 1 59 ? 14.375 10.844 12.062 1 98.62 59 LEU B N 1
ATOM 3109 C CA . LEU B 1 59 ? 12.992 10.805 12.539 1 98.62 59 LEU B CA 1
ATOM 3110 C C . LEU B 1 59 ? 12.305 9.516 12.117 1 98.62 59 LEU B C 1
ATOM 3112 O O . LEU B 1 59 ? 11.617 8.875 12.922 1 98.62 59 LEU B O 1
ATOM 3116 N N . VAL B 1 60 ? 12.508 9.094 10.906 1 98.38 60 VAL B N 1
ATOM 3117 C CA . VAL B 1 60 ? 11.867 7.883 10.414 1 98.38 60 VAL B CA 1
ATOM 3118 C C . VAL B 1 60 ? 12.5 6.656 11.062 1 98.38 60 VAL B C 1
ATOM 3120 O O . VAL B 1 60 ? 11.797 5.727 11.461 1 98.38 60 VAL B O 1
ATOM 3123 N N . ASP B 1 61 ? 13.828 6.688 11.219 1 97.81 61 ASP B N 1
ATOM 3124 C CA . ASP B 1 61 ? 14.547 5.574 11.828 1 97.81 61 ASP B CA 1
ATOM 3125 C C . ASP B 1 61 ? 14.016 5.273 13.227 1 97.81 61 ASP B C 1
ATOM 3127 O O . ASP B 1 61 ? 13.898 4.109 13.617 1 97.81 61 ASP B O 1
ATOM 3131 N N . VAL B 1 62 ? 13.68 6.32 13.898 1 98.31 62 VAL B N 1
ATOM 3132 C CA . VAL B 1 62 ? 13.359 6.133 15.312 1 98.31 62 VAL B CA 1
ATOM 3133 C C . VAL B 1 62 ? 11.852 5.973 15.484 1 98.31 62 VAL B C 1
ATOM 3135 O O . VAL B 1 62 ? 11.398 5.145 16.281 1 98.31 62 VAL B O 1
ATOM 3138 N N . LEU B 1 63 ? 11.055 6.703 14.727 1 98.06 63 LEU B N 1
ATOM 3139 C CA . LEU B 1 63 ? 9.625 6.801 15.023 1 98.06 63 LEU B CA 1
ATOM 3140 C C . LEU B 1 63 ? 8.812 5.922 14.086 1 98.06 63 LEU B C 1
ATOM 3142 O O . LEU B 1 63 ? 7.629 5.68 14.32 1 98.06 63 LEU B O 1
ATOM 3146 N N . GLY B 1 64 ? 9.422 5.453 13.023 1 96.81 64 GLY B N 1
ATOM 3147 C CA . GLY B 1 64 ? 8.703 4.797 11.945 1 96.81 64 GLY B CA 1
ATOM 3148 C C . GLY B 1 64 ? 7.902 3.594 12.398 1 96.81 64 GLY B C 1
ATOM 3149 O O . GLY B 1 64 ? 6.789 3.363 11.922 1 96.81 64 GLY B O 1
ATOM 3150 N N . ARG B 1 65 ? 8.398 2.824 13.359 1 94.81 65 ARG B N 1
ATOM 3151 C CA . ARG B 1 65 ? 7.77 1.577 13.781 1 94.81 65 ARG B CA 1
ATOM 3152 C C . ARG B 1 65 ? 6.59 1.846 14.711 1 94.81 65 ARG B C 1
ATOM 3154 O O . ARG B 1 65 ? 5.754 0.967 14.93 1 94.81 65 ARG B O 1
ATOM 3161 N N . SER B 1 66 ? 6.52 3.064 15.195 1 95.88 66 SER B N 1
ATOM 3162 C CA . SER B 1 66 ? 5.5 3.369 16.188 1 95.88 66 SER B CA 1
ATOM 3163 C C . SER B 1 66 ? 4.32 4.109 15.578 1 95.88 66 SER B C 1
ATOM 3165 O O . SER B 1 66 ? 3.312 4.352 16.25 1 95.88 66 SER B O 1
ATOM 3167 N N . ALA B 1 67 ? 4.43 4.473 14.352 1 97.69 67 ALA B N 1
ATOM 3168 C CA . ALA B 1 67 ? 3.381 5.242 13.688 1 97.69 67 ALA B CA 1
ATOM 3169 C C . ALA B 1 67 ? 2.547 4.355 12.773 1 97.69 67 ALA B C 1
ATOM 3171 O O . ALA B 1 67 ? 3.072 3.436 12.141 1 97.69 67 ALA B O 1
ATOM 3172 N N . SER B 1 68 ? 1.228 4.621 12.703 1 98.25 68 SER B N 1
ATOM 3173 C CA . SER B 1 68 ? 0.412 3.908 11.727 1 98.25 68 SER B CA 1
ATOM 3174 C C . SER B 1 68 ? 0.767 4.324 10.305 1 98.25 68 SER B C 1
ATOM 3176 O O . SER B 1 68 ? 0.59 3.547 9.359 1 98.25 68 SER B O 1
ATOM 3178 N N . ALA B 1 69 ? 1.182 5.52 10.133 1 98.69 69 ALA B N 1
ATOM 3179 C CA . ALA B 1 69 ? 1.631 6.086 8.859 1 98.69 69 ALA B CA 1
ATOM 3180 C C . ALA B 1 69 ? 2.561 7.273 9.086 1 98.69 69 ALA B C 1
ATOM 3182 O O . ALA B 1 69 ? 2.623 7.816 10.195 1 98.69 69 ALA B O 1
ATOM 3183 N N . MET B 1 70 ? 3.328 7.602 8.133 1 98.81 70 MET B N 1
ATOM 3184 C CA . MET B 1 70 ? 4.172 8.789 8.203 1 98.81 70 MET B CA 1
ATOM 3185 C C . MET B 1 70 ? 3.961 9.68 6.984 1 98.81 70 MET B C 1
ATOM 3187 O O . MET B 1 70 ? 3.799 9.188 5.867 1 98.81 70 MET B O 1
ATOM 3191 N N . LEU B 1 71 ? 3.908 10.969 7.219 1 98.94 71 LEU B N 1
ATOM 3192 C CA . LEU B 1 71 ? 3.729 11.992 6.191 1 98.94 71 LEU B CA 1
ATOM 3193 C C . LEU B 1 71 ? 5.074 12.555 5.75 1 98.94 71 LEU B C 1
ATOM 3195 O O . LEU B 1 71 ? 5.781 13.18 6.547 1 98.94 71 LEU B O 1
ATOM 3199 N N . MET B 1 72 ? 5.41 12.336 4.484 1 98.75 72 MET B N 1
ATOM 3200 C CA . MET B 1 72 ? 6.727 12.703 3.969 1 98.75 72 MET B CA 1
ATOM 3201 C C . MET B 1 72 ? 6.598 13.656 2.785 1 98.75 72 MET B C 1
ATOM 3203 O O . MET B 1 72 ? 5.723 13.484 1.936 1 98.75 72 MET B O 1
ATOM 3207 N N . ASP B 1 73 ? 7.438 14.68 2.744 1 98.69 73 ASP B N 1
ATOM 3208 C CA . ASP B 1 73 ? 7.566 15.508 1.545 1 98.69 73 ASP B CA 1
ATOM 3209 C C . ASP B 1 73 ? 8.508 14.859 0.533 1 98.69 73 ASP B C 1
ATOM 3211 O O . ASP B 1 73 ? 9.438 14.148 0.911 1 98.69 73 ASP B O 1
ATOM 3215 N N . PRO B 1 74 ? 8.258 15.156 -0.728 1 98.12 74 PRO B N 1
ATOM 3216 C CA . PRO B 1 74 ? 9.148 14.586 -1.741 1 98.12 74 PRO B CA 1
ATOM 3217 C C . PRO B 1 74 ? 10.484 15.32 -1.838 1 98.12 74 PRO B C 1
ATOM 3219 O O . PRO B 1 74 ? 11.422 14.82 -2.469 1 98.12 74 PRO B O 1
ATOM 3222 N N . ASN B 1 75 ? 10.57 16.5 -1.261 1 97.81 75 ASN B N 1
ATOM 3223 C CA . ASN B 1 75 ? 11.75 17.344 -1.372 1 97.81 75 ASN B CA 1
ATOM 3224 C C . ASN B 1 75 ? 12.922 16.781 -0.575 1 97.81 75 ASN B C 1
ATOM 3226 O O . ASN B 1 75 ? 14.062 16.812 -1.035 1 97.81 75 ASN B O 1
ATOM 3230 N N . TYR B 1 76 ? 12.594 16.281 0.634 1 98.31 76 TYR B N 1
ATOM 3231 C CA . TYR B 1 76 ? 13.664 15.875 1.538 1 98.31 76 TYR B CA 1
ATOM 3232 C C . TYR B 1 76 ? 13.344 14.539 2.195 1 98.31 76 TYR B C 1
ATOM 3234 O O . TYR B 1 76 ? 14.156 13.609 2.16 1 98.31 76 TYR B O 1
ATOM 3242 N N . ALA B 1 77 ? 12.188 14.391 2.762 1 98.19 77 ALA B N 1
ATOM 3243 C CA . ALA B 1 77 ? 11.844 13.234 3.584 1 98.19 77 ALA B CA 1
ATOM 3244 C C . ALA B 1 77 ? 11.828 11.953 2.75 1 98.19 77 ALA B C 1
ATOM 3246 O O . ALA B 1 77 ? 12.336 10.914 3.184 1 98.19 77 ALA B O 1
ATOM 3247 N N . PHE B 1 78 ? 11.211 12.062 1.541 1 96.75 78 PHE B N 1
ATOM 3248 C CA . PHE B 1 78 ? 11.102 10.898 0.666 1 96.75 78 PHE B CA 1
ATOM 3249 C C . PHE B 1 78 ? 12.477 10.359 0.3 1 96.75 78 PHE B C 1
ATOM 3251 O O . PHE B 1 78 ? 12.797 9.203 0.581 1 96.75 78 PHE B O 1
ATOM 3258 N N . PRO B 1 79 ? 13.367 11.125 -0.248 1 95.81 79 PRO B N 1
ATOM 3259 C CA . PRO B 1 79 ? 14.703 10.617 -0.562 1 95.81 79 PRO B CA 1
ATOM 3260 C C . PRO B 1 79 ? 15.539 10.344 0.687 1 95.81 79 PRO B C 1
ATOM 3262 O O . PRO B 1 79 ? 16.5 9.562 0.636 1 95.81 79 PRO B O 1
ATOM 3265 N N . ALA B 1 80 ? 15.188 10.914 1.83 1 96.19 80 ALA B N 1
ATOM 3266 C CA . ALA B 1 80 ? 15.938 10.734 3.068 1 96.19 80 ALA B CA 1
ATOM 3267 C C . ALA B 1 80 ? 15.656 9.367 3.689 1 96.19 80 ALA B C 1
ATOM 3269 O O . ALA B 1 80 ? 16.547 8.75 4.273 1 96.19 80 ALA B O 1
ATOM 3270 N N . ALA B 1 81 ? 14.352 8.969 3.521 1 95.94 81 ALA B N 1
ATOM 3271 C CA . ALA B 1 81 ? 14.055 7.988 4.562 1 95.94 81 ALA B CA 1
ATOM 3272 C C . ALA B 1 81 ? 13.078 6.93 4.055 1 95.94 81 ALA B C 1
ATOM 3274 O O . ALA B 1 81 ? 12.594 6.102 4.828 1 95.94 81 ALA B O 1
ATOM 3275 N N . LEU B 1 82 ? 12.766 6.883 2.744 1 95.25 82 LEU B N 1
ATOM 3276 C CA . LEU B 1 82 ? 11.875 5.836 2.248 1 95.25 82 LEU B CA 1
ATOM 3277 C C . LEU B 1 82 ? 12.445 4.453 2.557 1 95.25 82 LEU B C 1
ATOM 3279 O O . LEU B 1 82 ? 11.695 3.533 2.895 1 95.25 82 LEU B O 1
ATOM 3283 N N . ASP B 1 83 ? 13.75 4.324 2.49 1 94.44 83 ASP B N 1
ATOM 3284 C CA . ASP B 1 83 ? 14.398 3.041 2.74 1 94.44 83 ASP B CA 1
ATOM 3285 C C . ASP B 1 83 ? 14.312 2.658 4.215 1 94.44 83 ASP B C 1
ATOM 3287 O O . ASP B 1 83 ? 14.547 1.504 4.578 1 94.44 83 ASP B O 1
ATOM 3291 N N . ARG B 1 84 ? 13.938 3.613 5.062 1 96.12 84 ARG B N 1
ATOM 3292 C CA . ARG B 1 84 ? 13.883 3.371 6.5 1 96.12 84 ARG B CA 1
ATOM 3293 C C . ARG B 1 84 ? 12.445 3.18 6.969 1 96.12 84 ARG B C 1
ATOM 3295 O O . ARG B 1 84 ? 12.211 2.703 8.078 1 96.12 84 ARG B O 1
ATOM 3302 N N . LEU B 1 85 ? 11.508 3.576 6.188 1 97.19 85 LEU B N 1
ATOM 3303 C CA . LEU B 1 85 ? 10.102 3.438 6.566 1 97.19 85 LEU B CA 1
ATOM 3304 C C . LEU B 1 85 ? 9.688 1.972 6.57 1 97.19 85 LEU B C 1
ATOM 3306 O O . LEU B 1 85 ? 9.859 1.27 5.574 1 97.19 85 LEU B O 1
ATOM 3310 N N . PRO B 1 86 ? 9.156 1.469 7.727 1 96.62 86 PRO B N 1
ATOM 3311 C CA . PRO B 1 86 ? 8.602 0.113 7.668 1 96.62 86 PRO B CA 1
ATOM 3312 C C . PRO B 1 86 ? 7.559 -0.051 6.566 1 96.62 86 PRO B C 1
ATOM 3314 O O . PRO B 1 86 ? 6.684 0.807 6.41 1 96.62 86 PRO B O 1
ATOM 3317 N N . ALA B 1 87 ? 7.621 -1.14 5.844 1 94.94 87 ALA B N 1
ATOM 3318 C CA . ALA B 1 87 ? 6.734 -1.352 4.703 1 94.94 87 ALA B CA 1
ATOM 3319 C C . ALA B 1 87 ? 5.281 -1.466 5.148 1 94.94 87 ALA B C 1
ATOM 3321 O O . ALA B 1 87 ? 4.363 -1.284 4.344 1 94.94 87 ALA B O 1
ATOM 3322 N N . GLN B 1 88 ? 5.078 -1.762 6.418 1 94.31 88 GLN B N 1
ATOM 3323 C CA . GLN B 1 88 ? 3.734 -1.932 6.957 1 94.31 88 GLN B CA 1
ATOM 3324 C C . GLN B 1 88 ? 3.119 -0.587 7.34 1 94.31 88 GLN B C 1
ATOM 3326 O O . GLN B 1 88 ? 1.912 -0.494 7.566 1 94.31 88 GLN B O 1
ATOM 3331 N N . ALA B 1 89 ? 3.936 0.443 7.492 1 96.88 89 ALA B N 1
ATOM 3332 C CA . ALA B 1 89 ? 3.426 1.777 7.805 1 96.88 89 ALA B CA 1
ATOM 3333 C C . ALA B 1 89 ? 2.83 2.439 6.566 1 96.88 89 ALA B C 1
ATOM 3335 O O . ALA B 1 89 ? 3.355 2.289 5.461 1 96.88 89 ALA B O 1
ATOM 3336 N N . GLY B 1 90 ? 1.657 3.141 6.789 1 98.44 90 GLY B N 1
ATOM 3337 C CA . GLY B 1 90 ? 1.143 3.953 5.695 1 98.44 90 GLY B CA 1
ATOM 3338 C C . GLY B 1 90 ? 2.107 5.039 5.254 1 98.44 90 GLY B C 1
ATOM 3339 O O . GLY B 1 90 ? 2.852 5.586 6.07 1 98.44 90 GLY B O 1
ATOM 3340 N N . LEU B 1 91 ? 2.148 5.309 3.971 1 98.69 91 LEU B N 1
ATOM 3341 C CA . LEU B 1 91 ? 2.961 6.363 3.369 1 98.69 91 LEU B CA 1
ATOM 3342 C C . LEU B 1 91 ? 2.082 7.484 2.83 1 98.69 91 LEU B C 1
ATOM 3344 O O . LEU B 1 91 ? 1.434 7.328 1.792 1 98.69 91 LEU B O 1
ATOM 3348 N N . VAL B 1 92 ? 1.999 8.547 3.549 1 98.94 92 VAL B N 1
ATOM 3349 C CA . VAL B 1 92 ? 1.33 9.75 3.059 1 98.94 92 VAL B CA 1
ATOM 3350 C C . VAL B 1 92 ? 2.355 10.703 2.449 1 98.94 92 VAL B C 1
ATOM 3352 O O . VAL B 1 92 ? 3.443 10.891 3.002 1 98.94 92 VAL B O 1
ATOM 3355 N N . VAL B 1 93 ? 2.031 11.32 1.291 1 98.94 93 VAL B N 1
ATOM 3356 C CA . VAL B 1 93 ? 3.023 12.141 0.606 1 98.94 93 VAL B CA 1
ATOM 3357 C C . VAL B 1 93 ? 2.447 13.531 0.341 1 98.94 93 VAL B C 1
ATOM 3359 O O . VAL B 1 93 ? 1.317 13.664 -0.133 1 98.94 93 VAL B O 1
ATOM 3362 N N . THR B 1 94 ? 3.254 14.484 0.633 1 98.88 94 THR B N 1
ATOM 3363 C CA . THR B 1 94 ? 2.857 15.875 0.456 1 98.88 94 THR B CA 1
ATOM 3364 C C . THR B 1 94 ? 2.869 16.25 -1.021 1 98.88 94 THR B C 1
ATOM 3366 O O . THR B 1 94 ? 3.789 15.891 -1.756 1 98.88 94 THR B O 1
ATOM 3369 N N . LEU B 1 95 ? 1.88 17.031 -1.414 1 98.94 95 LEU B N 1
ATOM 3370 C CA . LEU B 1 95 ? 1.784 17.516 -2.787 1 98.94 95 LEU B CA 1
ATOM 3371 C C . LEU B 1 95 ? 2.152 19 -2.867 1 98.94 95 LEU B C 1
ATOM 3373 O O . LEU B 1 95 ? 2.779 19.438 -3.836 1 98.94 95 LEU B O 1
ATOM 3377 N N . GLU B 1 96 ? 1.743 19.812 -1.854 1 98.75 96 GLU B N 1
ATOM 3378 C CA . GLU B 1 96 ? 1.856 21.266 -1.95 1 98.75 96 GLU B CA 1
ATOM 3379 C C . GLU B 1 96 ? 3.279 21.719 -1.647 1 98.75 96 GLU B C 1
ATOM 3381 O O . GLU B 1 96 ? 3.998 21.078 -0.882 1 98.75 96 GLU B O 1
ATOM 3386 N N . ASP B 1 97 ? 3.615 22.797 -2.271 1 98.19 97 ASP B N 1
ATOM 3387 C CA . ASP B 1 97 ? 4.844 23.5 -1.906 1 98.19 97 ASP B CA 1
ATOM 3388 C C . ASP B 1 97 ? 4.668 24.266 -0.597 1 98.19 97 ASP B C 1
ATOM 3390 O O . ASP B 1 97 ? 3.611 24.844 -0.349 1 98.19 97 ASP B O 1
ATOM 3394 N N . HIS B 1 98 ? 5.688 24.188 0.29 1 95.75 98 HIS B N 1
ATOM 3395 C CA . HIS B 1 98 ? 5.594 24.953 1.525 1 95.75 98 HIS B CA 1
ATOM 3396 C C . HIS B 1 98 ? 5.711 26.453 1.254 1 95.75 98 HIS B C 1
ATOM 3398 O O . HIS B 1 98 ? 5.324 27.266 2.09 1 95.75 98 HIS B O 1
ATOM 3404 N N . ARG B 1 99 ? 6.32 26.75 0.103 1 95.69 99 ARG B N 1
ATOM 3405 C CA . ARG B 1 99 ? 6.344 28.141 -0.321 1 95.69 99 ARG B CA 1
ATOM 3406 C C . ARG B 1 99 ? 5 28.562 -0.905 1 95.69 99 ARG B C 1
ATOM 3408 O O . ARG B 1 99 ? 4.367 27.797 -1.632 1 95.69 99 ARG B O 1
ATOM 3415 N N . PHE B 1 100 ? 4.48 29.609 -0.469 1 94.44 100 PHE B N 1
ATOM 3416 C CA . PHE B 1 100 ? 3.242 30.219 -0.948 1 94.44 100 PHE B CA 1
ATOM 3417 C C . PHE B 1 100 ? 3.48 31.641 -1.416 1 94.44 100 PHE B C 1
ATOM 3419 O O . PHE B 1 100 ? 4.566 32.188 -1.219 1 94.44 100 PHE B O 1
ATOM 3426 N N . ARG B 1 101 ? 2.525 32.156 -2.23 1 94.44 101 ARG B N 1
ATOM 3427 C CA . ARG B 1 101 ? 2.555 33.562 -2.596 1 94.44 101 ARG B CA 1
ATOM 3428 C C . ARG B 1 101 ? 1.647 34.375 -1.687 1 94.44 101 ARG B C 1
ATOM 3430 O O . ARG B 1 101 ? 0.448 34.125 -1.589 1 94.44 101 ARG B O 1
ATOM 3437 N N . ASP B 1 102 ? 2.266 35.344 -1.024 1 92.38 102 ASP B N 1
ATOM 3438 C CA . ASP B 1 102 ? 1.49 36.281 -0.197 1 92.38 102 ASP B CA 1
ATOM 3439 C C . ASP B 1 102 ? 1.003 37.469 -1.013 1 92.38 102 ASP B C 1
ATOM 3441 O O . ASP B 1 102 ? 1.759 38.031 -1.804 1 92.38 102 ASP B O 1
ATOM 3445 N N . THR B 1 103 ? -0.22 37.75 -0.911 1 93.88 103 THR B N 1
ATOM 3446 C CA . THR B 1 103 ? -0.83 38.969 -1.429 1 93.88 103 THR B CA 1
ATOM 3447 C C . THR B 1 103 ? -1.501 39.781 -0.307 1 93.88 103 THR B C 1
ATOM 3449 O O . THR B 1 103 ? -1.732 39.25 0.781 1 93.88 103 THR B O 1
ATOM 3452 N N . PRO B 1 104 ? -1.769 41 -0.547 1 92.38 104 PRO B N 1
ATOM 3453 C CA . PRO B 1 104 ? -2.48 41.719 0.491 1 92.38 104 PRO B CA 1
ATOM 3454 C C . PRO B 1 104 ? -3.805 41.094 0.884 1 92.38 104 PRO B C 1
ATOM 3456 O O . PRO B 1 104 ? -4.25 41.219 2.025 1 92.38 104 PRO B O 1
ATOM 3459 N N . GLY B 1 105 ? -4.359 40.375 -0.001 1 94.81 105 GLY B N 1
ATOM 3460 C CA . GLY B 1 105 ? -5.664 39.781 0.241 1 94.81 105 GLY B CA 1
ATOM 3461 C C . GLY B 1 105 ? -5.59 38.375 0.845 1 94.81 105 GLY B C 1
ATOM 3462 O O . GLY B 1 105 ? -6.617 37.781 1.154 1 94.81 105 GLY B O 1
ATOM 3463 N N . GLY B 1 106 ? -4.402 37.875 0.944 1 95 106 GLY B N 1
ATOM 3464 C CA . GLY B 1 106 ? -4.25 36.562 1.519 1 95 106 GLY B CA 1
ATOM 3465 C C . GLY B 1 106 ? -3.174 35.719 0.836 1 95 106 GLY B C 1
ATOM 3466 O O . GLY B 1 106 ? -2.406 36.25 0.024 1 95 106 GLY B O 1
ATOM 3467 N N . ARG B 1 107 ? -3.115 34.406 1.203 1 95.88 107 ARG B N 1
ATOM 3468 C CA . ARG B 1 107 ? -2.068 33.5 0.765 1 95.88 107 ARG B CA 1
ATOM 3469 C C . ARG B 1 107 ? -2.572 32.594 -0.351 1 95.88 107 ARG B C 1
ATOM 3471 O O . ARG B 1 107 ? -3.709 32.125 -0.308 1 95.88 107 ARG B O 1
ATOM 3478 N N . LEU B 1 108 ? -1.734 32.406 -1.379 1 97.5 108 LEU B N 1
ATOM 3479 C CA . LEU B 1 108 ? -2.016 31.5 -2.496 1 97.5 108 LEU B CA 1
ATOM 3480 C C . LEU B 1 108 ? -1.098 30.281 -2.465 1 97.5 108 LEU B C 1
ATOM 3482 O O . LEU B 1 108 ? 0.127 30.422 -2.5 1 97.5 108 LEU B O 1
ATOM 3486 N N . SER B 1 109 ? -1.736 29.094 -2.393 1 98 109 SER B N 1
ATOM 3487 C CA . SER B 1 109 ? -0.995 27.844 -2.375 1 98 109 SER B CA 1
ATOM 3488 C C . SER B 1 109 ? -0.74 27.328 -3.787 1 98 109 SER B C 1
ATOM 3490 O O . SER B 1 109 ? -1.431 27.719 -4.73 1 98 109 SER B O 1
ATOM 3492 N N . HIS B 1 110 ? 0.236 26.531 -3.982 1 98.44 110 HIS B N 1
ATOM 3493 C CA . HIS B 1 110 ? 0.509 25.797 -5.211 1 98.44 110 HIS B CA 1
ATOM 3494 C C . HIS B 1 110 ? 1.248 24.5 -4.918 1 98.44 110 HIS B C 1
ATOM 3496 O O . HIS B 1 110 ? 1.693 24.266 -3.793 1 98.44 110 HIS B O 1
ATOM 3502 N N . SER B 1 111 ? 1.324 23.656 -5.902 1 98.69 111 SER B N 1
ATOM 3503 C CA . SER B 1 111 ? 1.969 22.359 -5.73 1 98.69 111 SER B CA 1
ATOM 3504 C C . SER B 1 111 ? 3.467 22.453 -5.996 1 98.69 111 SER B C 1
ATOM 3506 O O . SER B 1 111 ? 3.936 23.391 -6.637 1 98.69 111 SER B O 1
ATOM 3508 N N . ILE B 1 112 ? 4.164 21.484 -5.43 1 98.69 112 ILE B N 1
ATOM 3509 C CA . ILE B 1 112 ? 5.598 21.344 -5.676 1 98.69 112 ILE B CA 1
ATOM 3510 C C . ILE B 1 112 ? 5.848 21.156 -7.172 1 98.69 112 ILE B C 1
ATOM 3512 O O . ILE B 1 112 ? 5.125 20.406 -7.836 1 98.69 112 ILE B O 1
ATOM 3516 N N . ARG B 1 113 ? 6.879 21.812 -7.688 1 97.88 113 ARG B N 1
ATOM 3517 C CA . ARG B 1 113 ? 7.238 21.719 -9.094 1 97.88 113 ARG B CA 1
ATOM 3518 C C . ARG B 1 113 ? 7.562 20.281 -9.484 1 97.88 113 ARG B C 1
ATOM 3520 O O . ARG B 1 113 ? 8.242 19.578 -8.734 1 97.88 113 ARG B O 1
ATOM 3527 N N . ASP B 1 114 ? 7.055 19.844 -10.672 1 97.69 114 ASP B N 1
ATOM 3528 C CA . ASP B 1 114 ? 7.305 18.516 -11.242 1 97.69 114 ASP B CA 1
ATOM 3529 C C . ASP B 1 114 ? 6.777 17.422 -10.328 1 97.69 114 ASP B C 1
ATOM 3531 O O . ASP B 1 114 ? 7.379 16.344 -10.227 1 97.69 114 ASP B O 1
ATOM 3535 N N . TRP B 1 115 ? 5.797 17.641 -9.648 1 98.44 115 TRP B N 1
ATOM 3536 C CA . TRP B 1 115 ? 5.168 16.703 -8.727 1 98.44 115 TRP B CA 1
ATOM 3537 C C . TRP B 1 115 ? 3.654 16.688 -8.906 1 98.44 115 TRP B C 1
ATOM 3539 O O . TRP B 1 115 ? 3.066 17.688 -9.344 1 98.44 115 TRP B O 1
ATOM 3549 N N . SER B 1 116 ? 3.004 15.523 -8.672 1 98.75 116 SER B N 1
ATOM 3550 C CA . SER B 1 116 ? 1.581 15.398 -8.961 1 98.75 116 SER B CA 1
ATOM 3551 C C . SER B 1 116 ? 0.948 14.266 -8.164 1 98.75 116 SER B C 1
ATOM 3553 O O . SER B 1 116 ? 1.654 13.445 -7.574 1 98.75 116 SER B O 1
ATOM 3555 N N . VAL B 1 117 ? -0.384 14.273 -8.148 1 98.88 117 VAL B N 1
ATOM 3556 C CA . VAL B 1 117 ? -1.144 13.18 -7.543 1 98.88 117 VAL B CA 1
ATOM 3557 C C . VAL B 1 117 ? -0.793 11.859 -8.234 1 98.88 117 VAL B C 1
ATOM 3559 O O . VAL B 1 117 ? -0.612 10.836 -7.57 1 98.88 117 VAL B O 1
ATOM 3562 N N . GLU B 1 118 ? -0.659 11.867 -9.508 1 98.56 118 GLU B N 1
ATOM 3563 C CA . GLU B 1 118 ? -0.284 10.695 -10.281 1 98.56 118 GLU B CA 1
ATOM 3564 C C . GLU B 1 118 ? 1.047 10.117 -9.812 1 98.56 118 GLU B C 1
ATOM 3566 O O . GLU B 1 118 ? 1.16 8.914 -9.57 1 98.56 118 GLU B O 1
ATOM 3571 N N . LYS B 1 119 ? 2.041 10.977 -9.711 1 98.44 119 LYS B N 1
ATOM 3572 C CA . LYS B 1 119 ? 3.367 10.531 -9.297 1 98.44 119 LYS B CA 1
ATOM 3573 C C . LYS B 1 119 ? 3.332 9.945 -7.887 1 98.44 119 LYS B C 1
ATOM 3575 O O . LYS B 1 119 ? 3.992 8.945 -7.609 1 98.44 119 LYS B O 1
ATOM 3580 N N . ILE B 1 120 ? 2.549 10.578 -7.016 1 98.81 120 ILE B N 1
ATOM 3581 C CA . ILE B 1 120 ? 2.416 10.07 -5.652 1 98.81 120 ILE B CA 1
ATOM 3582 C C . ILE B 1 120 ? 1.812 8.672 -5.676 1 98.81 120 ILE B C 1
ATOM 3584 O O . ILE B 1 120 ? 2.322 7.758 -5.027 1 98.81 120 ILE B O 1
ATOM 3588 N N . LYS B 1 121 ? 0.763 8.5 -6.461 1 98.75 121 LYS B N 1
ATOM 3589 C CA . LYS B 1 121 ? 0.141 7.18 -6.582 1 98.75 121 LYS B CA 1
ATOM 3590 C C . LYS B 1 121 ? 1.122 6.156 -7.145 1 98.75 121 LYS B C 1
ATOM 3592 O O . LYS B 1 121 ? 1.29 5.074 -6.578 1 98.75 121 LYS B O 1
ATOM 3597 N N . ARG B 1 122 ? 1.769 6.492 -8.188 1 98.25 122 ARG B N 1
ATOM 3598 C CA . ARG B 1 122 ? 2.684 5.57 -8.852 1 98.25 122 ARG B CA 1
ATOM 3599 C C . ARG B 1 122 ? 3.842 5.195 -7.93 1 98.25 122 ARG B C 1
ATOM 3601 O O . ARG B 1 122 ? 4.32 4.059 -7.953 1 98.25 122 ARG B O 1
ATOM 3608 N N . ALA B 1 123 ? 4.238 6.09 -7.074 1 97.75 123 ALA B N 1
ATOM 3609 C CA . ALA B 1 123 ? 5.379 5.863 -6.188 1 97.75 123 ALA B CA 1
ATOM 3610 C C . ALA B 1 123 ? 4.984 4.996 -4.996 1 97.75 123 ALA B C 1
ATOM 3612 O O . ALA B 1 123 ? 5.84 4.582 -4.211 1 97.75 123 ALA B O 1
ATOM 3613 N N . GLY B 1 124 ? 3.689 4.777 -4.816 1 97.56 124 GLY B N 1
ATOM 3614 C CA . GLY B 1 124 ? 3.246 3.871 -3.773 1 97.56 124 GLY B CA 1
ATOM 3615 C C . GLY B 1 124 ? 2.656 4.586 -2.572 1 97.56 124 GLY B C 1
ATOM 3616 O O . GLY B 1 124 ? 2.498 3.99 -1.504 1 97.56 124 GLY B O 1
ATOM 3617 N N . GLY B 1 125 ? 2.404 5.879 -2.74 1 98.56 125 GLY B N 1
ATOM 3618 C CA . GLY B 1 125 ? 1.748 6.598 -1.658 1 98.56 125 GLY B CA 1
ATOM 3619 C C . GLY B 1 125 ? 0.375 6.043 -1.323 1 98.56 125 GLY B C 1
ATOM 3620 O O . GLY B 1 125 ? -0.357 5.605 -2.213 1 98.56 125 GLY B O 1
ATOM 3621 N N . ASP B 1 126 ? 0.004 6.109 -0.018 1 98.81 126 ASP B N 1
ATOM 3622 C CA . ASP B 1 126 ? -1.309 5.664 0.442 1 98.81 126 ASP B CA 1
ATOM 3623 C C . ASP B 1 126 ? -2.275 6.844 0.561 1 98.81 126 ASP B C 1
ATOM 3625 O O . ASP B 1 126 ? -3.486 6.648 0.684 1 98.81 126 ASP B O 1
ATOM 3629 N N . GLY B 1 127 ? -1.751 8.008 0.517 1 98.88 127 GLY B N 1
ATOM 3630 C CA . GLY B 1 127 ? -2.529 9.234 0.588 1 98.88 127 GLY B CA 1
ATOM 3631 C C . GLY B 1 127 ? -1.77 10.453 0.104 1 98.88 127 GLY B C 1
ATOM 3632 O O . GLY B 1 127 ? -0.537 10.469 0.117 1 98.88 127 GLY B O 1
ATOM 3633 N N . VAL B 1 128 ? -2.504 11.438 -0.362 1 98.94 128 VAL B N 1
ATOM 3634 C CA . VAL B 1 128 ? -1.99 12.734 -0.793 1 98.94 128 VAL B CA 1
ATOM 3635 C C . VAL B 1 128 ? -2.336 13.805 0.244 1 98.94 128 VAL B C 1
ATOM 3637 O O . VAL B 1 128 ? -3.508 13.992 0.58 1 98.94 128 VAL B O 1
ATOM 3640 N N . LYS B 1 129 ? -1.316 14.43 0.742 1 98.94 129 LYS B N 1
ATOM 3641 C CA . LYS B 1 129 ? -1.579 15.492 1.705 1 98.94 129 LYS B CA 1
ATOM 3642 C C . LYS B 1 129 ? -1.361 16.859 1.078 1 98.94 129 LYS B C 1
ATOM 3644 O O . LYS B 1 129 ? -0.365 17.094 0.387 1 98.94 129 LYS B O 1
ATOM 3649 N N . VAL B 1 130 ? -2.299 17.766 1.311 1 98.88 130 VAL B N 1
ATOM 3650 C CA . VAL B 1 130 ? -2.197 19.156 0.878 1 98.88 130 VAL B CA 1
ATOM 3651 C C . VAL B 1 130 ? -2.521 20.078 2.045 1 98.88 130 VAL B C 1
ATOM 3653 O O . VAL B 1 130 ? -3.555 19.922 2.703 1 98.88 130 VAL B O 1
ATOM 3656 N N . LEU B 1 131 ? -1.623 20.906 2.328 1 98.25 131 LEU B N 1
ATOM 3657 C CA . LEU B 1 131 ? -1.926 22.031 3.213 1 98.25 131 LEU B CA 1
ATOM 3658 C C . LEU B 1 131 ? -2.498 23.203 2.43 1 98.25 131 LEU B C 1
ATOM 3660 O O . LEU B 1 131 ? -1.843 23.734 1.527 1 98.25 131 LEU B O 1
ATOM 3664 N N . ALA B 1 132 ? -3.674 23.562 2.701 1 97.44 132 ALA B N 1
ATOM 3665 C CA . ALA B 1 132 ? -4.273 24.781 2.16 1 97.44 132 ALA B CA 1
ATOM 3666 C C . ALA B 1 132 ? -4.379 25.859 3.23 1 97.44 132 ALA B C 1
ATOM 3668 O O . ALA B 1 132 ? -5.051 25.672 4.25 1 97.44 132 ALA B O 1
ATOM 3669 N N . TRP B 1 133 ? -3.703 26.969 2.959 1 96 133 TRP B N 1
ATOM 3670 C CA . TRP B 1 133 ? -3.92 28.156 3.76 1 96 133 TRP B CA 1
ATOM 3671 C C . TRP B 1 133 ? -5.262 28.812 3.422 1 96 133 TRP B C 1
ATOM 3673 O O . TRP B 1 133 ? -5.496 29.203 2.275 1 96 133 TRP B O 1
ATOM 3683 N N . TYR B 1 134 ? -6.082 28.922 4.461 1 96.56 134 TYR B N 1
ATOM 3684 C CA . TYR B 1 134 ? -7.414 29.406 4.121 1 96.56 134 TYR B CA 1
ATOM 3685 C C . TYR B 1 134 ? -7.957 30.312 5.211 1 96.56 134 TYR B C 1
ATOM 3687 O O . TYR B 1 134 ? -7.902 29.984 6.398 1 96.56 134 TYR B O 1
ATOM 3695 N N . ARG B 1 135 ? -8.391 31.422 4.828 1 95 135 ARG B N 1
ATOM 3696 C CA . ARG B 1 135 ? -9.133 32.406 5.613 1 95 135 ARG B CA 1
ATOM 3697 C C . ARG B 1 135 ? -10.453 32.75 4.938 1 95 135 ARG B C 1
ATOM 3699 O O . ARG B 1 135 ? -10.461 33.438 3.9 1 95 135 ARG B O 1
ATOM 3706 N N . PRO B 1 136 ? -11.555 32.344 5.625 1 97.12 136 PRO B N 1
ATOM 3707 C CA . PRO B 1 136 ? -12.844 32.625 4.988 1 97.12 136 PRO B CA 1
ATOM 3708 C C . PRO B 1 136 ? -13.078 34.125 4.73 1 97.12 136 PRO B C 1
ATOM 3710 O O . PRO B 1 136 ? -13.945 34.469 3.932 1 97.12 136 PRO B O 1
ATOM 3713 N N . ASP B 1 137 ? -12.344 34.969 5.453 1 96.31 137 ASP B N 1
ATOM 3714 C CA . ASP B 1 137 ? -12.508 36.406 5.305 1 96.31 137 ASP B CA 1
ATOM 3715 C C . ASP B 1 137 ? -11.422 37 4.41 1 96.31 137 ASP B C 1
ATOM 3717 O O . ASP B 1 137 ? -11.172 38.219 4.434 1 96.31 137 ASP B O 1
ATOM 3721 N N . ALA B 1 138 ? -10.711 36.188 3.652 1 97 138 ALA B N 1
ATOM 3722 C CA . ALA B 1 138 ? -9.711 36.656 2.697 1 97 138 ALA B CA 1
ATOM 3723 C C . ALA B 1 138 ? -10.383 37.281 1.48 1 97 138 ALA B C 1
ATOM 3725 O O . ALA B 1 138 ? -11.609 37.281 1.356 1 97 138 ALA B O 1
ATOM 3726 N N . ALA B 1 139 ? -9.57 37.906 0.596 1 97.81 139 ALA B N 1
ATOM 3727 C CA . ALA B 1 139 ? -10.07 38.562 -0.623 1 97.81 139 ALA B CA 1
ATOM 3728 C C . ALA B 1 139 ? -10.711 37.531 -1.55 1 97.81 139 ALA B C 1
ATOM 3730 O O . ALA B 1 139 ? -10.266 36.375 -1.62 1 97.81 139 ALA B O 1
ATOM 3731 N N . PRO B 1 140 ? -11.742 37.938 -2.34 1 98.19 140 PRO B N 1
ATOM 3732 C CA . PRO B 1 140 ? -12.5 37 -3.182 1 98.19 140 PRO B CA 1
ATOM 3733 C C . PRO B 1 140 ? -11.617 36.25 -4.152 1 98.19 140 PRO B C 1
ATOM 3735 O O . PRO B 1 140 ? -11.852 35.062 -4.398 1 98.19 140 PRO B O 1
ATOM 3738 N N . ASP B 1 141 ? -10.688 36.875 -4.699 1 98.06 141 ASP B N 1
ATOM 3739 C CA . ASP B 1 141 ? -9.812 36.188 -5.66 1 98.06 141 ASP B CA 1
ATOM 3740 C C . ASP B 1 141 ? -8.953 35.125 -4.977 1 98.06 141 ASP B C 1
ATOM 3742 O O . ASP B 1 141 ? -8.648 34.094 -5.566 1 98.06 141 ASP B O 1
ATOM 3746 N N . VAL B 1 142 ? -8.523 35.406 -3.744 1 98.19 142 VAL B N 1
ATOM 3747 C CA . VAL B 1 142 ? -7.754 34.438 -2.961 1 98.19 142 VAL B CA 1
ATOM 3748 C C . VAL B 1 142 ? -8.625 33.25 -2.617 1 98.19 142 VAL B C 1
ATOM 3750 O O . VAL B 1 142 ? -8.203 32.094 -2.764 1 98.19 142 VAL B O 1
ATOM 3753 N N . LEU B 1 143 ? -9.852 33.531 -2.203 1 98.62 143 LEU B N 1
ATOM 3754 C CA . LEU B 1 143 ? -10.797 32.469 -1.905 1 98.62 143 LEU B CA 1
ATOM 3755 C C . LEU B 1 143 ? -11.031 31.578 -3.133 1 98.62 143 LEU B C 1
ATOM 3757 O O . LEU B 1 143 ? -11.008 30.359 -3.037 1 98.62 143 LEU B O 1
ATOM 3761 N N . ALA B 1 144 ? -11.227 32.219 -4.25 1 98.62 144 ALA B N 1
ATOM 3762 C CA . ALA B 1 144 ? -11.469 31.5 -5.496 1 98.62 144 ALA B CA 1
ATOM 3763 C C . ALA B 1 144 ? -10.281 30.609 -5.852 1 98.62 144 ALA B C 1
ATOM 3765 O O . ALA B 1 144 ? -10.461 29.469 -6.25 1 98.62 144 ALA B O 1
ATOM 3766 N N . HIS B 1 145 ? -9.109 31.188 -5.715 1 98.69 145 HIS B N 1
ATOM 3767 C CA . HIS B 1 145 ? -7.902 30.438 -6.023 1 98.69 145 HIS B CA 1
ATOM 3768 C C . HIS B 1 145 ? -7.777 29.203 -5.141 1 98.69 145 HIS B C 1
ATOM 3770 O O . HIS B 1 145 ? -7.551 28.094 -5.637 1 98.69 145 HIS B O 1
ATOM 3776 N N . GLN B 1 146 ? -7.91 29.406 -3.832 1 98.75 146 GLN B N 1
ATOM 3777 C CA . GLN B 1 146 ? -7.742 28.297 -2.891 1 98.75 146 GLN B CA 1
ATOM 3778 C C . GLN B 1 146 ? -8.805 27.219 -3.107 1 98.75 146 GLN B C 1
ATOM 3780 O O . GLN B 1 146 ? -8.508 26.031 -3.062 1 98.75 146 GLN B O 1
ATOM 3785 N N . LYS B 1 147 ? -10.008 27.641 -3.328 1 98.88 147 LYS B N 1
ATOM 3786 C CA . LYS B 1 147 ? -11.094 26.688 -3.59 1 98.88 147 LYS B CA 1
ATOM 3787 C C . LYS B 1 147 ? -10.836 25.891 -4.863 1 98.88 147 LYS B C 1
ATOM 3789 O O . LYS B 1 147 ? -11.008 24.672 -4.887 1 98.88 147 LYS B O 1
ATOM 3794 N N . ASP B 1 148 ? -10.406 26.531 -5.898 1 98.81 148 ASP B N 1
ATOM 3795 C CA . ASP B 1 148 ? -10.102 25.875 -7.16 1 98.81 148 ASP B CA 1
ATOM 3796 C C . ASP B 1 148 ? -8.93 24.906 -7 1 98.81 148 ASP B C 1
ATOM 3798 O O . ASP B 1 148 ? -8.953 23.797 -7.539 1 98.81 148 ASP B O 1
ATOM 3802 N N . TYR B 1 149 ? -7.941 25.375 -6.309 1 98.81 149 TYR B N 1
ATOM 3803 C CA . TYR B 1 149 ? -6.77 24.547 -6.051 1 98.81 149 TYR B CA 1
ATOM 3804 C C . TYR B 1 149 ? -7.164 23.25 -5.352 1 98.81 149 TYR B C 1
ATOM 3806 O O . TYR B 1 149 ? -6.832 22.156 -5.816 1 98.81 149 TYR B O 1
ATOM 3814 N N . VAL B 1 150 ? -7.918 23.344 -4.27 1 98.88 150 VAL B N 1
ATOM 3815 C CA . VAL B 1 150 ? -8.344 22.188 -3.48 1 98.88 150 VAL B CA 1
ATOM 3816 C C . VAL B 1 150 ? -9.258 21.297 -4.316 1 98.88 150 VAL B C 1
ATOM 3818 O O . VAL B 1 150 ? -9.125 20.062 -4.305 1 98.88 150 VAL B O 1
ATOM 3821 N N . ARG B 1 151 ? -10.133 21.891 -5.082 1 98.88 151 ARG B N 1
ATOM 3822 C CA . ARG B 1 151 ? -11.078 21.156 -5.906 1 98.88 151 ARG B CA 1
ATOM 3823 C C . ARG B 1 151 ? -10.359 20.344 -6.98 1 98.88 151 ARG B C 1
ATOM 3825 O O . ARG B 1 151 ? -10.68 19.188 -7.215 1 98.88 151 ARG B O 1
ATOM 3832 N N . THR B 1 152 ? -9.391 20.969 -7.645 1 98.81 152 THR B N 1
ATOM 3833 C CA . THR B 1 152 ? -8.641 20.312 -8.719 1 98.81 152 THR B CA 1
ATOM 3834 C C . THR B 1 152 ? -7.883 19.109 -8.188 1 98.81 152 THR B C 1
ATOM 3836 O O . THR B 1 152 ? -7.828 18.062 -8.844 1 98.81 152 THR B O 1
ATOM 3839 N N . ILE B 1 153 ? -7.352 19.219 -7.059 1 98.88 153 ILE B N 1
ATOM 3840 C CA . ILE B 1 153 ? -6.621 18.125 -6.445 1 98.88 153 ILE B CA 1
ATOM 3841 C C . ILE B 1 153 ? -7.594 17 -6.082 1 98.88 153 ILE B C 1
ATOM 3843 O O . ILE B 1 153 ? -7.281 15.82 -6.246 1 98.88 153 ILE B O 1
ATOM 3847 N N . GLY B 1 154 ? -8.773 17.391 -5.535 1 98.75 154 GLY B N 1
ATOM 3848 C CA . GLY B 1 154 ? -9.789 16.375 -5.266 1 98.75 154 GLY B CA 1
ATOM 3849 C C . GLY B 1 154 ? -10.172 15.57 -6.492 1 98.75 154 GLY B C 1
ATOM 3850 O O . GLY B 1 154 ? -10.352 14.359 -6.406 1 98.75 154 GLY B O 1
ATOM 3851 N N . GLU B 1 155 ? -10.281 16.219 -7.633 1 98.62 155 GLU B N 1
ATOM 3852 C CA . GLU B 1 155 ? -10.586 15.547 -8.891 1 98.62 155 GLU B CA 1
ATOM 3853 C C . GLU B 1 155 ? -9.477 14.57 -9.273 1 98.62 155 GLU B C 1
ATOM 3855 O O . GLU B 1 155 ? -9.75 13.445 -9.688 1 98.62 155 GLU B O 1
ATOM 3860 N N . ALA B 1 156 ? -8.273 15.023 -9.125 1 98.81 156 ALA B N 1
ATOM 3861 C CA . ALA B 1 156 ? -7.141 14.156 -9.438 1 98.81 156 ALA B CA 1
ATOM 3862 C C . ALA B 1 156 ? -7.105 12.945 -8.5 1 98.81 156 ALA B C 1
ATOM 3864 O O . ALA B 1 156 ? -6.852 11.82 -8.938 1 98.81 156 ALA B O 1
ATOM 3865 N N . CYS B 1 157 ? -7.359 13.195 -7.211 1 98.81 157 CYS B N 1
ATOM 3866 C CA . CYS B 1 157 ? -7.355 12.102 -6.242 1 98.81 157 CYS B CA 1
ATOM 3867 C C . CYS B 1 157 ? -8.453 11.094 -6.551 1 98.81 157 CYS B C 1
ATOM 3869 O O . CYS B 1 157 ? -8.273 9.891 -6.344 1 98.81 157 CYS B O 1
ATOM 3871 N N . ARG B 1 158 ? -9.586 11.562 -7.008 1 97.75 158 ARG B N 1
ATOM 3872 C CA . ARG B 1 158 ? -10.648 10.656 -7.445 1 97.75 158 ARG B CA 1
ATOM 3873 C C . ARG B 1 158 ? -10.211 9.844 -8.656 1 97.75 158 ARG B C 1
ATOM 3875 O O . ARG B 1 158 ? -10.414 8.633 -8.703 1 97.75 158 ARG B O 1
ATOM 3882 N N . ARG B 1 159 ? -9.578 10.477 -9.594 1 97.19 159 ARG B N 1
ATOM 3883 C CA . ARG B 1 159 ? -9.141 9.828 -10.82 1 97.19 159 ARG B CA 1
ATOM 3884 C C . ARG B 1 159 ? -8.117 8.734 -10.523 1 97.19 159 ARG B C 1
ATOM 3886 O O . ARG B 1 159 ? -8.211 7.629 -11.07 1 97.19 159 ARG B O 1
ATOM 3893 N N . TRP B 1 160 ? -7.215 9.008 -9.648 1 98.12 160 TRP B N 1
ATOM 3894 C CA . TRP B 1 160 ? -6.137 8.07 -9.344 1 98.12 160 TRP B CA 1
ATOM 3895 C C . TRP B 1 160 ? -6.508 7.168 -8.172 1 98.12 160 TRP B C 1
ATOM 3897 O O . TRP B 1 160 ? -5.723 6.301 -7.781 1 98.12 160 TRP B O 1
ATOM 3907 N N . ASP B 1 161 ? -7.727 7.391 -7.637 1 98.19 161 ASP B N 1
ATOM 3908 C CA . ASP B 1 161 ? -8.312 6.594 -6.562 1 98.19 161 ASP B CA 1
ATOM 3909 C C . ASP B 1 161 ? -7.355 6.488 -5.379 1 98.19 161 ASP B C 1
ATOM 3911 O O . ASP B 1 161 ? -7.047 5.391 -4.918 1 98.19 161 ASP B O 1
ATOM 3915 N N . ILE B 1 162 ? -6.953 7.613 -4.867 1 98.81 162 ILE B N 1
ATOM 3916 C CA . ILE B 1 162 ? -6.062 7.73 -3.719 1 98.81 162 ILE B CA 1
ATOM 3917 C C . ILE B 1 162 ? -6.637 8.734 -2.723 1 98.81 162 ILE B C 1
ATOM 3919 O O . ILE B 1 162 ? -7.195 9.766 -3.117 1 98.81 162 ILE B O 1
ATOM 3923 N N . PRO B 1 163 ? -6.547 8.453 -1.38 1 98.94 163 PRO B N 1
ATOM 3924 C CA . PRO B 1 163 ? -7.113 9.359 -0.375 1 98.94 163 PRO B CA 1
ATOM 3925 C C . PRO B 1 163 ? -6.504 10.758 -0.436 1 98.94 163 PRO B C 1
ATOM 3927 O O . PRO B 1 163 ? -5.301 10.898 -0.65 1 98.94 163 PRO B O 1
ATOM 3930 N N . TYR B 1 164 ? -7.422 11.688 -0.259 1 98.94 164 TYR B N 1
ATOM 3931 C CA . TYR B 1 164 ? -7.07 13.102 -0.165 1 98.94 164 TYR B CA 1
ATOM 3932 C C . TYR B 1 164 ? -7.074 13.57 1.285 1 98.94 164 TYR B C 1
ATOM 3934 O O . TYR B 1 164 ? -8.141 13.695 1.897 1 98.94 164 TYR B O 1
ATOM 3942 N N . VAL B 1 165 ? -5.879 13.844 1.861 1 98.94 165 VAL B N 1
ATOM 3943 C CA . VAL B 1 165 ? -5.719 14.406 3.199 1 98.94 165 VAL B CA 1
ATOM 3944 C C . VAL B 1 165 ? -5.586 15.922 3.111 1 98.94 165 VAL B C 1
ATOM 3946 O O . VAL B 1 165 ? -4.586 16.438 2.605 1 98.94 165 VAL B O 1
ATOM 3949 N N . LEU B 1 166 ? -6.551 16.625 3.584 1 98.94 166 LEU B N 1
ATOM 3950 C CA . LEU B 1 166 ? -6.547 18.078 3.494 1 98.94 166 LEU B CA 1
ATOM 3951 C C . LEU B 1 166 ? -6.238 18.703 4.848 1 98.94 166 LEU B C 1
ATOM 3953 O O . LEU B 1 166 ? -6.996 18.547 5.805 1 98.94 166 LEU B O 1
ATOM 3957 N N . GLU B 1 167 ? -5.152 19.359 4.902 1 98.69 167 GLU B N 1
ATOM 3958 C CA . GLU B 1 167 ? -4.762 20.172 6.047 1 98.69 167 GLU B CA 1
ATOM 3959 C C . GLU B 1 167 ? -5.215 21.625 5.871 1 98.69 167 GLU B C 1
ATOM 3961 O O . GLU B 1 167 ? -4.898 22.25 4.863 1 98.69 167 GLU B O 1
ATOM 3966 N N . LEU B 1 168 ? -5.926 22.078 6.812 1 97.25 168 LEU B N 1
ATOM 3967 C CA . LEU B 1 168 ? -6.422 23.453 6.762 1 97.25 168 LEU B CA 1
ATOM 3968 C C . LEU B 1 168 ? -5.812 24.297 7.879 1 97.25 168 LEU B C 1
ATOM 3970 O O . LEU B 1 168 ? -5.895 23.922 9.055 1 97.25 168 LEU B O 1
ATOM 3974 N N . LEU B 1 169 ? -5.262 25.391 7.5 1 96 169 LEU B N 1
ATOM 3975 C CA . LEU B 1 169 ? -4.645 26.281 8.469 1 96 169 LEU B CA 1
ATOM 3976 C C . LEU B 1 169 ? -5.117 27.719 8.25 1 96 169 LEU B C 1
ATOM 3978 O O . LEU B 1 169 ? -5.012 28.25 7.145 1 96 169 LEU B O 1
ATOM 3982 N N . VAL B 1 170 ? -5.602 28.266 9.312 1 94.81 170 VAL B N 1
ATOM 3983 C CA . VAL B 1 170 ? -5.824 29.703 9.344 1 94.81 170 VAL B CA 1
ATOM 3984 C C . VAL B 1 170 ? -4.5 30.438 9.57 1 94.81 170 VAL B C 1
ATOM 3986 O O . VAL B 1 170 ? -3.619 29.922 10.266 1 94.81 170 VAL B O 1
ATOM 3989 N N . TYR B 1 171 ? -4.34 31.547 8.945 1 92.56 171 TYR B N 1
ATOM 3990 C CA . TYR B 1 171 ? -3.074 32.281 8.992 1 92.56 171 TYR B CA 1
ATOM 3991 C C . TYR B 1 171 ? -3.309 33.781 9.188 1 92.56 171 TYR B C 1
ATOM 3993 O O . TYR B 1 171 ? -4.391 34.281 8.883 1 92.56 171 TYR B O 1
ATOM 4001 N N . PRO B 1 172 ? -2.371 34.438 9.766 1 91.25 172 PRO B N 1
ATOM 4002 C CA . PRO B 1 172 ? -2.502 35.906 9.836 1 91.25 172 PRO B CA 1
ATOM 4003 C C . PRO B 1 172 ? -2.26 36.594 8.492 1 91.25 172 PRO B C 1
ATOM 4005 O O . PRO B 1 172 ? -1.393 36.156 7.727 1 91.25 172 PRO B O 1
ATOM 4008 N N . PHE B 1 173 ? -3.018 37.656 8.242 1 89.75 173 PHE B N 1
ATOM 4009 C CA . PHE B 1 173 ? -2.816 38.438 7.012 1 89.75 173 PHE B CA 1
ATOM 4010 C C . PHE B 1 173 ? -1.5 39.188 7.055 1 89.75 173 PHE B C 1
ATOM 4012 O O . PHE B 1 173 ? -0.968 39.469 8.133 1 89.75 173 PHE B O 1
ATOM 4019 N N . PRO B 1 174 ? -1.025 39.531 5.855 1 84.12 174 PRO B N 1
ATOM 4020 C CA . PRO B 1 174 ? 0.252 40.25 5.816 1 84.12 174 PRO B CA 1
ATOM 4021 C C . PRO B 1 174 ? 0.219 41.562 6.605 1 84.12 174 PRO B C 1
ATOM 4023 O O . PRO B 1 174 ? 1.237 41.969 7.168 1 84.12 174 PRO B O 1
ATOM 4026 N N . LYS B 1 175 ? -0.88 42.156 6.699 1 83.88 175 LYS B N 1
ATOM 4027 C CA . LYS B 1 175 ? -0.975 43.438 7.371 1 83.88 175 LYS B CA 1
ATOM 4028 C C . LYS B 1 175 ? -1.081 43.281 8.883 1 83.88 175 LYS B C 1
ATOM 4030 O O . LYS B 1 175 ? -0.962 44.25 9.633 1 83.88 175 LYS B O 1
ATOM 4035 N N . SER B 1 176 ? -1.276 42.094 9.305 1 83.44 176 SER B N 1
ATOM 4036 C CA . SER B 1 176 ? -1.407 41.812 10.727 1 83.44 176 SER B CA 1
ATOM 4037 C C . SER B 1 176 ? -0.085 42.031 11.453 1 83.44 176 SER B C 1
ATOM 4039 O O . SER B 1 176 ? 0.981 41.719 10.93 1 83.44 176 SER B O 1
ATOM 4041 N N . ALA B 1 177 ? -0.158 42.594 12.672 1 80.25 177 ALA B N 1
ATOM 4042 C CA . ALA B 1 177 ? 1.022 42.781 13.516 1 80.25 177 ALA B CA 1
ATOM 4043 C C . ALA B 1 177 ? 1.694 41.438 13.797 1 80.25 177 ALA B C 1
ATOM 4045 O O . ALA B 1 177 ? 2.912 41.375 13.984 1 80.25 177 ALA B O 1
ATOM 4046 N N . GLY B 1 178 ? 0.972 40.375 13.695 1 75.69 178 GLY B N 1
ATOM 4047 C CA . GLY B 1 178 ? 1.474 39.031 13.953 1 75.69 178 GLY B CA 1
ATOM 4048 C C . GLY B 1 178 ? 1.796 38.25 12.688 1 75.69 178 GLY B C 1
ATOM 4049 O O . GLY B 1 178 ? 1.823 37.031 12.695 1 75.69 178 GLY B O 1
ATOM 4050 N N . HIS B 1 179 ? 2.004 38.969 11.703 1 77.5 179 HIS B N 1
ATOM 4051 C CA . HIS B 1 179 ? 2.271 38.312 10.43 1 77.5 179 HIS B CA 1
ATOM 4052 C C . HIS B 1 179 ? 3.523 37.438 10.516 1 77.5 179 HIS B C 1
ATOM 4054 O O . HIS B 1 179 ? 4.527 37.844 11.102 1 77.5 179 HIS B O 1
ATOM 4060 N N . THR B 1 180 ? 3.389 36.219 10.062 1 74.75 180 THR B N 1
ATOM 4061 C CA . THR B 1 180 ? 4.492 35.25 9.977 1 74.75 180 THR B CA 1
ATOM 4062 C C . THR B 1 180 ? 4.289 34.312 8.797 1 74.75 180 THR B C 1
ATOM 4064 O O . THR B 1 180 ? 3.158 34.062 8.367 1 74.75 180 THR B O 1
ATOM 4067 N N . THR B 1 181 ? 5.43 33.812 8.273 1 75.25 181 THR B N 1
ATOM 4068 C CA . THR B 1 181 ? 5.363 32.812 7.227 1 75.25 181 THR B CA 1
ATOM 4069 C C . THR B 1 181 ? 5.285 31.422 7.828 1 75.25 181 THR B C 1
ATOM 4071 O O . THR B 1 181 ? 4.93 30.453 7.141 1 75.25 181 THR B O 1
ATOM 4074 N N . ASP B 1 182 ? 5.57 31.422 9.078 1 77.06 182 ASP B N 1
ATOM 4075 C CA . ASP B 1 182 ? 5.457 30.156 9.789 1 77.06 182 ASP B CA 1
ATOM 4076 C C . ASP B 1 182 ? 4.066 29.984 10.391 1 77.06 182 ASP B C 1
ATOM 4078 O O . ASP B 1 182 ? 3.365 30.969 10.633 1 77.06 182 ASP B O 1
ATOM 4082 N N . TYR B 1 183 ? 3.701 28.797 10.438 1 78.38 183 TYR B N 1
ATOM 4083 C CA . TYR B 1 183 ? 2.455 28.562 11.164 1 78.38 183 TYR B CA 1
ATOM 4084 C C . TYR B 1 183 ? 2.629 28.859 12.648 1 78.38 183 TYR B C 1
ATOM 4086 O O . TYR B 1 183 ? 3.539 28.328 13.289 1 78.38 183 TYR B O 1
ATOM 4094 N N . VAL B 1 184 ? 1.824 29.719 13.125 1 72.25 184 VAL B N 1
ATOM 4095 C CA . VAL B 1 184 ? 1.752 30.047 14.555 1 72.25 184 VAL B CA 1
ATOM 4096 C C . VAL B 1 184 ? 0.294 30.047 15.008 1 72.25 184 VAL B C 1
ATOM 4098 O O . VAL B 1 184 ? -0.616 30.203 14.188 1 72.25 184 VAL B O 1
ATOM 4101 N N . GLU B 1 185 ? 0.163 29.781 16.25 1 79.06 185 GLU B N 1
ATOM 4102 C CA . GLU B 1 185 ? -1.154 30.016 16.828 1 79.06 185 GLU B CA 1
ATOM 4103 C C . GLU B 1 185 ? -1.382 31.5 17.078 1 79.06 185 GLU B C 1
ATOM 4105 O O . GLU B 1 185 ? -1.276 31.969 18.219 1 79.06 185 GLU B O 1
ATOM 4110 N N . ALA B 1 186 ? -1.852 32.125 16.016 1 76 186 ALA B N 1
ATOM 4111 C CA . ALA B 1 186 ? -1.963 33.562 16.062 1 76 186 ALA B CA 1
ATOM 4112 C C . ALA B 1 186 ? -3.17 34 16.875 1 76 186 ALA B C 1
ATOM 4114 O O . ALA B 1 186 ? -4.207 33.344 16.875 1 76 186 ALA B O 1
ATOM 4115 N N . PRO B 1 187 ? -2.938 35.125 17.516 1 76.56 187 PRO B N 1
ATOM 4116 C CA . PRO B 1 187 ? -4.082 35.656 18.25 1 76.56 187 PRO B CA 1
ATOM 4117 C C . PRO B 1 187 ? -5.297 35.906 17.359 1 76.56 187 PRO B C 1
ATOM 4119 O O . PRO B 1 187 ? -6.434 35.875 17.844 1 76.56 187 PRO B O 1
ATOM 4122 N N . GLU B 1 188 ? -5.078 36.156 16.141 1 79.94 188 GLU B N 1
ATOM 4123 C CA . GLU B 1 188 ? -6.148 36.469 15.203 1 79.94 188 GLU B CA 1
ATOM 4124 C C . GLU B 1 188 ? -6.848 35.188 14.734 1 79.94 188 GLU B C 1
ATOM 4126 O O . GLU B 1 188 ? -7.859 35.25 14.031 1 79.94 188 GLU B O 1
ATOM 4131 N N . LYS B 1 189 ? -6.285 34.125 15.086 1 85.94 189 LYS B N 1
ATOM 4132 C CA . LYS B 1 189 ? -6.941 32.875 14.742 1 85.94 189 LYS B CA 1
ATOM 4133 C C . LYS B 1 189 ? -8.164 32.625 15.625 1 85.94 189 LYS B C 1
ATOM 4135 O O . LYS B 1 189 ? -8.086 31.906 16.625 1 85.94 189 LYS B O 1
ATOM 4140 N N . LEU B 1 190 ? -9.258 33.25 15.188 1 91 190 LEU B N 1
ATOM 4141 C CA . LEU B 1 190 ? -10.523 33.031 15.891 1 91 190 LEU B CA 1
ATOM 4142 C C . LEU B 1 190 ? -11.086 31.641 15.602 1 91 190 LEU B C 1
ATOM 4144 O O . LEU B 1 190 ? -11 31.156 14.469 1 91 190 LEU B O 1
ATOM 4148 N N . PRO B 1 191 ? -11.664 31 16.641 1 96.25 191 PRO B N 1
ATOM 4149 C CA . PRO B 1 191 ? -12.188 29.641 16.438 1 96.25 191 PRO B CA 1
ATOM 4150 C C . PRO B 1 191 ? -13.211 29.562 15.312 1 96.25 191 PRO B C 1
ATOM 4152 O O . PRO B 1 191 ? -13.273 28.547 14.602 1 96.25 191 PRO B O 1
ATOM 4155 N N . GLN B 1 192 ? -13.984 30.641 15.102 1 97.44 192 GLN B N 1
ATOM 4156 C CA . GLN B 1 192 ? -15.008 30.641 14.055 1 97.44 192 GLN B CA 1
ATOM 4157 C C . GLN B 1 192 ? -14.375 30.531 12.672 1 97.44 192 GLN B C 1
ATOM 4159 O O . GLN B 1 192 ? -14.953 29.938 11.758 1 97.44 192 GLN B O 1
ATOM 4164 N N . LEU B 1 193 ? -13.195 31.109 12.461 1 97.06 193 LEU B N 1
ATOM 4165 C CA . LEU B 1 193 ? -12.5 31.016 11.188 1 97.06 193 LEU B CA 1
ATOM 4166 C C . LEU B 1 193 ? -12.125 29.578 10.875 1 97.06 193 LEU B C 1
ATOM 4168 O O . LEU B 1 193 ? -12.203 29.141 9.719 1 97.06 193 LEU B O 1
ATOM 4172 N N . VAL B 1 194 ? -11.695 28.828 11.906 1 97.44 194 VAL B N 1
ATOM 4173 C CA . VAL B 1 194 ? -11.367 27.422 11.75 1 97.44 194 VAL B CA 1
ATOM 4174 C C . VAL B 1 194 ? -12.609 26.641 11.328 1 97.44 194 VAL B C 1
ATOM 4176 O O . VAL B 1 194 ? -12.578 25.906 10.344 1 97.44 194 VAL B O 1
ATOM 4179 N N . LEU B 1 195 ? -13.719 26.859 12.047 1 98.56 195 LEU B N 1
ATOM 4180 C CA . LEU B 1 195 ? -14.961 26.141 11.766 1 98.56 195 LEU B CA 1
ATOM 4181 C C . LEU B 1 195 ? -15.469 26.453 10.367 1 98.56 195 LEU B C 1
ATOM 4183 O O . LEU B 1 195 ? -15.867 25.562 9.625 1 98.56 195 LEU B O 1
ATOM 4187 N N . ASP B 1 196 ? -15.422 27.75 9.977 1 98.56 196 ASP B N 1
ATOM 4188 C CA . ASP B 1 196 ? -15.906 28.172 8.664 1 98.56 196 ASP B CA 1
ATOM 4189 C C . ASP B 1 196 ? -15.055 27.562 7.551 1 98.56 196 ASP B C 1
ATOM 4191 O O . ASP B 1 196 ? -15.578 27.234 6.48 1 98.56 196 ASP B O 1
ATOM 4195 N N . SER B 1 197 ? -13.773 27.469 7.801 1 98.44 197 SER B N 1
ATOM 4196 C CA . SER B 1 197 ? -12.883 26.844 6.828 1 98.44 197 SER B CA 1
ATOM 4197 C C . SER B 1 197 ? -13.25 25.375 6.613 1 98.44 197 SER B C 1
ATOM 4199 O O . SER B 1 197 ? -13.391 24.922 5.477 1 98.44 197 SER B O 1
ATOM 4201 N N . VAL B 1 198 ? -13.414 24.641 7.711 1 98.75 198 VAL B N 1
ATOM 4202 C CA . VAL B 1 198 ? -13.742 23.219 7.621 1 98.75 198 VAL B CA 1
ATOM 4203 C C . VAL B 1 198 ? -15.109 23.047 6.965 1 98.75 198 VAL B C 1
ATOM 4205 O O . VAL B 1 198 ? -15.297 22.156 6.129 1 98.75 198 VAL B O 1
ATOM 4208 N N . ALA B 1 199 ? -16.047 23.906 7.305 1 98.75 199 ALA B N 1
ATOM 4209 C CA . ALA B 1 199 ? -17.391 23.844 6.727 1 98.75 199 ALA B CA 1
ATOM 4210 C C . ALA B 1 199 ? -17.344 24.031 5.211 1 98.75 199 ALA B C 1
ATOM 4212 O O . ALA B 1 199 ? -18.031 23.312 4.477 1 98.75 199 ALA B O 1
ATOM 4213 N N . GLU B 1 200 ? -16.547 24.953 4.727 1 98.81 200 GLU B N 1
ATOM 4214 C CA . GLU B 1 200 ? -16.406 25.156 3.289 1 98.81 200 GLU B CA 1
ATOM 4215 C C . GLU B 1 200 ? -15.906 23.891 2.596 1 98.81 200 GLU B C 1
ATOM 4217 O O . GLU B 1 200 ? -16.516 23.422 1.638 1 98.81 200 GLU B O 1
ATOM 4222 N N . PHE B 1 201 ? -14.906 23.344 3.076 1 98.81 201 PHE B N 1
ATOM 4223 C CA . PHE B 1 201 ? -14.227 22.266 2.365 1 98.81 201 PHE B CA 1
ATOM 4224 C C . PHE B 1 201 ? -14.828 20.922 2.729 1 98.81 201 PHE B C 1
ATOM 4226 O O . PHE B 1 201 ? -14.328 19.875 2.301 1 98.81 201 PHE B O 1
ATOM 4233 N N . ALA B 1 202 ? -15.898 20.953 3.551 1 98.44 202 ALA B N 1
ATOM 4234 C CA . ALA B 1 202 ? -16.688 19.75 3.82 1 98.44 202 ALA B CA 1
ATOM 4235 C C . ALA B 1 202 ? -17.609 19.438 2.652 1 98.44 202 ALA B C 1
ATOM 4237 O O . ALA B 1 202 ? -18.172 18.344 2.586 1 98.44 202 ALA B O 1
ATOM 4238 N N . ARG B 1 203 ? -17.766 20.344 1.73 1 98.38 203 ARG B N 1
ATOM 4239 C CA . ARG B 1 203 ? -18.609 20.125 0.564 1 98.38 203 ARG B CA 1
ATOM 4240 C C . ARG B 1 203 ? -18.047 19.016 -0.315 1 98.38 203 ARG B C 1
ATOM 4242 O O . ARG B 1 203 ? -16.828 18.906 -0.502 1 98.38 203 ARG B O 1
ATOM 4249 N N . PRO B 1 204 ? -18.938 18.188 -0.93 1 97.56 204 PRO B N 1
ATOM 4250 C CA . PRO B 1 204 ? -18.516 16.984 -1.633 1 97.56 204 PRO B CA 1
ATOM 4251 C C . PRO B 1 204 ? -17.672 17.281 -2.873 1 97.56 204 PRO B C 1
ATOM 4253 O O . PRO B 1 204 ? -16.875 16.438 -3.305 1 97.56 204 PRO B O 1
ATOM 4256 N N . GLU B 1 205 ? -17.781 18.422 -3.453 1 98.06 205 GLU B N 1
ATOM 4257 C CA . GLU B 1 205 ? -17.094 18.734 -4.695 1 98.06 205 GLU B CA 1
ATOM 4258 C C . GLU B 1 205 ? -15.578 18.75 -4.492 1 98.06 205 GLU B C 1
ATOM 4260 O O . GLU B 1 205 ? -14.82 18.641 -5.457 1 98.06 205 GLU B O 1
ATOM 4265 N N . TYR B 1 206 ? -15.141 18.906 -3.256 1 98.75 206 TYR B N 1
ATOM 4266 C CA . TYR B 1 206 ? -13.703 18.984 -3.004 1 98.75 206 TYR B CA 1
ATOM 4267 C C . TYR B 1 206 ? -13.086 17.609 -2.887 1 98.75 206 TYR B C 1
ATOM 4269 O O . TYR B 1 206 ? -11.867 17.453 -2.998 1 98.75 206 TYR B O 1
ATOM 4277 N N . GLY B 1 207 ? -13.836 16.578 -2.566 1 98.31 207 GLY B N 1
ATOM 4278 C CA . GLY B 1 207 ? -13.391 15.203 -2.604 1 98.31 207 GLY B CA 1
ATOM 4279 C C . GLY B 1 207 ? -12.406 14.859 -1.501 1 98.31 207 GLY B C 1
ATOM 4280 O O . GLY B 1 207 ? -11.531 14.008 -1.68 1 98.31 207 GLY B O 1
ATOM 4281 N N . VAL B 1 208 ? -12.555 15.531 -0.355 1 98.88 208 VAL B N 1
ATOM 4282 C CA . VAL B 1 208 ? -11.656 15.281 0.766 1 98.88 208 VAL B CA 1
ATOM 4283 C C . VAL B 1 208 ? -12.008 13.953 1.432 1 98.88 208 VAL B C 1
ATOM 4285 O O . VAL B 1 208 ? -13.188 13.641 1.611 1 98.88 208 VAL B O 1
ATOM 4288 N N . ASP B 1 209 ? -10.93 13.172 1.836 1 98.81 209 ASP B N 1
ATOM 4289 C CA . ASP B 1 209 ? -11.18 11.859 2.424 1 98.81 209 ASP B CA 1
ATOM 4290 C C . ASP B 1 209 ? -10.758 11.82 3.891 1 98.81 209 ASP B C 1
ATOM 4292 O O . ASP B 1 209 ? -11.172 10.938 4.645 1 98.81 209 ASP B O 1
ATOM 4296 N N . LEU B 1 210 ? -9.891 12.719 4.305 1 98.94 210 LEU B N 1
ATOM 4297 C CA . LEU B 1 210 ? -9.398 12.844 5.672 1 98.94 210 LEU B CA 1
ATOM 4298 C C . LEU B 1 210 ? -8.992 14.289 5.973 1 98.94 210 LEU B C 1
ATOM 4300 O O . LEU B 1 210 ? -8.234 14.898 5.211 1 98.94 210 LEU B O 1
ATOM 4304 N N . TYR B 1 211 ? -9.492 14.82 7.078 1 98.88 211 TYR B N 1
ATOM 4305 C CA . TYR B 1 211 ? -9.086 16.156 7.484 1 98.88 211 TYR B CA 1
ATOM 4306 C C . TYR B 1 211 ? -7.918 16.109 8.461 1 98.88 211 TYR B C 1
ATOM 4308 O O . TYR B 1 211 ? -7.891 15.258 9.359 1 98.88 211 TYR B O 1
ATOM 4316 N N . LYS B 1 212 ? -7.016 16.891 8.195 1 98.88 212 LYS B N 1
ATOM 4317 C CA . LYS B 1 212 ? -5.977 17.234 9.164 1 98.88 212 LYS B CA 1
ATOM 4318 C C . LYS B 1 212 ? -6.152 18.656 9.68 1 98.88 212 LYS B C 1
ATOM 4320 O O . LYS B 1 212 ? -5.859 19.609 8.969 1 98.88 212 LYS B O 1
ATOM 4325 N N . LEU B 1 213 ? -6.551 18.781 10.969 1 98.44 213 LEU B N 1
ATOM 4326 C CA . LEU B 1 213 ? -7.105 20.062 11.391 1 98.44 213 LEU B CA 1
ATOM 4327 C C . LEU B 1 213 ? -6.316 20.641 12.562 1 98.44 213 LEU B C 1
ATOM 4329 O O . LEU B 1 213 ? -5.766 19.891 13.367 1 98.44 213 LEU B O 1
ATOM 4333 N N . GLU B 1 214 ? -6.312 21.922 12.617 1 97.06 214 GLU B N 1
ATOM 4334 C CA . GLU B 1 214 ? -5.77 22.625 13.781 1 97.06 214 GLU B CA 1
ATOM 4335 C C . GLU B 1 214 ? -6.82 22.766 14.875 1 97.06 214 GLU B C 1
ATOM 4337 O O . GLU B 1 214 ? -8.023 22.703 14.602 1 97.06 214 GLU B O 1
ATOM 4342 N N . SER B 1 215 ? -6.336 22.891 16.078 1 96.62 215 SER B N 1
ATOM 4343 C CA . SER B 1 215 ? -7.238 23.172 17.188 1 96.62 215 SER B CA 1
ATOM 4344 C C . SER B 1 215 ? -7.973 24.5 16.984 1 96.62 215 SER B C 1
ATOM 4346 O O . SER B 1 215 ? -7.367 25.484 16.578 1 96.62 215 SER B O 1
ATOM 4348 N N . PRO B 1 216 ? -9.312 24.484 17.219 1 96.75 216 PRO B N 1
ATOM 4349 C CA . PRO B 1 216 ? -10.016 25.766 17.078 1 96.75 216 PRO B CA 1
ATOM 4350 C C . PRO B 1 216 ? -9.539 26.812 18.094 1 96.75 216 PRO B C 1
ATOM 4352 O O . PRO B 1 216 ? -9.602 28.016 17.812 1 96.75 216 PRO B O 1
ATOM 4355 N N . LEU B 1 217 ? -9.086 26.328 19.234 1 95.31 217 LEU B N 1
ATOM 4356 C CA . LEU B 1 217 ? -8.523 27.188 20.266 1 95.31 217 LEU B CA 1
ATOM 4357 C C . LEU B 1 217 ? -7.031 26.906 20.453 1 95.31 217 LEU B C 1
ATOM 4359 O O . LEU B 1 217 ? -6.559 25.797 20.172 1 95.31 217 LEU B O 1
ATOM 4363 N N . PRO B 1 218 ? -6.34 27.969 20.938 1 92.88 218 PRO B N 1
ATOM 4364 C CA . PRO B 1 218 ? -4.922 27.703 21.188 1 92.88 218 PRO B CA 1
ATOM 4365 C C . PRO B 1 218 ? -4.707 26.562 22.188 1 92.88 218 PRO B C 1
ATOM 4367 O O . PRO B 1 218 ? -5.219 26.594 23.297 1 92.88 218 PRO B O 1
ATOM 4370 N N . GLY B 1 219 ? -3.943 25.562 21.781 1 91.94 219 GLY B N 1
ATOM 4371 C CA . GLY B 1 219 ? -3.705 24.375 22.594 1 91.94 219 GLY B CA 1
ATOM 4372 C C . GLY B 1 219 ? -3.078 24.688 23.938 1 91.94 219 GLY B C 1
ATOM 4373 O O . GLY B 1 219 ? -3.381 24.031 24.938 1 91.94 219 GLY B O 1
ATOM 4374 N N . ALA B 1 220 ? -2.307 25.703 23.922 1 90 220 ALA B N 1
ATOM 4375 C CA . ALA B 1 220 ? -1.555 26.062 25.125 1 90 220 ALA B CA 1
ATOM 4376 C C . ALA B 1 220 ? -2.475 26.625 26.203 1 90 220 ALA B C 1
ATOM 4378 O O . ALA B 1 220 ? -2.115 26.656 27.375 1 90 220 ALA B O 1
ATOM 4379 N N . THR B 1 221 ? -3.633 27.016 25.844 1 91 221 THR B N 1
ATOM 4380 C CA . THR B 1 221 ? -4.469 27.734 26.797 1 91 221 THR B CA 1
ATOM 4381 C C . THR B 1 221 ? -5.723 26.938 27.125 1 91 221 THR B C 1
ATOM 4383 O O . THR B 1 221 ? -6.602 27.422 27.844 1 91 221 THR B O 1
ATOM 4386 N N . LEU B 1 222 ? -5.82 25.75 26.641 1 95.38 222 LEU B N 1
ATOM 4387 C CA . LEU B 1 222 ? -7.02 24.953 26.891 1 95.38 222 LEU B CA 1
ATOM 4388 C C . LEU B 1 222 ? -7.145 24.594 28.359 1 95.38 222 LEU B C 1
ATOM 4390 O O . LEU B 1 222 ? -6.176 24.156 28.984 1 95.38 222 LEU B O 1
ATOM 4394 N N . PRO B 1 223 ? -8.359 24.766 28.891 1 96.62 223 PRO B N 1
ATOM 4395 C CA . PRO B 1 223 ? -8.57 24.344 30.281 1 96.62 223 PRO B CA 1
ATOM 4396 C C . PRO B 1 223 ? -8.531 22.828 30.469 1 96.62 223 PRO B C 1
ATOM 4398 O O . PRO B 1 223 ? -8.68 22.094 29.5 1 96.62 223 PRO B O 1
ATOM 4401 N N . ALA B 1 224 ? -8.266 22.453 31.703 1 94.44 224 ALA B N 1
ATOM 4402 C CA . ALA B 1 224 ? -8.359 21.031 32.031 1 94.44 224 ALA B CA 1
ATOM 4403 C C . ALA B 1 224 ? -9.773 20.516 31.797 1 94.44 224 ALA B C 1
ATOM 4405 O O . ALA B 1 224 ? -10.75 21.234 32.031 1 94.44 224 ALA B O 1
ATOM 4406 N N . PRO B 1 225 ? -9.828 19.312 31.297 1 93.12 225 PRO B N 1
ATOM 4407 C CA . PRO B 1 225 ? -11.148 18.719 31.125 1 93.12 225 PRO B CA 1
ATOM 4408 C C . PRO B 1 225 ? -11.781 18.266 32.438 1 93.12 225 PRO B C 1
ATOM 4410 O O . PRO B 1 225 ? -11.922 17.062 32.688 1 93.12 225 PRO B O 1
ATOM 4413 N N . ASP B 1 226 ? -12.227 19.172 33.25 1 93.69 226 ASP B N 1
ATOM 4414 C CA . ASP B 1 226 ? -12.648 18.891 34.594 1 93.69 226 ASP B CA 1
ATOM 4415 C C . ASP B 1 226 ? -14.141 19.141 34.781 1 93.69 226 ASP B C 1
ATOM 4417 O O . ASP B 1 226 ? -14.641 19.172 35.906 1 93.69 226 ASP B O 1
ATOM 4421 N N . GLY B 1 227 ? -14.828 19.391 33.75 1 94.19 227 GLY B N 1
ATOM 4422 C CA . GLY B 1 227 ? -16.266 19.609 33.812 1 94.19 227 GLY B CA 1
ATOM 4423 C C . GLY B 1 227 ? -16.641 21.031 34.188 1 94.19 227 GLY B C 1
ATOM 4424 O O . GLY B 1 227 ? -17.828 21.359 34.281 1 94.19 227 GLY B O 1
ATOM 4425 N N . SER B 1 228 ? -15.711 21.891 34.281 1 97 228 SER B N 1
ATOM 4426 C CA . SER B 1 228 ? -15.961 23.297 34.594 1 97 228 SER B CA 1
ATOM 4427 C C . SER B 1 228 ? -16.656 24.016 33.469 1 97 228 SER B C 1
ATOM 4429 O O . SER B 1 228 ? -16.797 23.453 32.375 1 97 228 SER B O 1
ATOM 4431 N N . ALA B 1 229 ? -17.109 25.203 33.719 1 97.31 229 ALA B N 1
ATOM 4432 C CA . ALA B 1 229 ? -17.734 26.047 32.719 1 97.31 229 ALA B CA 1
ATOM 4433 C C . ALA B 1 229 ? -16.75 26.375 31.594 1 97.31 229 ALA B C 1
ATOM 4435 O O . ALA B 1 229 ? -17.125 26.438 30.422 1 97.31 229 ALA B O 1
ATOM 4436 N N . ALA B 1 230 ? -15.508 26.609 32.031 1 97.19 230 ALA B N 1
ATOM 4437 C CA . ALA B 1 230 ? -14.469 26.891 31.031 1 97.19 230 ALA B CA 1
ATOM 4438 C C . ALA B 1 230 ? -14.234 25.688 30.125 1 97.19 230 ALA B C 1
ATOM 4440 O O . ALA B 1 230 ? -14.094 25.844 28.906 1 97.19 230 ALA B O 1
ATOM 4441 N N . HIS B 1 231 ? -14.195 24.516 30.719 1 97.56 231 HIS B N 1
ATOM 4442 C CA . HIS B 1 231 ? -14.07 23.297 29.938 1 97.56 231 HIS B CA 1
ATOM 4443 C C . HIS B 1 231 ? -15.234 23.141 28.969 1 97.56 231 HIS B C 1
ATOM 4445 O O . HIS B 1 231 ? -15.023 22.906 27.781 1 97.56 231 HIS B O 1
ATOM 4451 N N . ALA B 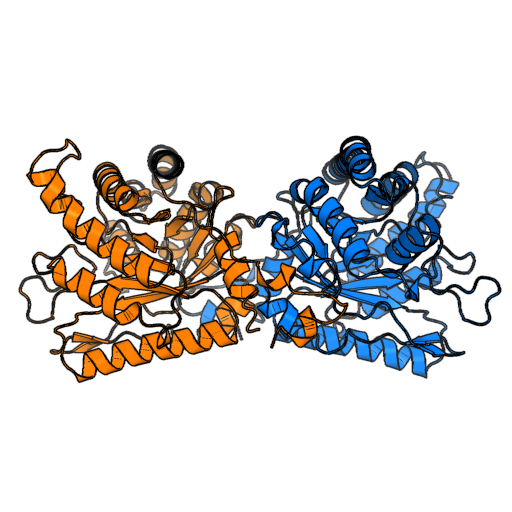1 232 ? -16.375 23.328 29.422 1 97.94 232 ALA B N 1
ATOM 4452 C CA . ALA B 1 232 ? -17.562 23.172 28.594 1 97.94 232 ALA B CA 1
ATOM 4453 C C . ALA B 1 232 ? -17.562 24.156 27.438 1 97.94 232 ALA B C 1
ATOM 4455 O O . ALA B 1 232 ? -17.938 23.812 26.312 1 97.94 232 ALA B O 1
ATOM 4456 N N . ALA B 1 233 ? -17.172 25.359 27.766 1 97.88 233 ALA B N 1
ATOM 4457 C CA . ALA B 1 233 ? -17.141 26.391 26.734 1 97.88 233 ALA B CA 1
ATOM 4458 C C . ALA B 1 233 ? -16.125 26.047 25.641 1 97.88 233 ALA B C 1
ATOM 4460 O O . ALA B 1 233 ? -16.406 26.188 24.453 1 97.88 233 ALA B O 1
ATOM 4461 N N . ALA B 1 234 ? -14.977 25.594 26.047 1 97.94 234 ALA B N 1
ATOM 4462 C CA . ALA B 1 234 ? -13.953 25.188 25.078 1 97.94 234 ALA B CA 1
ATOM 4463 C C . ALA B 1 234 ? -14.398 23.969 24.281 1 97.94 234 ALA B C 1
ATOM 4465 O O . ALA B 1 234 ? -14.227 23.922 23.062 1 97.94 234 ALA B O 1
ATOM 4466 N N . GLN B 1 235 ? -15.023 23 24.938 1 98.56 235 GLN B N 1
ATOM 4467 C CA . GLN B 1 235 ? -15.461 21.766 24.312 1 98.56 235 GLN B CA 1
ATOM 4468 C C . GLN B 1 235 ? -16.484 22.031 23.203 1 98.56 235 GLN B C 1
ATOM 4470 O O . GLN B 1 235 ? -16.5 21.344 22.188 1 98.56 235 GLN B O 1
ATOM 4475 N N . ARG B 1 236 ? -17.25 23.016 23.391 1 98.56 236 ARG B N 1
ATOM 4476 C CA . ARG B 1 236 ? -18.281 23.344 22.422 1 98.56 236 ARG B CA 1
ATOM 4477 C C . ARG B 1 236 ? -17.672 23.625 21.047 1 98.56 236 ARG B C 1
ATOM 4479 O O . ARG B 1 236 ? -18.234 23.266 20.016 1 98.56 236 ARG B O 1
ATOM 4486 N N . TRP B 1 237 ? -16.531 24.281 21 1 98.38 237 TRP B N 1
ATOM 4487 C CA . TRP B 1 237 ? -15.852 24.562 19.75 1 98.38 237 TRP B CA 1
ATOM 4488 C C . TRP B 1 237 ? -15.406 23.281 19.062 1 98.38 237 TRP B C 1
ATOM 4490 O O . TRP B 1 237 ? -15.555 23.125 17.844 1 98.38 237 TRP B O 1
ATOM 4500 N N . PHE B 1 238 ? -14.883 22.375 19.828 1 98.62 238 PHE B N 1
ATOM 4501 C CA . PHE B 1 238 ? -14.469 21.094 19.297 1 98.62 238 PHE B CA 1
ATOM 4502 C C . PHE B 1 238 ? -15.68 20.281 18.828 1 98.62 238 PHE B C 1
ATOM 4504 O O . PHE B 1 238 ? -15.633 19.641 17.781 1 98.62 238 PHE B O 1
ATOM 4511 N N . ASP B 1 239 ? -16.734 20.359 19.625 1 98.81 239 ASP B N 1
ATOM 4512 C CA . ASP B 1 239 ? -17.953 19.641 19.25 1 98.81 239 ASP B CA 1
ATOM 4513 C C . ASP B 1 239 ? -18.5 20.156 17.922 1 98.81 239 ASP B C 1
ATOM 4515 O O . ASP B 1 239 ? -18.953 19.359 17.078 1 98.81 239 ASP B O 1
ATOM 4519 N N . ASP B 1 240 ? -18.484 21.438 17.781 1 98.81 240 ASP B N 1
ATOM 4520 C CA . ASP B 1 240 ? -18.938 22.016 16.531 1 98.81 240 ASP B CA 1
ATOM 4521 C C . ASP B 1 240 ? -18.062 21.562 15.359 1 98.81 240 ASP B C 1
ATOM 4523 O O . ASP B 1 240 ? -18.578 21.234 14.289 1 98.81 240 ASP B O 1
ATOM 4527 N N . LEU B 1 241 ? -16.797 21.562 15.57 1 98.75 241 LEU B N 1
ATOM 4528 C CA . LEU B 1 241 ? -15.867 21.062 14.57 1 98.75 241 LEU B CA 1
ATOM 4529 C C . LEU B 1 241 ? -16.172 19.609 14.211 1 98.75 241 LEU B C 1
ATOM 4531 O O . LEU B 1 241 ? -16.297 19.266 13.039 1 98.75 241 LEU B O 1
ATOM 4535 N N . GLY B 1 242 ? -16.281 18.766 15.211 1 98.75 242 GLY B N 1
ATOM 4536 C CA . GLY B 1 242 ? -16.625 17.375 15.008 1 98.75 242 GLY B CA 1
ATOM 4537 C C . GLY B 1 242 ? -17.953 17.188 14.297 1 98.75 242 GLY B C 1
ATOM 4538 O O . GLY B 1 242 ? -18.094 16.281 13.469 1 98.75 242 GLY B O 1
ATOM 4539 N N . ALA B 1 243 ? -18.922 18.047 14.609 1 98.81 243 ALA B N 1
ATOM 4540 C CA . ALA B 1 243 ? -20.234 17.969 13.984 1 98.81 243 ALA B CA 1
ATOM 4541 C C . ALA B 1 243 ? -20.141 18.203 12.477 1 98.81 243 ALA B C 1
ATOM 4543 O O . ALA B 1 243 ? -20.797 17.516 11.688 1 98.81 243 ALA B O 1
ATOM 4544 N N . ILE B 1 244 ? -19.312 19.188 12.078 1 98.81 244 ILE B N 1
ATOM 4545 C CA . ILE B 1 244 ? -19.109 19.453 10.664 1 98.81 244 ILE B CA 1
ATOM 4546 C C . ILE B 1 244 ? -18.531 18.219 9.977 1 98.81 244 ILE B C 1
ATOM 4548 O O . ILE B 1 244 ? -19 17.797 8.922 1 98.81 244 ILE B O 1
ATOM 4552 N N . CYS B 1 245 ? -17.5 17.641 10.586 1 98.69 245 CYS B N 1
ATOM 4553 C CA . CYS B 1 245 ? -16.844 16.469 10.023 1 98.69 245 CYS B CA 1
ATOM 4554 C C . CYS B 1 245 ? -17.797 15.281 9.945 1 98.69 245 CYS B C 1
ATOM 4556 O O . CYS B 1 245 ? -17.844 14.586 8.93 1 98.69 245 CYS B O 1
ATOM 4558 N N . ARG B 1 246 ? -18.547 15.078 11 1 98.38 246 ARG B N 1
ATOM 4559 C CA . ARG B 1 246 ? -19.516 13.984 11.047 1 98.38 246 ARG B CA 1
ATOM 4560 C C . ARG B 1 246 ? -20.578 14.141 9.969 1 98.38 246 ARG B C 1
ATOM 4562 O O . ARG B 1 246 ? -20.938 13.164 9.297 1 98.38 246 ARG B O 1
ATOM 4569 N N . GLN B 1 247 ? -21.047 15.336 9.828 1 98.38 247 GLN B N 1
ATOM 4570 C CA . GLN B 1 247 ? -22.062 15.594 8.82 1 98.38 247 GLN B CA 1
ATOM 4571 C C . GLN B 1 247 ? -21.516 15.336 7.414 1 98.38 247 GLN B C 1
ATOM 4573 O O . GLN B 1 247 ? -22.234 14.828 6.551 1 98.38 247 GLN B O 1
ATOM 4578 N N . ALA B 1 248 ? -20.281 15.672 7.188 1 98.19 248 ALA B N 1
ATOM 4579 C CA . ALA B 1 248 ? -19.641 15.445 5.895 1 98.19 248 ALA B CA 1
ATOM 4580 C C . ALA B 1 248 ? -19.312 13.961 5.699 1 98.19 248 ALA B C 1
ATOM 4582 O O . ALA B 1 248 ? -19.062 13.523 4.578 1 98.19 248 ALA B O 1
ATOM 4583 N N . GLY B 1 249 ? -19.312 13.172 6.793 1 97.56 249 GLY B N 1
ATOM 4584 C CA . GLY B 1 249 ? -18.906 11.781 6.742 1 97.56 249 GLY B CA 1
ATOM 4585 C C . GLY B 1 249 ? -17.406 11.609 6.52 1 97.56 249 GLY B C 1
ATOM 4586 O O . GLY B 1 249 ? -16.984 10.617 5.922 1 97.56 249 GLY B O 1
ATOM 4587 N N . ILE B 1 250 ? -16.609 12.555 6.875 1 98.56 250 ILE B N 1
ATOM 4588 C CA . ILE B 1 250 ? -15.164 12.539 6.641 1 98.56 250 ILE B CA 1
ATOM 4589 C C . ILE B 1 250 ? -14.43 12.43 7.973 1 98.56 250 ILE B C 1
ATOM 4591 O O . ILE B 1 250 ? -14.633 13.242 8.875 1 98.56 250 ILE B O 1
ATOM 4595 N N . PRO B 1 251 ? -13.609 11.312 8.133 1 98.81 251 PRO B N 1
ATOM 4596 C CA . PRO B 1 251 ? -12.797 11.242 9.344 1 98.81 251 PRO B CA 1
ATOM 4597 C C . PRO B 1 251 ? -11.812 12.398 9.469 1 98.81 251 PRO B C 1
A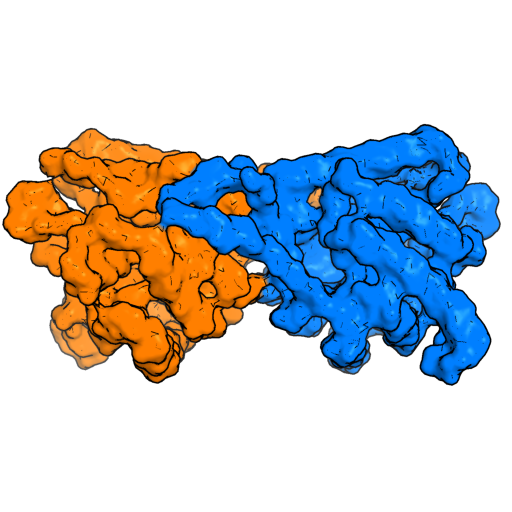TOM 4599 O O . PRO B 1 251 ? -11.484 13.047 8.469 1 98.81 251 PRO B O 1
ATOM 4602 N N . TRP B 1 252 ? -11.367 12.656 10.734 1 98.88 252 TRP B N 1
ATOM 4603 C CA . TRP B 1 252 ? -10.492 13.812 10.922 1 98.88 252 TRP B CA 1
ATOM 4604 C C . TRP B 1 252 ? -9.484 13.555 12.047 1 98.88 252 TRP B C 1
ATOM 4606 O O . TRP B 1 252 ? -9.742 12.75 12.938 1 98.88 252 TRP B O 1
ATOM 4616 N N . VAL B 1 253 ? -8.328 14.141 11.875 1 98.94 253 VAL B N 1
ATOM 4617 C CA . VAL B 1 253 ? -7.223 14.055 12.828 1 98.94 253 VAL B CA 1
ATOM 4618 C C . VAL B 1 253 ? -6.746 15.461 13.18 1 98.94 253 VAL B C 1
ATOM 4620 O O . VAL B 1 253 ? -7.074 16.438 12.492 1 98.94 253 VAL B O 1
ATOM 4623 N N . MET B 1 254 ? -5.996 15.523 14.297 1 98.38 254 MET B N 1
ATOM 4624 C CA . MET B 1 254 ? -5.473 16.812 14.727 1 98.38 254 MET B CA 1
ATOM 4625 C C . MET B 1 254 ? -3.977 16.906 14.453 1 98.38 254 MET B C 1
ATOM 4627 O O . MET B 1 254 ? -3.238 15.945 14.648 1 98.38 254 MET B O 1
ATOM 4631 N N . LEU B 1 255 ? -3.629 18.078 13.992 1 97.44 255 LEU B N 1
ATOM 4632 C CA . LEU B 1 255 ? -2.207 18.406 13.984 1 97.44 255 LEU B CA 1
ATOM 4633 C C . LEU B 1 255 ? -1.795 19.062 15.289 1 97.44 255 LEU B C 1
ATOM 4635 O O . LEU B 1 255 ? -2.643 19.578 16.031 1 97.44 255 LEU B O 1
ATOM 4639 N N . SER B 1 256 ? -0.533 19.078 15.656 1 92.94 256 SER B N 1
ATOM 4640 C CA . SER B 1 256 ? -0.123 19.5 16.984 1 92.94 256 SER B CA 1
ATOM 4641 C C . SER B 1 256 ? 0.248 20.969 17 1 92.94 256 SER B C 1
ATOM 4643 O O . SER B 1 256 ? 0.238 21.609 18.062 1 92.94 256 SER B O 1
ATOM 4645 N N . ALA B 1 257 ? 0.578 21.594 15.891 1 83.38 257 ALA B N 1
ATOM 4646 C CA . ALA B 1 257 ? 0.828 23.031 15.75 1 83.38 257 ALA B CA 1
ATOM 4647 C C . ALA B 1 257 ? 1.992 23.469 16.641 1 83.38 257 ALA B C 1
ATOM 4649 O O . ALA B 1 257 ? 2.008 24.594 17.141 1 83.38 257 ALA B O 1
ATOM 4650 N N . GLY B 1 258 ? 2.844 22.656 17.141 1 84.81 258 GLY B N 1
ATOM 4651 C CA . GLY B 1 258 ? 4.07 23.031 17.828 1 84.81 258 GLY B CA 1
ATOM 4652 C C . GLY B 1 258 ? 3.895 23.172 19.328 1 84.81 258 GLY B C 1
ATOM 4653 O O . GLY B 1 258 ? 4.766 23.703 20.016 1 84.81 258 GLY B O 1
ATOM 4654 N N . VAL B 1 259 ? 2.787 22.734 19.859 1 90.88 259 VAL B N 1
ATOM 4655 C CA . VAL B 1 259 ? 2.594 22.734 21.312 1 90.88 259 VAL B CA 1
ATOM 4656 C C . VAL B 1 259 ? 3.449 21.641 21.938 1 90.88 259 VAL B C 1
ATOM 4658 O O . VAL B 1 259 ? 4.008 20.797 21.234 1 90.88 259 VAL B O 1
ATOM 4661 N N . THR B 1 260 ? 3.539 21.719 23.281 1 94.62 260 THR B N 1
ATOM 4662 C CA . THR B 1 260 ? 4.262 20.672 24.016 1 94.62 260 THR B CA 1
ATOM 4663 C C . THR B 1 260 ? 3.482 19.359 23.984 1 94.62 260 THR B C 1
ATOM 4665 O O . THR B 1 260 ? 2.283 19.344 23.703 1 94.62 260 THR B O 1
ATOM 4668 N N . PRO B 1 261 ? 4.23 18.25 24.266 1 96 261 PRO B N 1
ATOM 4669 C CA . PRO B 1 261 ? 3.535 16.969 24.312 1 96 261 PRO B CA 1
ATOM 4670 C C . PRO B 1 261 ? 2.338 16.969 25.266 1 96 261 PRO B C 1
ATOM 4672 O O . PRO B 1 261 ? 1.259 16.5 24.906 1 96 261 PRO B O 1
ATOM 4675 N N . ALA B 1 262 ? 2.473 17.562 26.422 1 95.88 262 ALA B N 1
ATOM 4676 C CA . ALA B 1 262 ? 1.392 17.609 27.391 1 95.88 262 ALA B CA 1
ATOM 4677 C C . ALA B 1 262 ? 0.22 18.438 26.891 1 95.88 262 ALA B C 1
ATOM 4679 O O . ALA B 1 262 ? -0.941 18.062 27.062 1 95.88 262 ALA B O 1
ATOM 4680 N N . GLN B 1 263 ? 0.527 19.578 26.359 1 95.81 263 GLN B N 1
ATOM 4681 C CA . GLN B 1 263 ? -0.506 20.422 25.781 1 95.81 263 GLN B CA 1
ATOM 4682 C C . GLN B 1 263 ? -1.239 19.719 24.656 1 95.81 263 GLN B C 1
ATOM 4684 O O . GLN B 1 263 ? -2.461 19.828 24.531 1 95.81 263 GLN B O 1
ATOM 4689 N N . PHE B 1 264 ? -0.472 18.953 23.828 1 97.31 264 PHE B N 1
ATOM 4690 C CA . PHE B 1 264 ? -1.094 18.25 22.719 1 97.31 264 PHE B CA 1
ATOM 4691 C C . PHE B 1 264 ? -2.008 17.141 23.234 1 97.31 264 PHE B C 1
ATOM 4693 O O . PHE B 1 264 ? -3.08 16.906 22.672 1 97.31 264 PHE B O 1
ATOM 4700 N N . GLN B 1 265 ? -1.612 16.438 24.266 1 97.12 265 GLN B N 1
ATOM 4701 C CA . GLN B 1 265 ? -2.484 15.445 24.875 1 97.12 265 GLN B CA 1
ATOM 4702 C C . GLN B 1 265 ? -3.811 16.062 25.297 1 97.12 265 GLN B C 1
ATOM 4704 O O . GLN B 1 265 ? -4.867 15.445 25.141 1 97.12 265 GLN B O 1
ATOM 4709 N N . ARG B 1 266 ? -3.727 17.234 25.812 1 96.94 266 ARG B N 1
ATOM 4710 C CA . ARG B 1 266 ? -4.941 17.938 26.203 1 96.94 266 ARG B CA 1
ATOM 4711 C C . ARG B 1 266 ? -5.801 18.266 24.984 1 96.94 266 ARG B C 1
ATOM 4713 O O . ARG B 1 266 ? -7.016 18.078 25.016 1 96.94 266 ARG B O 1
ATOM 4720 N N . VAL B 1 267 ? -5.168 18.766 23.938 1 97.62 267 VAL B N 1
ATOM 4721 C CA . VAL B 1 267 ? -5.887 19.031 22.703 1 97.62 267 VAL B CA 1
ATOM 4722 C C . VAL B 1 267 ? -6.598 17.766 22.234 1 97.62 267 VAL B C 1
ATOM 4724 O O . VAL B 1 267 ? -7.773 17.797 21.859 1 97.62 267 VAL B O 1
ATOM 4727 N N . MET B 1 268 ? -5.887 16.625 22.328 1 98.19 268 MET B N 1
ATOM 4728 C CA . MET B 1 268 ? -6.438 15.375 21.828 1 98.19 268 MET B CA 1
ATOM 4729 C C . MET B 1 268 ? -7.617 14.914 22.672 1 98.19 268 MET B C 1
ATOM 4731 O O . MET B 1 268 ? -8.57 14.328 22.156 1 98.19 268 MET B O 1
ATOM 4735 N N . ALA B 1 269 ? -7.566 15.188 23.938 1 97.69 269 ALA B N 1
ATOM 4736 C CA . ALA B 1 269 ? -8.703 14.844 24.781 1 97.69 269 ALA B CA 1
ATOM 4737 C C . ALA B 1 269 ? -9.969 15.555 24.312 1 97.69 269 ALA B C 1
ATOM 4739 O O . ALA B 1 269 ? -11.039 14.938 24.219 1 97.69 269 ALA B O 1
ATOM 4740 N N . TYR B 1 270 ? -9.867 16.828 24.031 1 98.38 270 TYR B N 1
ATOM 4741 C CA . TYR B 1 270 ? -11 17.609 23.516 1 98.38 270 TYR B CA 1
ATOM 4742 C C . TYR B 1 270 ? -11.461 17.078 22.172 1 98.38 270 TYR B C 1
ATOM 4744 O O . TYR B 1 270 ? -12.664 16.922 21.922 1 98.38 270 TYR B O 1
ATOM 4752 N N . ALA B 1 271 ? -10.508 16.781 21.297 1 98.62 271 ALA B N 1
ATOM 4753 C CA . ALA B 1 271 ? -10.812 16.328 19.953 1 98.62 271 ALA B CA 1
ATOM 4754 C C . ALA B 1 271 ? -11.492 14.961 19.969 1 98.62 271 ALA B C 1
ATOM 4756 O O . ALA B 1 271 ? -12.438 14.719 19.203 1 98.62 271 ALA B O 1
ATOM 4757 N N . TYR B 1 272 ? -10.992 14.07 20.812 1 98.56 272 TYR B N 1
ATOM 4758 C CA . TYR B 1 272 ? -11.57 12.734 20.906 1 98.56 272 TYR B CA 1
ATOM 4759 C C . TYR B 1 272 ? -13 12.789 21.438 1 98.56 272 TYR B C 1
ATOM 4761 O O . TYR B 1 272 ? -13.875 12.07 20.953 1 98.56 272 TYR B O 1
ATOM 4769 N N . ALA B 1 273 ? -13.227 13.633 22.391 1 98.25 273 ALA B N 1
ATOM 4770 C CA . ALA B 1 273 ? -14.586 13.828 22.875 1 98.25 273 ALA B CA 1
ATOM 4771 C C . ALA B 1 273 ? -15.516 14.32 21.766 1 98.25 273 ALA B C 1
ATOM 4773 O O . ALA B 1 273 ? -16.719 14.078 21.812 1 98.25 273 ALA B O 1
ATOM 4774 N N . ALA B 1 274 ? -14.93 14.969 20.797 1 98.69 274 ALA B N 1
ATOM 4775 C CA . ALA B 1 274 ? -15.703 15.539 19.703 1 98.69 274 ALA B CA 1
ATOM 4776 C C . ALA B 1 274 ? -15.75 14.578 18.516 1 98.69 274 ALA B C 1
ATOM 4778 O O . ALA B 1 274 ? -16.359 14.891 17.484 1 98.69 274 ALA B O 1
ATOM 4779 N N . GLY B 1 275 ? -15.062 13.492 18.531 1 98.69 275 GLY B N 1
ATOM 4780 C CA . GLY B 1 275 ? -15.25 12.461 17.516 1 98.69 275 GLY B CA 1
ATOM 4781 C C . GLY B 1 275 ? -14.055 12.305 16.594 1 98.69 275 GLY B C 1
ATOM 4782 O O . GLY B 1 275 ? -14.156 11.672 15.547 1 98.69 275 GLY B O 1
ATOM 4783 N N . ALA B 1 276 ? -12.906 12.867 16.953 1 98.88 276 ALA B N 1
ATOM 4784 C CA . ALA B 1 276 ? -11.711 12.727 16.125 1 98.88 276 ALA B CA 1
ATOM 4785 C C . ALA B 1 276 ? -11.266 11.273 16.062 1 98.88 276 ALA B C 1
ATOM 4787 O O . ALA B 1 276 ? -11.508 10.492 16.984 1 98.88 276 ALA B O 1
ATOM 4788 N N . ASN B 1 277 ? -10.609 10.93 14.945 1 98.88 277 ASN B N 1
ATOM 4789 C CA . ASN B 1 277 ? -10.219 9.547 14.688 1 98.88 277 ASN B CA 1
ATOM 4790 C C . ASN B 1 277 ? -8.742 9.312 15 1 98.88 277 ASN B C 1
ATOM 4792 O O . ASN B 1 277 ? -8.266 8.18 14.938 1 98.88 277 ASN B O 1
ATOM 4796 N N . GLY B 1 278 ? -8.031 10.312 15.305 1 98.81 278 GLY B N 1
ATOM 4797 C CA . GLY B 1 278 ? -6.621 10.18 15.633 1 98.81 278 GLY B CA 1
ATOM 4798 C C . GLY B 1 278 ? -5.848 11.477 15.477 1 98.81 278 GLY B C 1
ATOM 4799 O O . GLY B 1 278 ? -6.387 12.555 15.711 1 98.81 278 GLY B O 1
ATOM 4800 N N . PHE B 1 279 ? -4.562 11.328 15.227 1 98.88 279 PHE B N 1
ATOM 4801 C CA . PHE B 1 279 ? -3.688 12.484 15.07 1 98.88 279 PHE B CA 1
ATOM 4802 C C . PHE B 1 279 ? -2.734 12.281 13.898 1 98.88 279 PHE B C 1
ATOM 4804 O O . PHE B 1 279 ? -2.498 11.148 13.469 1 98.88 279 PHE B O 1
ATOM 4811 N N . LEU B 1 280 ? -2.311 13.297 13.32 1 98.81 280 LEU B N 1
ATOM 4812 C CA . LEU B 1 280 ? -1.18 13.453 12.406 1 98.81 280 LEU B CA 1
ATOM 4813 C C . LEU B 1 280 ? -0.294 14.617 12.836 1 98.81 280 LEU B C 1
ATOM 4815 O O . LEU B 1 280 ? -0.514 15.758 12.414 1 98.81 280 LEU B O 1
ATOM 4819 N N . ALA B 1 281 ? 0.694 14.234 13.688 1 97.75 281 ALA B N 1
ATOM 4820 C CA . ALA B 1 281 ? 1.429 15.25 14.438 1 97.75 281 ALA B CA 1
ATOM 4821 C C . ALA B 1 281 ? 2.932 15.117 14.203 1 97.75 281 ALA B C 1
ATOM 4823 O O . ALA B 1 281 ? 3.438 14.023 13.961 1 97.75 281 ALA B O 1
ATOM 4824 N N . GLY B 1 282 ? 3.564 16.234 14.297 1 97.12 282 GLY B N 1
ATOM 4825 C CA . GLY B 1 282 ? 5.008 16.25 14.125 1 97.12 282 GLY B CA 1
ATOM 4826 C C . GLY B 1 282 ? 5.734 16.875 15.297 1 97.12 282 GLY B C 1
ATOM 4827 O O . GLY B 1 282 ? 6.172 16.172 16.219 1 97.12 282 GLY B O 1
ATOM 4828 N N . ARG B 1 283 ? 5.688 18.141 15.406 1 95.19 283 ARG B N 1
ATOM 4829 C CA . ARG B 1 283 ? 6.539 18.922 16.297 1 95.19 283 ARG B CA 1
ATOM 4830 C C . ARG B 1 283 ? 6.289 18.562 17.75 1 95.19 283 ARG B C 1
ATOM 4832 O O . ARG B 1 283 ? 7.219 18.547 18.562 1 95.19 283 ARG B O 1
ATOM 4839 N N . ALA B 1 284 ? 5.121 18.281 18.109 1 95.94 284 ALA B N 1
ATOM 4840 C CA . ALA B 1 284 ? 4.859 17.875 19.5 1 95.94 284 ALA B CA 1
ATOM 4841 C C . ALA B 1 284 ? 5.633 16.609 19.844 1 95.94 284 ALA B C 1
ATOM 4843 O O . ALA B 1 284 ? 5.852 16.312 21.031 1 95.94 284 ALA B O 1
ATOM 4844 N N . ILE B 1 285 ? 5.992 15.867 18.844 1 97.69 285 ILE B N 1
ATOM 4845 C CA . ILE B 1 285 ? 6.609 14.562 19.047 1 97.69 285 ILE B CA 1
ATOM 4846 C C . ILE B 1 285 ? 8.125 14.688 18.938 1 97.69 285 ILE B C 1
ATOM 4848 O O . ILE B 1 285 ? 8.867 14.094 19.734 1 97.69 285 ILE B O 1
ATOM 4852 N N . TRP B 1 286 ? 8.641 15.508 17.984 1 97.62 286 TRP B N 1
ATOM 4853 C CA . TRP B 1 286 ? 10.062 15.367 17.703 1 97.62 286 TRP B CA 1
ATOM 4854 C C . TRP B 1 286 ? 10.781 16.703 17.844 1 97.62 286 TRP B C 1
ATOM 4856 O O . TRP B 1 286 ? 12.016 16.766 17.734 1 97.62 286 TRP B O 1
ATOM 4866 N N . TRP B 1 287 ? 10.109 17.828 18.141 1 96 287 TRP B N 1
ATOM 4867 C CA . TRP B 1 287 ? 10.727 19.156 18.172 1 96 287 TRP B CA 1
ATOM 4868 C C . TRP B 1 287 ? 11.781 19.234 19.281 1 96 287 TRP B C 1
ATOM 4870 O O . TRP B 1 287 ? 12.906 19.672 19.031 1 96 287 TRP B O 1
ATOM 4880 N N . GLU B 1 288 ? 11.438 18.828 20.469 1 96.25 288 GLU B N 1
ATOM 4881 C CA . GLU B 1 288 ? 12.359 18.938 21.594 1 96.25 288 GLU B CA 1
ATOM 4882 C C . GLU B 1 288 ? 13.633 18.125 21.344 1 96.25 288 GLU B C 1
ATOM 4884 O O . GLU B 1 288 ? 14.734 18.578 21.641 1 96.25 288 GLU B O 1
ATOM 4889 N N . ALA B 1 289 ? 13.461 16.953 20.797 1 97.75 289 ALA B N 1
ATOM 4890 C CA . ALA B 1 289 ? 14.602 16.078 20.531 1 97.75 289 ALA B CA 1
ATOM 4891 C C . ALA B 1 289 ? 15.555 16.734 19.531 1 97.75 289 ALA B C 1
ATOM 4893 O O . ALA B 1 289 ? 16.781 16.625 19.672 1 97.75 289 ALA B O 1
ATOM 4894 N N . LEU B 1 290 ? 15.062 17.5 18.547 1 97.75 290 LEU B N 1
ATOM 4895 C CA . LEU B 1 290 ? 15.875 18.078 17.484 1 97.75 290 LEU B CA 1
ATOM 4896 C C . LEU B 1 290 ? 16.656 19.281 17.984 1 97.75 290 LEU B C 1
ATOM 4898 O O . LEU B 1 290 ? 17.594 19.734 17.328 1 97.75 290 LEU B O 1
ATOM 4902 N N . GLN B 1 291 ? 16.359 19.734 19.219 1 97.81 291 GLN B N 1
ATOM 4903 C CA . GLN B 1 291 ? 17.109 20.844 19.797 1 97.81 291 GLN B CA 1
ATOM 4904 C C . GLN B 1 291 ? 18.562 20.469 20.031 1 97.81 291 GLN B C 1
ATOM 4906 O O . GLN B 1 291 ? 19.406 21.344 20.25 1 97.81 291 GLN B O 1
ATOM 4911 N N . ALA B 1 292 ? 18.859 19.234 20 1 98.5 292 ALA B N 1
ATOM 4912 C CA . ALA B 1 292 ? 20.219 18.766 20.203 1 98.5 292 ALA B CA 1
ATOM 4913 C C . ALA B 1 292 ? 21.031 18.828 18.922 1 98.5 292 ALA B C 1
ATOM 4915 O O . ALA B 1 292 ? 22.234 18.562 18.922 1 98.5 292 ALA B O 1
ATOM 4916 N N . PHE B 1 293 ? 20.438 19.203 17.859 1 98.44 293 PHE B N 1
ATOM 4917 C CA . PHE B 1 293 ? 21.172 19.391 16.609 1 98.44 293 PHE B CA 1
ATOM 4918 C C . PHE B 1 293 ? 22.281 20.406 16.781 1 98.44 293 PHE B C 1
ATOM 4920 O O . PHE B 1 293 ? 22.125 21.391 17.516 1 98.44 293 PHE B O 1
ATOM 4927 N N . PRO B 1 294 ? 23.516 20.172 16.219 1 98 294 PRO B N 1
ATOM 4928 C CA . PRO B 1 294 ? 23.828 19.266 15.109 1 98 294 PRO B CA 1
ATOM 4929 C C . PRO B 1 294 ? 24.297 17.891 15.586 1 98 294 PRO B C 1
ATOM 4931 O O . PRO B 1 294 ? 24.734 17.062 14.781 1 98 294 PRO B O 1
ATOM 4934 N N . ASP B 1 295 ? 24.234 17.625 16.875 1 98.62 295 ASP B N 1
ATOM 4935 C CA . ASP B 1 295 ? 24.578 16.312 17.406 1 98.62 295 ASP B CA 1
ATOM 4936 C C . ASP B 1 295 ? 23.469 15.297 17.156 1 98.62 295 ASP B C 1
ATOM 4938 O O . ASP B 1 295 ? 22.578 15.133 18 1 98.62 295 ASP B O 1
ATOM 4942 N N . LEU B 1 296 ? 23.484 14.562 16.078 1 98.5 296 LEU B N 1
ATOM 4943 C CA . LEU B 1 296 ? 22.422 13.664 15.648 1 98.5 296 LEU B CA 1
ATOM 4944 C C . LEU B 1 296 ? 22.266 12.5 16.625 1 98.5 296 LEU B C 1
ATOM 4946 O O . LEU B 1 296 ? 21.172 11.992 16.828 1 98.5 296 LEU B O 1
ATOM 4950 N N . GLU B 1 297 ? 23.359 12.078 17.219 1 98.62 297 GLU B N 1
ATOM 4951 C CA . GLU B 1 297 ? 23.281 11.008 18.219 1 98.62 297 GLU B CA 1
ATOM 4952 C C . GLU B 1 297 ? 22.516 11.453 19.453 1 98.62 297 GLU B C 1
ATOM 4954 O O . GLU B 1 297 ? 21.75 10.68 20.031 1 98.62 297 GLU B O 1
ATOM 4959 N N . ALA B 1 298 ? 22.766 12.688 19.812 1 98.69 298 ALA B N 1
ATOM 4960 C CA . ALA B 1 298 ? 22 13.242 20.922 1 98.69 298 ALA B CA 1
ATOM 4961 C C . ALA B 1 298 ? 20.531 13.398 20.562 1 98.69 298 ALA B C 1
ATOM 4963 O O . ALA B 1 298 ? 19.656 13.133 21.375 1 98.69 298 ALA B O 1
ATOM 4964 N N . CYS B 1 299 ? 20.25 13.867 19.344 1 98.69 299 CYS B N 1
ATOM 4965 C CA . CYS B 1 299 ? 18.875 13.922 18.859 1 98.69 299 CYS B CA 1
ATOM 4966 C C . CYS B 1 299 ? 18.219 12.555 18.938 1 98.69 299 CYS B C 1
ATOM 4968 O O . CYS B 1 299 ? 17.094 12.422 19.438 1 98.69 299 CYS B O 1
ATOM 4970 N N . ARG B 1 300 ? 18.953 11.531 18.5 1 98.69 300 ARG B N 1
ATOM 4971 C CA . ARG B 1 300 ? 18.453 10.164 18.5 1 98.69 300 ARG B CA 1
ATOM 4972 C C . ARG B 1 300 ? 18.094 9.711 19.906 1 98.69 300 ARG B C 1
ATOM 4974 O O . ARG B 1 300 ? 17.016 9.156 20.141 1 98.69 300 ARG B O 1
ATOM 4981 N N . ALA B 1 301 ? 19.016 9.914 20.797 1 98.56 301 ALA B N 1
ATOM 4982 C CA . ALA B 1 301 ? 18.812 9.492 22.172 1 98.56 301 ALA B CA 1
ATOM 4983 C C . ALA B 1 301 ? 17.578 10.156 22.781 1 98.56 301 ALA B C 1
ATOM 4985 O O . ALA B 1 301 ? 16.766 9.5 23.453 1 98.56 301 ALA B O 1
ATOM 4986 N N . ARG B 1 302 ? 17.422 11.43 22.531 1 98.06 302 ARG B N 1
ATOM 4987 C CA . ARG B 1 302 ? 16.266 12.164 23.047 1 98.06 302 ARG B CA 1
ATOM 4988 C C . ARG B 1 302 ? 14.977 11.695 22.375 1 98.06 302 ARG B C 1
ATOM 4990 O O . ARG B 1 302 ? 13.938 11.594 23.031 1 98.06 302 ARG B O 1
ATOM 4997 N N . LEU B 1 303 ? 15.055 11.453 21.125 1 98.06 303 LEU B N 1
ATOM 4998 C CA . LEU B 1 303 ? 13.891 10.969 20.391 1 98.06 303 LEU B CA 1
ATOM 4999 C C . LEU B 1 303 ? 13.453 9.602 20.906 1 98.06 303 LEU B C 1
ATOM 5001 O O . LEU B 1 303 ? 12.25 9.352 21.078 1 98.06 303 LEU B O 1
ATOM 5005 N N . GLN B 1 304 ? 14.359 8.711 21.172 1 97.88 304 GLN B N 1
ATOM 5006 C CA . GLN B 1 304 ? 14.062 7.379 21.688 1 97.88 304 GLN B CA 1
ATOM 5007 C C . GLN B 1 304 ? 13.484 7.445 23.094 1 97.88 304 GLN B C 1
ATOM 5009 O O . GLN B 1 304 ? 12.609 6.652 23.453 1 97.88 304 GLN B O 1
ATOM 5014 N N . ALA B 1 305 ? 13.938 8.383 23.812 1 96.38 305 ALA B N 1
ATOM 5015 C CA . ALA B 1 305 ? 13.5 8.516 25.203 1 96.38 305 ALA B CA 1
ATOM 5016 C C . ALA B 1 305 ? 12.18 9.266 25.297 1 96.38 305 ALA B C 1
ATOM 5018 O O . ALA B 1 305 ? 11.25 8.812 25.953 1 96.38 305 ALA B O 1
ATOM 5019 N N . GLN B 1 306 ? 12.125 10.359 24.625 1 96.06 306 GLN B N 1
ATOM 5020 C CA . GLN B 1 306 ? 10.992 11.258 24.828 1 96.06 306 GLN B CA 1
ATOM 5021 C C . GLN B 1 306 ? 10.031 11.195 23.641 1 96.06 306 GLN B C 1
ATOM 5023 O O . GLN B 1 306 ? 8.812 11.219 23.828 1 96.06 306 GLN B O 1
ATOM 5028 N N . GLY B 1 307 ? 10.555 11.188 22.422 1 96.12 307 GLY B N 1
ATOM 5029 C CA . GLY B 1 307 ? 9.703 11.133 21.234 1 96.12 307 GLY B CA 1
ATOM 5030 C C . GLY B 1 307 ? 8.844 9.891 21.188 1 96.12 307 GLY B C 1
ATOM 5031 O O . GLY B 1 307 ? 7.621 9.984 21.016 1 96.12 307 GLY B O 1
ATOM 5032 N N . VAL B 1 308 ? 9.445 8.75 21.375 1 97.12 308 VAL B N 1
ATOM 5033 C CA . VAL B 1 308 ? 8.734 7.48 21.359 1 97.12 308 VAL B CA 1
ATOM 5034 C C . VAL B 1 308 ? 7.742 7.422 22.516 1 97.12 308 VAL B C 1
ATOM 5036 O O . VAL B 1 308 ? 6.613 6.953 22.344 1 97.12 308 VAL B O 1
ATOM 5039 N N . ARG B 1 309 ? 8.141 7.914 23.641 1 96.5 309 ARG B N 1
ATOM 5040 C CA . ARG B 1 309 ? 7.242 7.957 24.781 1 96.5 309 ARG B CA 1
ATOM 5041 C C . ARG B 1 309 ? 6.012 8.812 24.484 1 96.5 309 ARG B C 1
ATOM 5043 O O . ARG B 1 309 ? 4.891 8.438 24.844 1 96.5 309 ARG B O 1
ATOM 5050 N N . THR B 1 310 ? 6.254 9.969 23.906 1 96.94 310 THR B N 1
ATOM 5051 C CA . THR B 1 310 ? 5.148 10.844 23.531 1 96.94 310 THR B CA 1
ATOM 5052 C C . THR B 1 310 ? 4.199 10.125 22.578 1 96.94 310 THR B C 1
ATOM 5054 O O . THR B 1 310 ? 2.979 10.164 22.766 1 96.94 310 THR B O 1
ATOM 5057 N N . LEU B 1 311 ? 4.746 9.461 21.609 1 97.06 311 LEU B N 1
ATOM 5058 C CA . LEU B 1 311 ? 3.941 8.734 20.641 1 97.06 311 LEU B CA 1
ATOM 5059 C C . LEU B 1 311 ? 3.156 7.609 21.312 1 97.06 311 LEU B C 1
ATOM 5061 O O . LEU B 1 311 ? 1.978 7.402 21.016 1 97.06 311 LEU B O 1
ATOM 5065 N N . ASP B 1 312 ? 3.797 6.918 22.203 1 96.5 312 ASP B N 1
ATOM 5066 C CA . ASP B 1 312 ? 3.139 5.84 22.938 1 96.5 312 ASP B CA 1
ATOM 5067 C C . ASP B 1 312 ? 1.983 6.371 23.781 1 96.5 312 ASP B C 1
ATOM 5069 O O . ASP B 1 312 ? 0.911 5.766 23.828 1 96.5 312 ASP B O 1
ATOM 5073 N N . GLU B 1 313 ? 2.215 7.461 24.406 1 97.31 313 GLU B N 1
ATOM 5074 C CA . GLU B 1 313 ? 1.182 8.078 25.234 1 97.31 313 GLU B CA 1
ATOM 5075 C C . GLU B 1 313 ? 0.005 8.555 24.391 1 97.31 313 GLU B C 1
ATOM 5077 O O . GLU B 1 313 ? -1.154 8.359 24.75 1 97.31 313 GLU B O 1
ATOM 5082 N N . LEU B 1 314 ? 0.297 9.141 23.297 1 98 314 LEU B N 1
ATOM 5083 C CA . LEU B 1 314 ? -0.75 9.555 22.375 1 98 314 LEU B CA 1
ATOM 5084 C C . LEU B 1 314 ? -1.508 8.344 21.844 1 98 314 LEU B C 1
ATOM 5086 O O . LEU B 1 314 ? -2.732 8.383 21.703 1 98 314 LEU B O 1
ATOM 5090 N N . GLY B 1 315 ? -0.735 7.293 21.516 1 97.38 315 GLY B N 1
ATOM 5091 C CA . GLY B 1 315 ? -1.363 6.059 21.062 1 97.38 315 GLY B CA 1
ATOM 5092 C C . GLY B 1 315 ? -2.314 5.465 22.094 1 97.38 315 GLY B C 1
ATOM 5093 O O . GLY B 1 315 ? -3.42 5.043 21.734 1 97.38 315 GLY B O 1
ATOM 5094 N N . ALA B 1 316 ? -1.905 5.453 23.328 1 97.5 316 ALA B N 1
ATOM 5095 C CA . ALA B 1 316 ? -2.742 4.93 24.406 1 97.5 316 ALA B CA 1
ATOM 5096 C C . ALA B 1 316 ? -4.004 5.77 24.578 1 97.5 316 ALA B C 1
ATOM 5098 O O . ALA B 1 316 ? -5.102 5.23 24.734 1 97.5 316 ALA B O 1
ATOM 5099 N N . LEU B 1 317 ? -3.805 7.07 24.562 1 97.69 317 LEU B N 1
ATOM 5100 C CA . LEU B 1 317 ? -4.945 7.977 24.641 1 97.69 317 LEU B CA 1
ATOM 5101 C C . LEU B 1 317 ? -5.914 7.73 23.484 1 97.69 317 LEU B C 1
ATOM 5103 O O . LEU B 1 317 ? -7.133 7.707 23.688 1 97.69 317 LEU B O 1
ATOM 5107 N N . THR B 1 318 ? -5.398 7.539 22.312 1 98.38 318 THR B N 1
ATOM 5108 C CA . THR B 1 318 ? -6.188 7.281 21.109 1 98.38 318 THR B CA 1
ATOM 5109 C C . THR B 1 318 ? -6.98 5.984 21.25 1 98.38 318 THR B C 1
ATOM 5111 O O . THR B 1 318 ? -8.188 5.961 21.016 1 98.38 318 THR B O 1
ATOM 5114 N N . GLN B 1 319 ? -6.324 4.934 21.672 1 97.56 319 GLN B N 1
ATOM 5115 C CA . GLN B 1 319 ? -6.965 3.631 21.812 1 97.56 319 GLN B CA 1
ATOM 5116 C C . GLN B 1 319 ? -8.141 3.707 22.781 1 97.56 319 GLN B C 1
ATOM 5118 O O . GLN B 1 319 ? -9.172 3.064 22.578 1 97.56 319 GLN B O 1
ATOM 5123 N N . ARG B 1 320 ? -8.039 4.535 23.75 1 97.56 320 ARG B N 1
ATOM 5124 C CA . ARG B 1 320 ? -9.031 4.609 24.812 1 97.56 320 ARG B CA 1
ATOM 5125 C C . ARG B 1 320 ? -10.203 5.504 24.406 1 97.56 320 ARG B C 1
ATOM 5127 O O . ARG B 1 320 ? -11.344 5.262 24.797 1 97.56 320 ARG B O 1
ATOM 5134 N N . HIS B 1 321 ? -9.875 6.566 23.594 1 97.62 321 HIS B N 1
ATOM 5135 C CA . HIS B 1 321 ? -10.883 7.621 23.547 1 97.62 321 HIS B CA 1
ATOM 5136 C C . HIS B 1 321 ? -11.281 7.941 22.109 1 97.62 321 HIS B C 1
ATOM 5138 O O . HIS B 1 321 ? -12.328 8.555 21.875 1 97.62 321 HIS B O 1
ATOM 5144 N N . ALA B 1 322 ? -10.469 7.59 21.156 1 97.81 322 ALA B N 1
ATOM 5145 C CA . ALA B 1 322 ? -10.734 7.996 19.781 1 97.81 322 ALA B CA 1
ATOM 5146 C C . ALA B 1 322 ? -11.875 7.176 19.172 1 97.81 322 ALA B C 1
ATOM 5148 O O . ALA B 1 322 ? -12.078 6.02 19.547 1 97.81 322 ALA B O 1
ATOM 5149 N N . THR B 1 323 ? -12.586 7.781 18.312 1 96.56 323 THR B N 1
ATOM 5150 C CA . THR B 1 323 ? -13.531 7.055 17.469 1 96.56 323 THR B CA 1
ATOM 5151 C C . THR B 1 323 ? -12.805 6.324 16.344 1 96.56 323 THR B C 1
ATOM 5153 O O . THR B 1 323 ? -12.031 6.93 15.609 1 96.56 323 THR B O 1
ATOM 5156 N N . ALA B 1 324 ? -13.031 5.023 16.234 1 97.62 324 ALA B N 1
ATOM 5157 C CA . ALA B 1 324 ? -12.383 4.254 15.188 1 97.62 324 ALA B CA 1
ATOM 5158 C C . ALA B 1 324 ? -13.031 4.52 13.828 1 97.62 324 ALA B C 1
ATOM 5160 O O . ALA B 1 324 ? -14.258 4.594 13.734 1 97.62 324 ALA B O 1
ATOM 5161 N N . TRP B 1 325 ? -12.227 4.727 12.836 1 97.69 325 TRP B N 1
ATOM 5162 C CA . TRP B 1 325 ? -12.719 4.766 11.461 1 97.69 325 TRP B CA 1
ATOM 5163 C C . TRP B 1 325 ? -12.945 3.357 10.922 1 97.69 325 TRP B C 1
ATOM 5165 O O . TRP B 1 325 ? -12.133 2.459 11.148 1 97.69 325 TRP B O 1
ATOM 5175 N N . ARG B 1 326 ? -14.078 3.168 10.211 1 95.06 326 ARG B N 1
ATOM 5176 C CA . ARG B 1 326 ? -14.398 1.876 9.617 1 95.06 326 ARG B CA 1
ATOM 5177 C C . ARG B 1 326 ? -14.602 2.002 8.109 1 95.06 326 ARG B C 1
ATOM 5179 O O . ARG B 1 326 ? -15.391 2.83 7.652 1 95.06 326 ARG B O 1
ATOM 5186 N N . PRO B 1 327 ? -13.844 1.144 7.371 1 94.75 327 PRO B N 1
ATOM 5187 C CA . PRO B 1 327 ? -14.055 1.165 5.922 1 94.75 327 PRO B CA 1
ATOM 5188 C C . PRO B 1 327 ? -15.43 0.636 5.52 1 94.75 327 PRO B C 1
ATOM 5190 O O . PRO B 1 327 ? -15.969 -0.256 6.18 1 94.75 327 PRO B O 1
ATOM 5193 N N . ASP B 1 328 ? -15.961 1.198 4.473 1 92.25 328 ASP B N 1
ATOM 5194 C CA . ASP B 1 328 ? -17.234 0.738 3.934 1 92.25 328 ASP B CA 1
ATOM 5195 C C . ASP B 1 328 ? -17.031 -0.207 2.752 1 92.25 328 ASP B C 1
ATOM 5197 O O . ASP B 1 328 ? -16.609 0.223 1.672 1 92.25 328 ASP B O 1
ATOM 5201 N N . TYR B 1 329 ? -17.312 -1.497 2.904 1 92.31 329 TYR B N 1
ATOM 5202 C CA . TYR B 1 329 ? -17.203 -2.5 1.851 1 92.31 329 TYR B CA 1
ATOM 5203 C C . TYR B 1 329 ? -18.562 -3.066 1.48 1 92.31 329 TYR B C 1
ATOM 5205 O O . TYR B 1 329 ? -18.656 -4.168 0.934 1 92.31 329 TYR B O 1
ATOM 5213 N N . SER B 1 330 ? -19.609 -2.311 1.748 1 91.25 330 SER B N 1
ATOM 5214 C CA . SER B 1 330 ? -20.984 -2.789 1.55 1 91.25 330 SER B CA 1
ATOM 5215 C C . SER B 1 330 ? -21.25 -3.102 0.081 1 91.25 330 SER B C 1
ATOM 5217 O O . SER B 1 330 ? -22.078 -3.953 -0.236 1 91.25 330 SER B O 1
ATOM 5219 N N . ALA B 1 331 ? -20.5 -2.436 -0.81 1 90.69 331 ALA B N 1
ATOM 5220 C CA . ALA B 1 331 ? -20.672 -2.664 -2.242 1 90.69 331 ALA B CA 1
ATOM 5221 C C . ALA B 1 331 ? -20.391 -4.117 -2.605 1 90.69 331 ALA B C 1
ATOM 5223 O O . ALA B 1 331 ? -20.984 -4.664 -3.533 1 90.69 331 ALA B O 1
ATOM 5224 N N . PHE B 1 332 ? -19.484 -4.738 -1.88 1 92.5 332 PHE B N 1
ATOM 5225 C CA . PHE B 1 332 ? -19.094 -6.117 -2.168 1 92.5 332 PHE B CA 1
ATOM 5226 C C . PHE B 1 332 ? -20.25 -7.07 -1.862 1 92.5 332 PHE B C 1
ATOM 5228 O O . PHE B 1 332 ? -20.438 -8.07 -2.561 1 92.5 332 PHE B O 1
ATOM 5235 N N . GLY B 1 333 ? -21.062 -6.73 -0.848 1 90.25 333 GLY B N 1
ATOM 5236 C CA . GLY B 1 333 ? -22.203 -7.559 -0.464 1 90.25 333 GLY B CA 1
ATOM 5237 C C . GLY B 1 333 ? -23.281 -7.605 -1.521 1 90.25 333 GLY B C 1
ATOM 5238 O O . GLY B 1 333 ? -24.125 -8.508 -1.511 1 90.25 333 GLY B O 1
ATOM 5239 N N . ARG B 1 334 ? -23.234 -6.715 -2.496 1 91.88 334 ARG B N 1
ATOM 5240 C CA . ARG B 1 334 ? -24.266 -6.629 -3.529 1 91.88 334 ARG B CA 1
ATOM 5241 C C . ARG B 1 334 ? -23.859 -7.426 -4.77 1 91.88 334 ARG B C 1
ATOM 5243 O O . ARG B 1 334 ? -24.672 -7.629 -5.672 1 91.88 334 ARG B O 1
ATOM 5250 N N . MET B 1 335 ? -22.594 -7.871 -4.773 1 94.44 335 MET B N 1
ATOM 5251 C CA . MET B 1 335 ? -22.109 -8.602 -5.945 1 94.44 335 MET B CA 1
ATOM 5252 C C . MET B 1 335 ? -22.594 -10.055 -5.914 1 94.44 335 MET B C 1
ATOM 5254 O O . MET B 1 335 ? -22.594 -10.688 -4.855 1 94.44 335 MET B O 1
ATOM 5258 N N . GLN B 1 336 ? -23 -10.539 -7.176 1 95.25 336 GLN B N 1
ATOM 5259 C CA . GLN B 1 336 ? -23.609 -11.867 -7.223 1 95.25 336 GLN B CA 1
ATOM 5260 C C . GLN B 1 336 ? -22.969 -12.734 -8.305 1 95.25 336 GLN B C 1
ATOM 5262 O O . GLN B 1 336 ? -23.344 -13.898 -8.469 1 95.25 336 GLN B O 1
ATOM 5267 N N . ALA B 1 337 ? -22.016 -12.117 -9 1 96.62 337 ALA B N 1
ATOM 5268 C CA . ALA B 1 337 ? -21.484 -12.891 -10.117 1 96.62 337 ALA B CA 1
ATOM 5269 C C . ALA B 1 337 ? -20.031 -12.523 -10.391 1 96.62 337 ALA B C 1
ATOM 5271 O O . ALA B 1 337 ? -19.594 -11.422 -10.062 1 96.62 337 ALA B O 1
ATOM 5272 N N . GLU B 1 338 ? -19.375 -13.5 -11 1 96.06 338 GLU B N 1
ATOM 5273 C CA . GLU B 1 338 ? -18.016 -13.281 -11.469 1 96.06 338 GLU B CA 1
ATOM 5274 C C . GLU B 1 338 ? -17.953 -12.086 -12.422 1 96.06 338 GLU B C 1
ATOM 5276 O O . GLU B 1 338 ? -18.797 -11.93 -13.297 1 96.06 338 GLU B O 1
ATOM 5281 N N . GLY B 1 339 ? -16.938 -11.211 -12.32 1 95.12 339 GLY B N 1
ATOM 5282 C CA . GLY B 1 339 ? -16.719 -10.117 -13.258 1 95.12 339 GLY B CA 1
ATOM 5283 C C . GLY B 1 339 ? -17.406 -8.828 -12.844 1 95.12 339 GLY B C 1
ATOM 5284 O O . GLY B 1 339 ? -17.094 -7.762 -13.383 1 95.12 339 GLY B O 1
ATOM 5285 N N . GLU B 1 340 ? -18.312 -8.898 -11.867 1 96.62 340 GLU B N 1
ATOM 5286 C CA . GLU B 1 340 ? -19.047 -7.703 -11.477 1 96.62 340 GLU B CA 1
ATOM 5287 C C . GLU B 1 340 ? -18.109 -6.637 -10.914 1 96.62 340 GLU B C 1
ATOM 5289 O O . GLU B 1 340 ? -18.297 -5.445 -11.172 1 96.62 340 GLU B O 1
ATOM 5294 N N . LEU B 1 341 ? -17.125 -7.043 -10.148 1 96.94 341 LEU B N 1
ATOM 5295 C CA . LEU B 1 341 ? -16.172 -6.082 -9.625 1 96.94 341 LEU B CA 1
ATOM 5296 C C . LEU B 1 341 ? -15.414 -5.395 -10.758 1 96.94 341 LEU B C 1
ATOM 5298 O O . LEU B 1 341 ? -15.305 -4.168 -10.781 1 96.94 341 LEU B O 1
ATOM 5302 N N . CYS B 1 342 ? -14.898 -6.16 -11.719 1 97.19 342 CYS B N 1
ATOM 5303 C CA . CYS B 1 342 ? -14.125 -5.625 -12.836 1 97.19 342 CYS B CA 1
ATOM 5304 C C . CYS B 1 342 ? -14.945 -4.629 -13.641 1 97.19 342 CYS B C 1
ATOM 5306 O O . CYS B 1 342 ? -14.438 -3.576 -14.039 1 97.19 342 CYS B O 1
ATOM 5308 N N . ALA B 1 343 ? -16.203 -4.988 -13.82 1 95.88 343 ALA B N 1
ATOM 5309 C CA . ALA B 1 343 ? -17.078 -4.129 -14.609 1 95.88 343 ALA B CA 1
ATOM 5310 C C . ALA B 1 343 ? -17.453 -2.863 -13.836 1 95.88 343 ALA B C 1
ATOM 5312 O O . ALA B 1 343 ? -17.562 -1.785 -14.43 1 95.88 343 ALA B O 1
ATOM 5313 N N . ALA B 1 344 ? -17.609 -3.041 -12.523 1 95 344 ALA B N 1
ATOM 5314 C CA . ALA B 1 344 ? -18.094 -1.938 -11.695 1 95 344 ALA B CA 1
ATOM 5315 C C . ALA B 1 344 ? -16.953 -0.957 -11.391 1 95 344 ALA B C 1
ATOM 5317 O O . ALA B 1 344 ? -17.203 0.236 -11.195 1 95 344 ALA B O 1
ATOM 5318 N N . TYR B 1 345 ? -15.758 -1.441 -11.312 1 95.88 345 TYR B N 1
ATOM 5319 C CA . TYR B 1 345 ? -14.625 -0.575 -10.984 1 95.88 345 TYR B CA 1
ATOM 5320 C C . TYR B 1 345 ? -14.125 0.16 -12.219 1 95.88 345 TYR B C 1
ATOM 5322 O O . TYR B 1 345 ? -13.484 -0.436 -13.086 1 95.88 345 TYR B O 1
ATOM 5330 N N . ALA B 1 346 ? -14.461 1.481 -12.414 1 86.12 346 ALA B N 1
ATOM 5331 C CA . ALA B 1 346 ? -14.164 2.271 -13.602 1 86.12 346 ALA B CA 1
ATOM 5332 C C . ALA B 1 346 ? -12.992 3.215 -13.359 1 86.12 346 ALA B C 1
ATOM 5334 O O . ALA B 1 346 ? -12.75 3.635 -12.219 1 86.12 346 ALA B O 1
#

Secondary structure (DSSP, 8-state):
----HHHHHHHHHHS-TTS-EEEEE----HHHHHHHHHHHTS-GGG--HHHHHHHHHHHHHHHGGG-SEEEE-TTTHHHHHGGGS-TTSEEEEE-B-S--EEETTEEE--BPTT--HHHHHHHT-SEEEEEEE--TTS-HHHHHHHHHHHHHHHHHHHHHT--EEEEEE----TTSTT--SS----TT--HHHHHHHHHHHTSGGG---EEEE--SS-GGGPPPSSS-HHHHHHHHHHHHHHHHHHHHT--EEE--TT--HHHHHHHHHHHHHTT--EEEESHHHHHHHHTTTT-HHHHHHHIIIIIHHHHHHHHHHHHHHPPPP----HHHHT--STTHHHHH--/----HHHHHHHHHHS-TTS-EEEEE----HHHHHHHHHHHTS-GGG--HHHHHHHHHHHHHHHGGG-SEEEE-TTTHHHHHGGGS-TTSEEEEE-B-S--EEETTEEE--BPTT--HHHHHHHT-SEEEEEEE--TTS-HHHHHHHHHHHHHHHHHHHHHT--EEEEEE----TTSTT--SS----TT--HHHHHHHHHHHTSGGG---EEEE--SS-GGGPPPSSS-HHHHHHHHHHHHHHHHHHHHT--EEE--TT--HHHHHHHHHHHHHTT--EEEESHHHHHHHHTTTT-HHHHHHHIIIIIHHHHHHHHHHHHHHSPPP----HHHHT--STTHHHHH--

Nearest PDB structures (foldseek):
  8tnf-assembly1_E  TM=9.796E-01  e=4.176E-48  Paracoccus onubensis
  8tnf-assembly1_D  TM=9.735E-01  e=2.148E-47  Paracoccus onubensis
  8tnf-assembly1_H  TM=9.669E-01  e=1.031E-47  Paracoccus onubensis
  8tnf-assembly1_G  TM=9.518E-01  e=8.702E-48  Paracoccus onubensis
  8tnf-assembly1_C  TM=9.543E-01  e=9.326E-47  Paracoccus onubensis

Foldseek 3Di:
DADLPLALVLQVQQAPPQQFHLEEEDQDQQVLLVLQCVVVVHDSVPRDLVQLLLVLQLCCQQCQVLGSAYEHEPSHNCVSHVVRHPPSHAYEYEFWDLDWDADQQGTAIDGDPPGAPVVCVVVPHSEYEYEQADFPRGDPVRNVRSQVRLLVNLVVCSVSSHAYEYEYAYADHPVDPPHDSAQDPDPPLALVRQLVVLLVCLDPSSNHAEYEGEQSDDLVPQDACPPDPSNVVSLVSLLSSLVSCVVSVHAYAYEQRQDALVSSLRSVQSNLVNAHRAYHYYNNQQVVLCSPPPPSVSSSVCNNVGNNVSSVVRVVSNVVRHHRDDRDPVVVVPDDDPCPVVVNHD/DADLPLALVLQVQQAPPQQFHLEEEDQDQQVQLVLQCVVVVHDSVPRDLVQSLLQLQLCCQQCQVLGSAYEHEPSHNCVSHVVRHDPSHAYEYEFWDLDWDADQQGTAIHGDPPGAPVVCVVVPHSEYEYEQADFPRGDPVRNVRSQVRLLVNLVVCSVSSHAYEYEYAYADGPVDPPHDSDQDPDPPLALVRQLVVLLVCLDPSSNHAEYEGEQSDDLVPQDACPPDPSNVVSLVSLLSSLVSCVVSVHAYAYEQSQDALVSSLRSVQSNLVNAHRAHHYYNNQQVVLCSPPPPSVSSSVCNNVGNNVSSVVRVVSNVVRHHRDDRDPVVVVPDDDPCPVVVNHD

Solvent-accessible surface area (backbone atoms only — not comparable to full-atom values): 35093 Å² total; per-residue (Å²): 114,91,62,54,50,8,27,50,47,16,51,46,23,31,21,36,95,78,24,32,30,45,24,37,39,58,52,63,53,65,68,53,34,45,52,52,8,63,64,68,71,48,55,48,90,66,49,50,47,66,59,54,20,53,53,39,23,51,50,30,63,69,44,29,85,77,24,20,12,40,32,27,20,55,53,38,29,40,61,38,20,58,93,48,43,47,62,54,32,17,37,30,32,47,48,43,35,93,67,61,49,78,42,90,46,33,54,43,72,47,63,33,74,66,57,51,68,63,56,41,50,29,42,53,39,28,27,40,32,36,69,43,62,48,53,81,85,40,35,68,70,39,49,50,50,48,52,48,54,49,27,54,50,18,51,46,24,58,74,53,22,35,24,28,33,41,27,53,39,65,71,62,43,68,84,40,94,72,43,57,94,60,92,59,85,48,89,79,56,46,42,66,49,49,46,53,42,52,54,59,59,47,42,74,78,28,43,61,51,30,38,36,32,61,65,48,54,63,50,86,69,59,63,67,90,73,79,42,72,66,26,50,58,55,42,49,58,36,36,53,45,28,48,48,31,58,74,53,70,34,53,33,23,38,39,41,83,64,37,51,52,69,34,36,52,53,44,45,53,46,36,21,77,23,55,22,20,34,33,47,30,28,45,34,42,45,47,75,24,53,68,43,46,88,42,59,67,56,17,48,53,37,28,63,60,48,21,47,46,44,49,50,51,50,47,53,52,36,72,73,49,33,38,59,55,77,84,85,63,65,71,42,75,71,59,74,48,72,46,46,55,31,65,40,48,121,114,92,60,55,50,8,28,50,45,17,52,47,23,31,20,35,97,76,24,31,31,45,24,36,39,58,53,64,53,66,68,52,33,44,52,51,8,64,65,67,71,48,55,48,90,66,50,51,47,67,57,53,21,52,52,39,23,50,50,28,63,69,43,30,86,77,23,21,13,39,32,26,20,54,54,38,30,39,64,37,22,58,92,49,43,47,63,55,32,17,36,31,32,46,46,44,35,91,65,62,48,78,40,90,44,32,54,42,72,47,62,32,76,67,58,51,68,65,56,40,49,31,42,55,38,28,25,39,32,34,69,42,62,47,52,82,85,41,34,70,70,40,48,51,48,48,51,48,54,50,26,53,49,19,51,46,24,59,73,53,22,34,23,28,34,42,29,52,39,66,70,61,43,70,85,40,95,72,44,57,93,60,92,59,85,47,89,81,56,47,42,65,48,49,46,52,41,52,53,60,59,45,42,75,78,28,45,62,52,30,39,37,33,58,67,50,54,62,50,86,70,59,63,66,90,73,78,43,71,65,24,51,60,57,42,49,57,35,37,53,45,29,49,49,31,57,73,54,70,35,55,34,25,38,38,39,86,64,37,51,51,70,35,37,52,51,45,48,52,48,36,22,76,24,55,23,20,35,34,47,31,29,46,35,42,46,45,75,24,53,68,43,47,89,42,59,68,54,18,48,54,36,27,62,61,49,20,48,46,44,49,50,51,52,48,53,51,36,73,75,49,33,38,59,56,75,85,85,63,66,71,41,75,71,60,73,48,72,44,47,55,30,64,41,50,120

Organism: Piscinibacter sakaiensis (NCBI:txid1547922)

Radius of gyration: 27.09 Å; Cα contacts (8 Å, |Δi|>4): 1427; chains: 2; bounding box: 49×82×68 Å

pLDDT: mean 96.01, std 5.17, range [58.22, 98.94]

InterPro domains:
  IPR002915 DeoC/FbaB/LacD aldolase [PF01791] (23-286)
  IPR002915 DeoC/FbaB/LacD aldolase [SM01133] (21-288)
  IPR005927 Tagatose 1,6-diphosphate aldolase [NF009498] (1-342)
  IPR013785 Aldolase-type TIM barrel [G3DSA:3.20.20.70] (1-333)
  IPR050552 LacD aldolase [PTHR39340] (5-335)